Protein AF-A0A8H3XGK9-F1 (afdb_monomer_lite)

Foldseek 3Di:
DDPPPPPQDDDDDDDQQDFQLNVLVVVVVVVPRDPPADSVQKWKWFWDAPPPPDDSRDDDDPVRTDDTDTGDRGDGPCVSQPPDPPPPPDDRPPDTDIDIDGDALVVVLVCLVVPFAFDDADDPDPDPPLPFDDDPCLQLLVVLLQLVVVLVVQVVPPPDPVSSPLRLLAQAEAADDPPLCLVVCLVCVLVSNLVCNVVNDDPVVVVVSCQSVDAAEQEAECPDLNADDPLLVLLALQLSVLLSSSCSRTPNPDDSVVSVVVCCVVRNSVSSSPSGNLSSVLSVVCSVQVQNLPRAHEYEYEYEALCSQQQRVPLPDPDRCSSLVSSQRNVQSLSCNQVDDHPRPRYHYHYYYYHHDPDDPCVNHVPDPHHYHHRDSDDDDPVRVVVSCVVVVNDPVVVVVVVVD

InterPro domains:
  IPR045379 Crinkler effector protein, N-terminal [PF20147] (8-101)

Sequence (405 aa):
MSIYQLPKAFQIKICRDTIVSQIRKLLINDKLRFTGIDEEEIILWHVDIPTKDVDLGTTIKVEDIKGEIEMSLFADVENYFCNSEHYDEQKPNRHINIIMQIITTEKILEFLQAKFKKLPGLPLITTYGCDFPFVGRMTTTRCLTESFISQFKAACKGSDRNERPIFISDKYYLAGAPGTGKTRNLIETILMIRSCFPDFATNETQKQSHLLDDPVQILMTYNNNFLPLKIEKTLGADSAIGLRILHNYFASKSYHYIFIDQMIDKFGVEPLKKLYVSMAIDIIAKSIRGDNVSCPLLIYIALDEFQKLVGAPFCNGDNEQERRQYLKEVTLALGYAMCHEFSINNIFIICHLAGTLLTPLSSVIASSSYQHIALPTPLLLPVDINFLFEQLQLTRSWWLNSLLL

Organism: Gigaspora margarita (NCBI:txid4874)

Secondary structure (DSSP, 8-state):
---------------TT-BHHHHHHHHHHSTTT-TT--TTT-EEEEEE---SS--TTS---GGG-EEEEEPPTTSBTHHHH---S-TTTS---S---EEEE---HHHHHHHHHHH----PPPPS--STTTTS---S-HHHHHHHHHHHHHHHHHHHH--STT-S------EEEEE--TTSSHHHHHHHHHHHHHHHHHHH--HHHHTTGGGGTS-EEEEEESSTT-PPPHHHHHH-HHHHHHHHHHHHHH-TTS-HHHHHHHHHHHH-HHHHTT--HHHHHHHHHHHHHTT-TTS-EEEEEEEESGGGGTT-TT---SSHHHHHHHHHHHHHHHHHHHH---SSS-EEEEEEEEE--SS-HHHHHTT-SS-EEEPP-PPPPHHHHHHHHHHTT--HHHHHHHS--

Structure (mmCIF, N/CA/C/O backbone):
data_AF-A0A8H3XGK9-F1
#
_entry.id   AF-A0A8H3XGK9-F1
#
loop_
_atom_site.group_PDB
_atom_site.id
_atom_site.type_symbol
_atom_site.label_atom_id
_atom_site.label_alt_id
_atom_site.label_comp_id
_atom_site.label_asym_id
_atom_site.label_entity_id
_atom_site.label_seq_id
_atom_site.pdbx_PDB_ins_code
_atom_site.Cartn_x
_atom_site.Cartn_y
_atom_site.Cartn_z
_atom_site.occupancy
_atom_site.B_iso_or_equiv
_atom_site.auth_seq_id
_atom_site.auth_comp_id
_atom_site.auth_asym_id
_atom_site.auth_atom_id
_atom_site.pdbx_PDB_model_num
ATOM 1 N N . MET A 1 1 ? 3.714 -15.259 28.490 1.00 27.81 1 MET A N 1
ATOM 2 C CA . MET A 1 1 ? 2.641 -15.067 29.490 1.00 27.81 1 MET A CA 1
ATOM 3 C C . MET A 1 1 ? 2.539 -13.579 29.793 1.00 27.81 1 MET A C 1
ATOM 5 O O . MET A 1 1 ? 3.280 -13.084 30.626 1.00 27.81 1 MET A O 1
ATOM 9 N N . SER A 1 2 ? 1.643 -12.874 29.111 1.00 20.77 2 SER A N 1
ATOM 10 C CA . SER A 1 2 ? 1.098 -11.594 29.567 1.00 20.77 2 SER A CA 1
ATOM 11 C C . SER A 1 2 ? -0.413 -11.716 29.421 1.00 20.77 2 SER A C 1
ATOM 13 O O . SER A 1 2 ? -0.978 -11.636 28.336 1.00 20.77 2 SER A O 1
ATOM 15 N N . ILE A 1 3 ? -1.067 -12.049 30.531 1.00 21.41 3 ILE A N 1
ATOM 16 C CA . ILE A 1 3 ? -2.520 -11.994 30.635 1.00 21.41 3 ILE A CA 1
ATOM 17 C C . ILE A 1 3 ? -2.838 -10.502 30.667 1.00 21.41 3 ILE A C 1
ATOM 19 O O . ILE A 1 3 ? -2.720 -9.875 31.718 1.00 21.41 3 ILE A O 1
ATOM 23 N N . TYR A 1 4 ? -3.177 -9.912 29.520 1.00 27.05 4 TYR A N 1
ATOM 24 C CA . TYR A 1 4 ? -3.854 -8.623 29.530 1.00 27.05 4 TYR A CA 1
ATOM 25 C C . TYR A 1 4 ? -5.191 -8.854 30.229 1.00 27.05 4 TYR A C 1
ATOM 27 O O . TYR A 1 4 ? -6.114 -9.446 29.670 1.00 27.05 4 TYR A O 1
ATOM 35 N N . GLN A 1 5 ? -5.260 -8.467 31.504 1.00 29.64 5 GLN A N 1
ATOM 36 C CA . GLN A 1 5 ? -6.525 -8.342 32.209 1.00 29.64 5 GLN A CA 1
ATOM 37 C C . GLN A 1 5 ? -7.399 -7.424 31.355 1.00 29.64 5 GLN A C 1
ATOM 39 O O . GLN A 1 5 ? -7.044 -6.263 31.144 1.00 29.64 5 GLN A O 1
ATOM 44 N N . LEU A 1 6 ? -8.526 -7.945 30.853 1.00 35.94 6 LEU A N 1
ATOM 45 C CA . LEU A 1 6 ? -9.637 -7.104 30.412 1.00 35.94 6 LEU A CA 1
ATOM 46 C C . LEU A 1 6 ? -9.809 -6.009 31.475 1.00 35.94 6 LEU A C 1
ATOM 48 O O . LEU A 1 6 ? -9.806 -6.357 32.665 1.00 35.94 6 LEU A O 1
ATOM 52 N N . PRO A 1 7 ? -9.894 -4.716 31.107 1.00 44.34 7 PRO A N 1
ATOM 53 C CA . PRO A 1 7 ? -10.056 -3.671 32.100 1.00 44.34 7 PRO A CA 1
ATOM 54 C C . PRO A 1 7 ? -11.274 -4.041 32.940 1.00 44.34 7 PRO A C 1
ATOM 56 O O . PRO A 1 7 ? -12.373 -4.186 32.406 1.00 44.34 7 PRO A O 1
ATOM 59 N N . LYS A 1 8 ? -11.065 -4.267 34.244 1.00 54.38 8 LYS A N 1
ATOM 60 C CA . LYS A 1 8 ? -12.165 -4.470 35.191 1.00 54.38 8 LYS A CA 1
ATOM 61 C C . LYS A 1 8 ? -13.183 -3.360 34.959 1.00 54.38 8 LYS A C 1
ATOM 63 O O . LYS A 1 8 ? -12.763 -2.202 34.837 1.00 54.38 8 LYS A O 1
ATOM 68 N N . ALA A 1 9 ? -14.469 -3.718 34.924 1.00 56.28 9 ALA A N 1
ATOM 69 C CA . ALA A 1 9 ? -15.563 -2.759 34.857 1.00 56.28 9 ALA A CA 1
ATOM 70 C C . ALA A 1 9 ? -15.267 -1.582 35.796 1.00 56.28 9 ALA A C 1
ATOM 72 O O . ALA A 1 9 ? -14.842 -1.768 36.941 1.00 56.28 9 ALA A O 1
ATOM 73 N N . PHE A 1 10 ? -15.400 -0.368 35.280 1.00 59.06 10 PHE A N 1
ATOM 74 C CA . PHE A 1 10 ? -15.082 0.841 36.020 1.00 59.06 10 PHE A CA 1
ATOM 75 C C . PHE A 1 10 ? -16.187 1.858 35.834 1.00 59.06 10 PHE A C 1
ATOM 77 O O . PHE A 1 10 ? -16.883 1.876 34.823 1.00 59.06 10 PHE A O 1
ATOM 84 N N . GLN A 1 11 ? -16.373 2.665 36.867 1.00 65.88 11 GLN A N 1
ATOM 85 C CA . GLN A 1 11 ? -17.454 3.627 36.924 1.00 65.88 11 GLN A CA 1
ATOM 86 C C . GLN A 1 11 ? -16.889 5.011 36.656 1.00 65.88 11 GLN A C 1
ATOM 88 O O . GLN A 1 11 ? -15.942 5.444 37.312 1.00 65.88 11 GLN A O 1
ATOM 93 N N . ILE A 1 12 ? -17.512 5.707 35.718 1.00 65.62 12 ILE A N 1
ATOM 94 C CA . ILE A 1 12 ? -17.292 7.126 35.479 1.00 65.62 12 ILE A CA 1
ATOM 95 C C . ILE A 1 12 ? -18.526 7.888 35.958 1.00 65.62 12 ILE A C 1
ATOM 97 O O . ILE A 1 12 ? -19.657 7.427 35.800 1.00 65.62 12 ILE A O 1
ATOM 101 N N . LYS A 1 13 ? -18.318 9.047 36.586 1.00 67.94 13 LYS A N 1
ATOM 102 C CA . LYS A 1 13 ? -19.416 9.956 36.925 1.00 67.94 13 LYS A CA 1
ATOM 103 C C . LYS A 1 13 ? -19.659 10.869 35.733 1.00 67.94 13 LYS A C 1
ATOM 105 O O . LYS A 1 13 ? -18.738 11.552 35.298 1.00 67.94 13 LYS A O 1
ATOM 110 N N . ILE A 1 14 ? -20.891 10.872 35.243 1.00 67.62 14 ILE A N 1
ATOM 111 C CA . ILE A 1 14 ? -21.350 11.703 34.130 1.00 67.62 14 ILE A CA 1
ATOM 112 C C . ILE A 1 14 ? -22.465 12.632 34.614 1.00 67.62 14 ILE A C 1
ATOM 114 O O . ILE A 1 14 ? -23.274 12.249 35.463 1.00 67.62 14 ILE A O 1
ATOM 118 N N . CYS A 1 15 ? -22.480 13.860 34.104 1.00 68.56 15 CYS A N 1
ATOM 119 C CA . CYS A 1 15 ? -23.564 14.821 34.302 1.00 68.56 15 CYS A CA 1
ATOM 120 C C . CYS A 1 15 ? -24.584 14.698 33.154 1.00 68.56 15 CYS A C 1
ATOM 122 O O . CYS A 1 15 ? -24.280 14.117 32.113 1.00 68.56 15 CYS A O 1
ATOM 124 N N . ARG A 1 16 ? -25.800 15.231 33.329 1.00 63.41 16 ARG A N 1
ATOM 125 C CA . ARG A 1 16 ? -26.870 15.136 32.310 1.00 63.41 16 ARG A CA 1
ATOM 126 C C . ARG A 1 16 ? -26.495 15.793 30.979 1.00 63.41 16 ARG A C 1
ATOM 128 O O . ARG A 1 16 ? -26.784 15.255 29.924 1.00 63.41 16 ARG A O 1
ATOM 135 N N . ASP A 1 17 ? -25.780 16.902 31.061 1.00 69.44 17 ASP A N 1
ATOM 136 C CA . ASP A 1 17 ? -25.241 17.705 29.963 1.00 69.44 17 ASP A CA 1
ATOM 137 C C . ASP A 1 17 ? -23.901 17.178 29.419 1.00 69.44 17 ASP A C 1
ATOM 139 O O . ASP A 1 17 ? -23.222 17.861 28.653 1.00 69.44 17 ASP A O 1
ATOM 143 N N . THR A 1 18 ? -23.477 15.978 29.831 1.00 73.94 18 THR A N 1
ATOM 144 C CA . THR A 1 18 ? -22.240 15.394 29.310 1.00 73.94 18 THR A CA 1
ATOM 145 C C . THR A 1 18 ? -22.449 14.945 27.867 1.00 73.94 18 THR A C 1
ATOM 147 O O . THR A 1 18 ? -23.360 14.175 27.567 1.00 73.94 18 THR A O 1
ATOM 150 N N . ILE A 1 19 ? -21.561 15.388 26.981 1.00 80.00 19 ILE A N 1
ATOM 151 C CA . ILE A 1 19 ? -21.530 14.981 25.572 1.00 80.00 19 ILE A CA 1
ATOM 152 C C . ILE A 1 19 ? -20.641 13.737 25.435 1.00 80.00 19 ILE A C 1
ATOM 154 O O . ILE A 1 19 ? -19.660 13.573 26.162 1.00 80.00 19 ILE A O 1
ATOM 158 N N . VAL A 1 20 ? -20.936 12.857 24.478 1.00 74.25 20 VAL A N 1
ATOM 159 C CA . VAL A 1 20 ? -20.180 11.609 24.241 1.00 74.25 20 VAL A CA 1
ATOM 160 C C . VAL A 1 20 ? -18.670 11.836 24.069 1.00 74.25 20 VAL A C 1
ATOM 162 O O . VAL A 1 20 ? -17.873 11.083 24.629 1.00 74.25 20 VAL A O 1
ATOM 165 N N . SER A 1 21 ? -18.249 12.896 23.373 1.00 73.88 21 SER A N 1
ATOM 166 C CA . SER A 1 21 ? -16.831 13.307 23.294 1.00 73.88 21 SER A CA 1
ATOM 167 C C . SER A 1 21 ? -16.188 13.535 24.672 1.00 73.88 21 SER A C 1
ATOM 169 O O . SER A 1 21 ? -15.082 13.078 24.952 1.00 73.88 21 SER A O 1
ATOM 171 N N . GLN A 1 22 ? -16.901 14.165 25.608 1.00 76.75 22 GLN A N 1
ATOM 172 C CA . GLN A 1 22 ? -16.399 14.386 26.967 1.00 76.75 22 GLN A CA 1
ATOM 173 C C . GLN A 1 22 ? -16.225 13.067 27.726 1.00 76.75 22 GLN A C 1
ATOM 175 O O . GLN A 1 22 ? -15.257 12.926 28.474 1.00 76.75 22 GLN A O 1
ATOM 180 N N . ILE A 1 23 ? -17.099 12.079 27.494 1.00 75.69 23 ILE A N 1
ATOM 181 C CA . ILE A 1 23 ? -16.908 10.726 28.029 1.00 75.69 23 ILE A CA 1
ATOM 182 C C . ILE A 1 23 ? -15.601 10.135 27.503 1.00 75.69 23 ILE A C 1
ATOM 184 O O . ILE A 1 23 ? -14.781 9.693 28.303 1.00 75.69 23 ILE A O 1
ATOM 188 N N . ARG A 1 24 ? -15.356 10.168 26.188 1.00 75.00 24 ARG A N 1
ATOM 189 C CA . ARG A 1 24 ? -14.119 9.616 25.606 1.00 75.00 24 ARG A CA 1
ATOM 190 C C . ARG A 1 24 ? -12.864 10.285 26.180 1.00 75.00 24 ARG A C 1
ATOM 192 O O . ARG A 1 24 ? -11.921 9.590 26.555 1.00 75.00 24 ARG A O 1
ATOM 199 N N . LYS A 1 25 ? -12.887 11.608 26.378 1.00 75.44 25 LYS A N 1
ATOM 200 C CA . LYS A 1 25 ? -11.802 12.344 27.059 1.00 75.44 25 LYS A CA 1
ATOM 201 C C . LYS A 1 25 ? -11.589 11.897 28.499 1.00 75.44 25 LYS A C 1
ATOM 203 O O . LYS A 1 25 ? -10.447 11.783 28.937 1.00 75.44 25 LYS A O 1
ATOM 208 N N . LEU A 1 26 ? -12.665 11.658 29.248 1.00 74.62 26 LEU A N 1
ATOM 209 C CA . LEU A 1 26 ? -12.578 11.158 30.622 1.00 74.62 26 LEU A CA 1
ATOM 210 C C . LEU A 1 26 ? -11.975 9.750 30.670 1.00 74.62 26 LEU A C 1
ATOM 212 O O . LEU A 1 26 ? -11.159 9.480 31.547 1.00 74.62 26 LEU A O 1
ATOM 216 N N . LEU A 1 27 ? -12.319 8.890 29.706 1.00 72.06 27 LEU A N 1
ATOM 217 C CA . LEU A 1 27 ? -11.757 7.542 29.588 1.00 72.06 27 LEU A CA 1
ATOM 218 C C . LEU A 1 27 ? -10.241 7.577 29.343 1.00 72.06 27 LEU A C 1
ATOM 220 O O . LEU A 1 27 ? -9.507 6.824 29.974 1.00 72.06 27 LEU A O 1
ATOM 224 N N . ILE A 1 28 ? -9.761 8.482 28.488 1.00 68.44 28 ILE A N 1
ATOM 225 C CA . ILE A 1 28 ? -8.328 8.616 28.168 1.00 68.44 28 ILE A CA 1
ATOM 226 C C . ILE A 1 28 ? -7.543 9.298 29.295 1.00 68.44 28 ILE A C 1
ATOM 228 O O . ILE A 1 28 ? -6.404 8.925 29.585 1.00 68.44 28 ILE A O 1
ATOM 232 N N . ASN A 1 29 ? -8.142 10.296 29.953 1.00 64.56 29 ASN A N 1
ATOM 233 C CA . ASN A 1 29 ? -7.501 11.036 31.042 1.00 64.56 29 ASN A CA 1
ATOM 234 C C . ASN A 1 29 ? -7.306 10.208 32.315 1.00 64.56 29 ASN A C 1
ATOM 236 O O . ASN A 1 29 ? -6.477 10.583 33.150 1.00 64.56 29 ASN A O 1
ATOM 240 N N . ASP A 1 30 ? -7.984 9.068 32.449 1.00 63.81 30 ASP A N 1
ATOM 241 C CA . ASP A 1 30 ? -7.619 8.035 33.417 1.00 63.81 30 ASP A CA 1
ATOM 242 C C . ASP A 1 30 ? -6.358 7.292 32.916 1.00 63.81 30 ASP A C 1
ATOM 244 O O . ASP A 1 30 ? -6.367 6.118 32.530 1.00 63.81 30 ASP A O 1
ATOM 248 N N . LYS A 1 31 ? -5.249 8.053 32.869 1.00 49.53 31 LYS A N 1
ATOM 249 C CA . LYS A 1 31 ? -3.952 7.788 32.210 1.00 49.53 31 LYS A CA 1
ATOM 250 C C . LYS A 1 31 ? -3.267 6.475 32.599 1.00 49.53 31 LYS A C 1
ATOM 252 O O . LYS A 1 31 ? -2.206 6.173 32.072 1.00 49.53 31 LYS A O 1
ATOM 257 N N . LEU A 1 32 ? -3.821 5.705 33.529 1.00 47.53 32 LEU A N 1
ATOM 258 C CA . LEU A 1 32 ? -3.288 4.409 33.943 1.00 47.53 32 LEU A CA 1
ATOM 259 C C . LEU A 1 32 ? -3.810 3.237 33.096 1.00 47.53 32 LEU A C 1
ATOM 261 O O . LEU A 1 32 ? -3.223 2.161 33.174 1.00 47.53 32 LEU A O 1
ATOM 265 N N . ARG A 1 33 ? -4.891 3.402 32.310 1.00 55.16 33 ARG A N 1
ATOM 266 C CA . ARG A 1 33 ? -5.559 2.270 31.627 1.00 55.16 33 ARG A CA 1
ATOM 267 C C . ARG A 1 33 ? -5.505 2.279 30.097 1.00 55.16 33 ARG A C 1
ATOM 269 O O . ARG A 1 33 ? -5.518 1.200 29.513 1.00 55.16 33 ARG A O 1
ATOM 276 N N . PHE A 1 34 ? -5.428 3.448 29.459 1.00 59.53 34 PHE A N 1
ATOM 277 C CA . PHE A 1 34 ? -5.552 3.590 27.995 1.00 59.53 34 PHE A CA 1
ATOM 278 C C . PHE A 1 34 ? -4.469 4.495 27.384 1.00 59.53 34 PHE A C 1
ATOM 280 O O . PHE A 1 34 ? -4.740 5.330 26.525 1.00 59.53 34 PHE A O 1
ATOM 287 N N . THR A 1 35 ? -3.221 4.367 27.843 1.00 52.59 35 THR A N 1
ATOM 288 C CA . THR A 1 35 ? -2.094 5.142 27.300 1.00 52.59 35 THR A CA 1
ATOM 289 C C . THR A 1 35 ? -1.862 4.828 25.823 1.00 52.59 35 THR A C 1
ATOM 291 O O . THR A 1 35 ? -1.629 3.669 25.486 1.00 52.59 35 THR A O 1
ATOM 294 N N . GLY A 1 36 ? -1.847 5.859 24.973 1.00 54.91 36 GLY A N 1
ATOM 295 C CA . GLY A 1 36 ? -1.527 5.733 23.545 1.00 54.91 36 GLY A CA 1
ATOM 296 C C . GLY A 1 36 ? -2.722 5.469 22.626 1.00 54.91 36 GLY A C 1
ATOM 297 O O . GLY A 1 36 ? -2.499 5.142 21.470 1.00 54.91 36 GLY A O 1
ATOM 298 N N . ILE A 1 37 ? -3.951 5.597 23.133 1.00 59.91 37 ILE A N 1
ATOM 299 C CA . ILE A 1 37 ? -5.193 5.439 22.366 1.00 59.91 37 ILE A CA 1
ATOM 300 C C . ILE A 1 37 ? -5.800 6.826 22.150 1.00 59.91 37 ILE A C 1
ATOM 302 O O . ILE A 1 37 ? -5.960 7.577 23.118 1.00 59.91 37 ILE A O 1
ATOM 306 N N . ASP A 1 38 ? -6.119 7.168 20.902 1.00 62.47 38 ASP A N 1
ATOM 307 C CA . ASP A 1 38 ? -6.758 8.448 20.570 1.00 62.47 38 ASP A CA 1
ATOM 308 C C . ASP A 1 38 ? -8.258 8.431 20.940 1.00 62.47 38 ASP A C 1
ATOM 310 O O . ASP A 1 38 ? -8.926 7.394 20.929 1.00 62.47 38 ASP A O 1
ATOM 314 N N . GLU A 1 39 ? -8.826 9.596 21.249 1.00 63.91 39 GLU A N 1
ATOM 315 C CA . GLU A 1 39 ? -10.260 9.795 21.501 1.00 63.91 39 GLU A CA 1
ATOM 316 C C . GLU A 1 39 ? -11.100 9.319 20.320 1.00 63.91 39 GLU A C 1
ATOM 318 O O . GLU A 1 39 ? -12.184 8.745 20.479 1.00 63.91 39 GLU A O 1
ATOM 323 N N . GLU A 1 40 ? -10.573 9.516 19.119 1.00 62.84 40 GLU A N 1
ATOM 324 C CA . GLU A 1 40 ? -11.228 9.097 17.894 1.00 62.84 40 GLU A CA 1
ATOM 325 C C . GLU A 1 40 ? -11.212 7.581 17.705 1.00 62.84 40 GLU A C 1
ATOM 327 O O . GLU A 1 40 ? -12.073 7.073 16.995 1.00 62.84 40 GLU A O 1
ATOM 332 N N . GLU A 1 41 ? -10.338 6.829 18.382 1.00 59.94 41 GLU A N 1
ATOM 333 C CA . GLU A 1 41 ? -10.226 5.366 18.275 1.00 59.94 41 GLU A CA 1
ATOM 334 C C . GLU A 1 41 ? -11.253 4.625 19.135 1.00 59.94 41 GLU A C 1
ATOM 336 O O . GLU A 1 41 ? -11.678 3.516 18.801 1.00 59.94 41 GLU A O 1
ATOM 341 N N . ILE A 1 42 ? -11.774 5.279 20.169 1.00 68.06 42 ILE A N 1
ATOM 342 C CA . ILE A 1 42 ? -12.757 4.699 21.083 1.00 68.06 42 ILE A CA 1
ATOM 343 C C . ILE A 1 42 ? -14.146 4.659 20.428 1.00 68.06 42 ILE A C 1
ATOM 345 O O . ILE A 1 42 ? -14.643 5.675 19.945 1.00 68.06 42 ILE A O 1
ATOM 349 N N . ILE A 1 43 ? -14.796 3.491 20.404 1.00 67.00 43 ILE A N 1
ATOM 350 C CA . ILE A 1 43 ? -16.228 3.367 20.081 1.00 67.00 43 ILE A CA 1
ATOM 351 C C . ILE A 1 43 ? -16.985 3.095 21.375 1.00 67.00 43 ILE A C 1
ATOM 353 O O . ILE A 1 43 ? -16.593 2.223 22.155 1.00 67.00 43 ILE A O 1
ATOM 357 N N . LEU A 1 44 ? -18.049 3.865 21.602 1.00 72.00 44 LEU A N 1
ATOM 358 C CA . LEU A 1 44 ? -18.920 3.723 22.761 1.00 72.00 44 LEU A CA 1
ATOM 359 C C . LEU A 1 44 ? -20.270 3.186 22.306 1.00 72.00 44 LEU A C 1
ATOM 361 O O . LEU A 1 44 ? -20.935 3.796 21.470 1.00 72.00 44 LEU A O 1
ATOM 365 N N . TRP A 1 45 ? -20.659 2.063 22.892 1.00 69.69 45 TRP A N 1
ATOM 366 C CA . TRP A 1 45 ? -21.943 1.423 22.661 1.00 69.69 45 TRP A CA 1
ATOM 367 C C . TRP A 1 45 ? -22.814 1.582 23.903 1.00 69.69 45 TRP A C 1
ATOM 369 O O . TRP A 1 45 ? -22.404 1.201 25.005 1.00 69.69 45 TRP A O 1
ATOM 379 N N . HIS A 1 46 ? -24.011 2.132 23.719 1.00 71.62 46 HIS A N 1
ATOM 380 C CA . HIS A 1 46 ? -25.102 1.978 24.669 1.00 71.62 46 HIS A CA 1
ATOM 381 C C . HIS A 1 46 ? -25.593 0.536 24.597 1.00 71.62 46 HIS A C 1
ATOM 383 O O . HIS A 1 46 ? -25.812 0.017 23.502 1.00 71.62 46 HIS A O 1
ATOM 389 N N . VAL A 1 47 ? -25.770 -0.088 25.759 1.00 65.56 47 VAL A N 1
ATOM 390 C CA . VAL A 1 47 ? -26.277 -1.452 25.858 1.00 65.56 47 VAL A CA 1
ATOM 391 C C . VAL A 1 47 ? -27.267 -1.610 27.001 1.00 65.56 47 VAL A C 1
ATOM 393 O O . VAL A 1 47 ? -27.028 -1.168 28.129 1.00 65.56 47 VAL A O 1
ATOM 396 N N . ASP A 1 48 ? -28.341 -2.338 26.722 1.00 63.84 48 ASP A N 1
ATOM 397 C CA . ASP A 1 48 ? -29.285 -2.803 27.722 1.00 63.84 48 ASP A CA 1
ATOM 398 C C . ASP A 1 48 ? -28.755 -4.096 28.338 1.00 63.84 48 ASP A C 1
ATOM 400 O O . ASP A 1 48 ? -28.885 -5.190 27.783 1.00 63.84 48 ASP A O 1
ATOM 404 N N . ILE A 1 49 ? -28.144 -3.965 29.513 1.00 59.22 49 ILE A N 1
ATOM 405 C CA . ILE A 1 49 ? -27.734 -5.107 30.330 1.00 59.22 49 ILE A CA 1
ATOM 406 C C . ILE A 1 49 ? -28.773 -5.271 31.444 1.00 59.22 49 ILE A C 1
ATOM 408 O O . ILE A 1 49 ? -28.986 -4.319 32.202 1.00 59.22 49 ILE A O 1
ATOM 412 N N . PRO A 1 50 ? -29.422 -6.440 31.589 1.00 55.12 50 PRO A N 1
ATOM 413 C CA . PRO A 1 50 ? -30.336 -6.679 32.696 1.00 55.12 50 PRO A CA 1
ATOM 414 C C . PRO A 1 50 ? -29.570 -6.598 34.025 1.00 55.12 50 PRO A C 1
ATOM 416 O O . PRO A 1 50 ? -28.804 -7.481 34.387 1.00 55.12 50 PRO A O 1
ATOM 419 N N . THR A 1 51 ? -29.774 -5.504 34.760 1.00 52.41 51 THR A N 1
ATOM 420 C CA . THR A 1 51 ? -29.070 -5.177 36.014 1.00 52.41 51 THR A CA 1
ATOM 421 C C . THR A 1 51 ? -29.628 -5.891 37.244 1.00 52.41 51 THR A C 1
ATOM 423 O O . THR A 1 51 ? -29.122 -5.691 38.349 1.00 52.41 51 THR A O 1
ATOM 426 N N . LYS A 1 52 ? -30.664 -6.725 37.093 1.00 47.28 52 LYS A N 1
ATOM 427 C CA . LYS A 1 52 ? -31.165 -7.547 38.198 1.00 47.28 52 LYS A CA 1
ATOM 428 C C . LYS A 1 52 ? -30.193 -8.709 38.418 1.00 47.28 52 LYS A C 1
ATOM 430 O O . LYS A 1 52 ? -30.128 -9.621 37.605 1.00 47.28 52 LYS A O 1
ATOM 435 N N . ASP A 1 53 ? -29.444 -8.625 39.515 1.00 45.41 53 ASP A N 1
ATOM 436 C CA . ASP A 1 53 ? -28.627 -9.692 40.114 1.00 45.41 53 ASP A CA 1
ATOM 437 C C . ASP A 1 53 ? -27.269 -10.018 39.461 1.00 45.41 53 ASP A C 1
ATOM 439 O O . ASP A 1 53 ? -26.616 -10.982 39.863 1.00 45.41 53 ASP A O 1
ATOM 443 N N . VAL A 1 54 ? -26.777 -9.204 38.519 1.00 46.66 54 VAL A N 1
ATOM 444 C CA . VAL A 1 54 ? -25.439 -9.403 37.929 1.00 46.66 54 VAL A CA 1
ATOM 445 C C . VAL A 1 54 ? -24.392 -8.606 38.705 1.00 46.66 54 VAL A C 1
ATOM 447 O O . VAL A 1 54 ? -24.324 -7.379 38.624 1.00 46.66 54 VAL A O 1
ATOM 450 N N . ASP A 1 55 ? -23.555 -9.314 39.461 1.00 49.00 55 ASP A N 1
ATOM 451 C CA . ASP A 1 55 ? -22.362 -8.747 40.083 1.00 49.00 55 ASP A CA 1
ATOM 452 C C . ASP A 1 55 ? -21.433 -8.233 38.966 1.00 49.00 55 ASP A C 1
ATOM 454 O O . ASP A 1 55 ? -20.970 -9.019 38.138 1.00 49.00 55 ASP A O 1
ATOM 458 N N . LEU A 1 56 ? -21.165 -6.922 38.901 1.00 48.91 56 LEU A N 1
ATOM 459 C CA . LEU A 1 56 ? -20.378 -6.259 37.835 1.00 48.91 56 LEU A CA 1
ATOM 460 C C . LEU A 1 56 ? -18.938 -6.806 37.692 1.00 48.91 56 LEU A C 1
ATOM 462 O O . LEU A 1 56 ? -18.216 -6.436 36.766 1.00 48.91 56 LEU A O 1
ATOM 466 N N . GLY A 1 57 ? -18.504 -7.671 38.615 1.00 46.50 57 GLY A N 1
ATOM 467 C CA . GLY A 1 57 ? -17.274 -8.458 38.522 1.00 46.50 57 GLY A CA 1
ATOM 468 C C . GLY A 1 57 ? -17.371 -9.730 37.667 1.00 46.50 57 GLY A C 1
ATOM 469 O O . GLY A 1 57 ? -16.350 -10.391 37.480 1.00 46.50 57 GLY A O 1
ATOM 470 N N . THR A 1 58 ? -18.551 -10.094 37.156 1.00 47.00 58 THR A N 1
ATOM 471 C CA . THR A 1 58 ? -18.748 -11.286 36.317 1.00 47.00 58 THR A CA 1
ATOM 472 C C . THR A 1 58 ? -18.624 -10.977 34.827 1.00 47.00 58 THR A C 1
ATOM 474 O O . THR A 1 58 ? -19.063 -9.943 34.330 1.00 47.00 58 THR A O 1
ATOM 477 N N . THR A 1 59 ? -17.985 -11.893 34.099 1.00 49.94 59 THR A N 1
ATOM 478 C CA . THR A 1 59 ? -17.863 -11.849 32.640 1.00 49.94 59 THR A CA 1
ATOM 479 C C . THR A 1 59 ? -19.252 -11.947 32.006 1.00 49.94 59 THR A C 1
ATOM 481 O O . THR A 1 59 ? -19.877 -13.004 32.060 1.00 49.94 59 THR A O 1
ATOM 484 N N . ILE A 1 60 ? -19.724 -10.861 31.395 1.00 53.66 60 ILE A N 1
ATOM 485 C CA . ILE A 1 60 ? -20.984 -10.832 30.640 1.00 53.66 60 ILE A CA 1
ATOM 486 C C . ILE A 1 60 ? -20.750 -11.534 29.298 1.00 53.66 60 ILE A C 1
ATOM 488 O O . ILE A 1 60 ? -19.781 -11.225 28.598 1.00 53.66 60 ILE A O 1
ATOM 492 N N . LYS A 1 61 ? -21.600 -12.503 28.940 1.00 50.03 61 LYS A N 1
ATOM 493 C CA . LYS A 1 61 ? -21.541 -13.123 27.612 1.00 50.03 61 LYS A CA 1
ATOM 494 C C . LYS A 1 61 ? -22.146 -12.164 26.591 1.00 50.03 61 LYS A C 1
ATOM 496 O O . LYS A 1 61 ? -23.157 -11.529 26.863 1.00 50.03 61 LYS A O 1
ATOM 501 N N . VAL A 1 62 ? -21.545 -12.091 25.404 1.00 52.31 62 VAL A N 1
ATOM 502 C CA . VAL A 1 62 ? -21.988 -11.182 24.328 1.00 52.31 62 VAL A CA 1
ATOM 503 C C . VAL A 1 62 ? -23.453 -11.420 23.939 1.00 52.31 62 VAL A C 1
ATOM 505 O O . VAL A 1 62 ? -24.173 -10.483 23.635 1.00 52.31 62 VAL A O 1
ATOM 508 N N . GLU A 1 63 ? -23.915 -12.665 24.032 1.00 48.56 63 GLU A N 1
ATOM 509 C CA . GLU A 1 63 ? -25.290 -13.087 23.725 1.00 48.56 63 GLU A CA 1
ATOM 510 C C . GLU A 1 63 ? -26.358 -12.470 24.652 1.00 48.56 63 GLU A C 1
ATOM 512 O O . GLU A 1 63 ? -27.530 -12.408 24.281 1.00 48.56 63 GLU A O 1
ATOM 517 N N . ASP A 1 64 ? -25.962 -12.007 25.843 1.00 51.28 64 ASP A N 1
ATOM 518 C CA . ASP A 1 64 ? -26.864 -11.431 26.848 1.00 51.28 64 ASP A CA 1
ATOM 519 C C . ASP A 1 64 ? -27.039 -9.908 26.687 1.00 51.28 64 ASP A C 1
ATOM 521 O O . ASP A 1 64 ? -27.860 -9.296 27.377 1.00 51.28 64 ASP A O 1
ATOM 525 N N . ILE A 1 65 ? -26.278 -9.291 25.778 1.00 56.97 65 ILE A N 1
ATOM 526 C CA . ILE A 1 65 ? -26.316 -7.859 25.476 1.00 56.97 65 ILE A CA 1
ATOM 527 C C . ILE A 1 65 ? -27.432 -7.588 24.458 1.00 56.97 65 ILE A C 1
ATOM 529 O O . ILE A 1 65 ? -27.510 -8.227 23.410 1.00 56.97 65 ILE A O 1
ATOM 533 N N . LYS A 1 66 ? -28.317 -6.631 24.762 1.00 54.38 66 LYS A N 1
ATOM 534 C CA . LYS A 1 66 ? -29.389 -6.176 23.861 1.00 54.38 66 LYS A CA 1
ATOM 535 C C . LYS A 1 66 ? -29.322 -4.662 23.660 1.00 54.38 66 LYS A C 1
ATOM 537 O O . LYS A 1 66 ? -28.657 -3.965 24.418 1.00 54.38 66 LYS A O 1
ATOM 542 N N . GLY A 1 67 ? -30.023 -4.160 22.640 1.00 56.28 67 GLY A N 1
ATOM 543 C CA . GLY A 1 67 ? -30.203 -2.717 22.441 1.00 56.28 67 GLY A CA 1
ATOM 544 C C . GLY A 1 67 ? -28.923 -1.967 22.064 1.00 56.28 67 GLY A C 1
ATOM 545 O O . GLY A 1 67 ? -28.762 -0.821 22.462 1.00 56.28 67 GLY A O 1
ATOM 546 N N . GLU A 1 68 ? -28.004 -2.603 21.331 1.00 59.00 68 GLU A N 1
ATOM 547 C CA . GLU A 1 68 ? -26.730 -1.991 20.938 1.00 59.00 68 GLU A CA 1
ATOM 548 C C . GLU A 1 68 ? -26.956 -0.749 20.062 1.00 59.00 68 GLU A C 1
ATOM 550 O O . GLU A 1 68 ? -27.393 -0.847 18.914 1.00 59.00 68 GLU A O 1
ATOM 555 N N . ILE A 1 69 ? -26.650 0.430 20.608 1.00 58.19 69 ILE A N 1
ATOM 556 C CA . ILE A 1 69 ? -26.700 1.703 19.881 1.00 58.19 69 ILE A CA 1
ATOM 557 C C . ILE A 1 69 ? -25.328 2.368 19.982 1.00 58.19 69 ILE A C 1
ATOM 559 O O . ILE A 1 69 ? -24.853 2.670 21.079 1.00 58.19 69 ILE A O 1
ATOM 563 N N . GLU A 1 70 ? -24.683 2.618 18.841 1.00 62.66 70 GLU A N 1
ATOM 564 C CA . GLU A 1 70 ? -23.455 3.413 18.812 1.00 62.66 70 GLU A CA 1
ATOM 565 C C . GLU A 1 70 ? -23.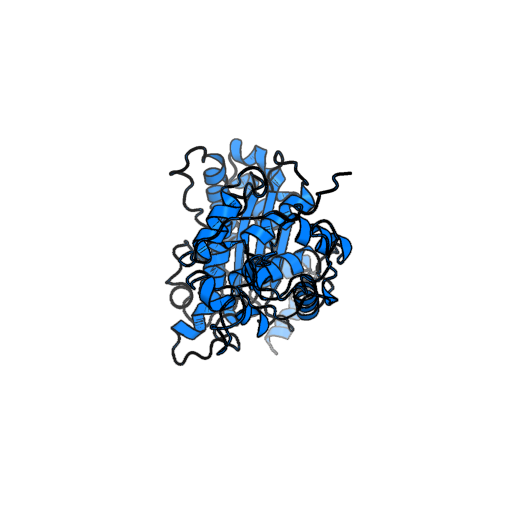761 4.862 19.210 1.00 62.66 70 GLU A C 1
ATOM 567 O O . GLU A 1 70 ? -24.652 5.515 18.662 1.00 62.66 70 GLU A O 1
ATOM 572 N N . MET A 1 71 ? -22.995 5.379 20.167 1.00 66.00 71 MET A N 1
ATOM 573 C CA . MET A 1 71 ? -23.157 6.740 20.650 1.00 66.00 71 MET A CA 1
ATOM 574 C C . MET A 1 71 ? -22.430 7.737 19.735 1.00 66.00 71 MET A C 1
ATOM 576 O O . MET A 1 71 ? -21.199 7.737 19.639 1.00 66.00 71 MET A O 1
ATOM 580 N N . SER A 1 72 ? -23.188 8.636 19.104 1.00 67.25 72 SER A N 1
ATOM 581 C CA . SER A 1 72 ? -22.656 9.730 18.283 1.00 67.25 72 SER A CA 1
ATOM 582 C C . SER A 1 72 ? -21.855 10.733 19.113 1.00 67.25 72 SER A C 1
ATOM 584 O O . SER A 1 72 ? -22.306 11.193 20.160 1.00 67.25 72 SER A O 1
ATOM 586 N N . LEU A 1 73 ? -20.695 11.129 18.584 1.00 58.16 73 LEU A N 1
ATOM 587 C CA . LEU A 1 73 ? -19.697 12.017 19.197 1.00 58.16 73 LEU A CA 1
ATOM 588 C C . LEU A 1 73 ? -20.257 13.315 19.798 1.00 58.16 73 LEU A C 1
ATOM 590 O O . LEU A 1 73 ? -19.779 13.761 20.843 1.00 58.16 73 LEU A O 1
ATOM 594 N N . PHE A 1 74 ? -21.237 13.920 19.127 1.00 71.94 74 PHE A N 1
ATOM 595 C CA . PHE A 1 74 ? -21.778 15.241 19.469 1.00 71.94 74 PHE A CA 1
ATOM 596 C C . PHE A 1 74 ? -23.146 15.187 20.138 1.00 71.94 74 PHE A C 1
ATOM 598 O O . PHE A 1 74 ? -23.711 16.230 20.450 1.00 71.94 74 PHE A O 1
ATOM 605 N N . ALA A 1 75 ? -23.700 13.994 20.324 1.00 67.19 75 ALA A N 1
ATOM 606 C CA . ALA A 1 75 ? -24.991 13.854 20.961 1.00 67.19 75 ALA A CA 1
ATOM 607 C C . ALA A 1 75 ? -24.840 13.914 22.485 1.00 67.19 75 ALA A C 1
ATOM 609 O O . ALA A 1 75 ? -23.872 13.394 23.051 1.00 67.19 75 ALA A O 1
ATOM 610 N N . ASP A 1 76 ? -25.827 14.522 23.140 1.00 68.25 76 ASP A N 1
ATOM 611 C CA . ASP A 1 76 ? -25.954 14.427 24.587 1.00 68.25 76 ASP A CA 1
ATOM 612 C C . ASP A 1 76 ? -26.165 12.970 24.971 1.00 68.25 76 ASP A C 1
ATOM 614 O O . ASP A 1 76 ? -26.935 12.239 24.341 1.00 68.25 76 ASP A O 1
ATOM 618 N N . VAL A 1 77 ? -25.468 12.552 26.021 1.00 68.81 77 VAL A N 1
ATOM 619 C CA . VAL A 1 77 ? -25.547 11.192 26.552 1.00 68.81 77 VAL A CA 1
ATOM 620 C C . VAL A 1 77 ? -27.004 10.865 26.882 1.00 68.81 77 VAL A C 1
ATOM 622 O O . VAL A 1 77 ? -27.470 9.794 26.511 1.00 68.81 77 VAL A O 1
ATOM 625 N N . GLU A 1 78 ? -27.756 11.819 27.441 1.00 68.44 78 GLU A N 1
ATOM 626 C CA . GLU A 1 78 ? -29.183 11.696 27.772 1.00 68.44 78 GLU A CA 1
ATOM 627 C C . GLU A 1 78 ? -30.052 11.199 26.598 1.00 68.44 78 GLU A C 1
ATOM 629 O O . GLU A 1 78 ? -30.931 10.364 26.810 1.00 68.44 78 GLU A O 1
ATOM 634 N N . ASN A 1 79 ? -29.741 11.580 25.352 1.00 68.38 79 ASN A N 1
ATOM 635 C CA . ASN A 1 79 ? -30.496 11.157 24.163 1.00 68.38 79 ASN A CA 1
ATOM 636 C C . ASN A 1 79 ? -30.478 9.635 23.928 1.00 68.38 79 ASN A C 1
ATOM 638 O O . ASN A 1 79 ? -31.366 9.107 23.264 1.00 68.38 79 ASN A O 1
ATOM 642 N N . TYR A 1 80 ? -29.488 8.920 24.471 1.00 63.81 80 TYR A N 1
ATOM 643 C CA . TYR A 1 80 ? -29.386 7.460 24.359 1.00 63.81 80 TYR A CA 1
ATOM 644 C C . TYR A 1 80 ? -30.043 6.720 25.524 1.00 63.81 80 TYR A C 1
ATOM 646 O O . TYR A 1 80 ? -30.317 5.533 25.406 1.00 63.81 80 TYR A O 1
ATOM 654 N N . PHE A 1 81 ? -30.293 7.391 26.651 1.00 62.88 81 PHE A N 1
ATOM 655 C CA . PHE A 1 81 ? -30.808 6.756 27.874 1.00 62.88 81 PHE A CA 1
ATOM 656 C C . PHE A 1 81 ? -32.208 7.247 28.266 1.00 62.88 81 PHE A C 1
ATOM 658 O O . PHE A 1 81 ? -32.782 6.737 29.227 1.00 62.88 81 PHE A O 1
ATOM 665 N N . CYS A 1 82 ? -32.768 8.226 27.547 1.00 56.41 82 CYS A N 1
ATOM 666 C CA . CYS A 1 82 ? -34.050 8.860 27.868 1.00 56.41 82 CYS A CA 1
ATOM 667 C C . CYS A 1 82 ? -35.131 8.681 26.793 1.00 56.41 82 CYS A C 1
ATOM 669 O O . CYS A 1 82 ? -36.003 9.531 26.643 1.00 56.41 82 CYS A O 1
ATOM 671 N N . ASN A 1 83 ? -35.141 7.540 26.101 1.00 47.59 83 ASN A N 1
ATOM 672 C CA . ASN A 1 83 ? -36.278 7.148 25.270 1.00 47.59 83 ASN A CA 1
ATOM 673 C C . ASN A 1 83 ? -37.292 6.340 26.088 1.00 47.59 83 ASN A C 1
ATOM 675 O O . ASN A 1 83 ? -37.257 5.115 26.099 1.00 47.59 83 ASN A O 1
ATOM 679 N N . SER A 1 84 ? -38.224 7.014 26.758 1.00 43.12 84 SER A N 1
ATOM 680 C CA . SER A 1 84 ? -39.591 6.495 26.882 1.00 43.12 84 SER A CA 1
ATOM 681 C C . SER A 1 84 ? -40.535 7.618 27.291 1.00 43.12 84 SER A C 1
ATOM 683 O O . SER A 1 84 ? -40.217 8.441 28.146 1.00 43.12 84 SER A O 1
ATOM 685 N N . GLU A 1 85 ? -41.723 7.620 26.699 1.00 42.94 85 GLU A N 1
ATOM 686 C CA . GLU A 1 85 ? -42.853 8.516 26.966 1.00 42.94 85 GLU A CA 1
ATOM 687 C C . GLU A 1 85 ? -43.405 8.401 28.411 1.00 42.94 85 GLU A C 1
ATOM 689 O O . GLU A 1 85 ? -44.557 8.738 28.665 1.00 42.94 85 GLU A O 1
ATOM 694 N N . HIS A 1 86 ? -42.640 7.859 29.366 1.00 42.03 86 HIS A N 1
ATOM 695 C CA . HIS A 1 86 ? -43.058 7.468 30.720 1.00 42.03 86 HIS A CA 1
ATOM 696 C C . HIS A 1 86 ? -42.064 7.977 31.785 1.00 42.03 86 HIS A C 1
ATOM 698 O O . HIS A 1 86 ? -41.693 7.261 32.716 1.00 42.03 86 HIS A O 1
ATOM 704 N N . TYR A 1 87 ? -41.606 9.224 31.645 1.00 43.84 87 TYR A N 1
ATOM 705 C CA . TYR A 1 87 ? -40.570 9.808 32.509 1.00 43.84 87 TYR A CA 1
ATOM 706 C C . TYR A 1 87 ? -41.017 10.027 33.969 1.00 43.84 87 TYR A C 1
ATOM 708 O O . TYR A 1 87 ? -40.174 10.163 34.853 1.00 43.84 87 TYR A O 1
ATOM 716 N N . ASP A 1 88 ? -42.322 10.022 34.253 1.00 43.69 88 ASP A N 1
ATOM 717 C CA . ASP A 1 88 ? -42.817 10.445 35.568 1.00 43.69 88 ASP A CA 1
ATOM 718 C C . ASP A 1 88 ? -42.827 9.363 36.661 1.00 43.69 88 ASP A C 1
ATOM 720 O O . ASP A 1 88 ? -42.985 9.708 37.831 1.00 43.69 88 ASP A O 1
ATOM 724 N N . GLU A 1 89 ? -42.588 8.077 36.364 1.00 42.22 89 GLU A N 1
ATOM 725 C CA . GLU A 1 89 ? -42.774 7.031 37.393 1.00 42.22 89 GLU A CA 1
ATOM 726 C C . GLU A 1 89 ? -41.600 6.076 37.640 1.00 42.22 89 GLU A C 1
ATOM 728 O O . GLU A 1 89 ? -41.619 5.335 38.627 1.00 42.22 89 GLU A O 1
ATOM 733 N N . GLN A 1 90 ? -40.524 6.110 36.851 1.00 41.75 90 GLN A N 1
ATOM 734 C CA . GLN A 1 90 ? -39.361 5.252 37.108 1.00 41.75 90 GLN A CA 1
ATOM 735 C C . GLN A 1 90 ? -38.088 6.079 37.234 1.00 41.75 90 GLN A C 1
ATOM 737 O O . GLN A 1 90 ? -37.598 6.671 36.278 1.00 41.75 90 GLN A O 1
ATOM 742 N N . LYS A 1 91 ? -37.550 6.118 38.464 1.00 43.41 91 LYS A N 1
ATOM 743 C CA . LYS A 1 91 ? -36.245 6.715 38.779 1.00 43.41 91 LYS A CA 1
ATOM 744 C C . LYS A 1 91 ? -35.238 6.279 37.706 1.00 43.41 91 LYS A C 1
ATOM 746 O O . LYS A 1 91 ? -35.121 5.069 37.504 1.00 43.41 91 LYS A O 1
ATOM 751 N N . PRO A 1 92 ? -34.498 7.209 37.071 1.00 45.59 92 PRO A N 1
ATOM 752 C CA . PRO A 1 92 ? -33.539 6.851 36.037 1.00 45.59 92 PRO A CA 1
ATOM 753 C C . PRO A 1 92 ? -32.600 5.791 36.606 1.00 45.59 92 PRO A C 1
ATOM 755 O O . PRO A 1 92 ? -32.078 5.966 37.716 1.00 45.59 92 PRO A O 1
ATOM 758 N N . ASN A 1 93 ? -32.449 4.674 35.888 1.00 50.06 93 ASN A N 1
ATOM 759 C CA . ASN A 1 93 ? -31.503 3.624 36.244 1.00 50.06 93 ASN A CA 1
ATOM 760 C C . ASN A 1 93 ? -30.154 4.297 36.529 1.00 50.06 93 ASN A C 1
ATOM 762 O O . ASN A 1 93 ? -29.519 4.848 35.637 1.00 50.06 93 ASN A O 1
ATOM 766 N N . ARG A 1 94 ? -29.737 4.311 37.804 1.00 52.62 94 ARG A N 1
ATOM 767 C CA . ARG A 1 94 ? -28.545 5.049 38.274 1.00 52.62 94 ARG A CA 1
ATOM 768 C C . ARG A 1 94 ? -27.230 4.493 37.721 1.00 52.62 94 ARG A C 1
ATOM 770 O O . ARG A 1 94 ? -26.172 5.061 37.977 1.00 52.62 94 ARG A O 1
ATOM 777 N N . HIS A 1 95 ? -27.300 3.381 36.998 1.00 53.91 95 HIS A N 1
ATOM 778 C CA . HIS A 1 95 ? -26.172 2.678 36.422 1.00 53.91 95 HIS A CA 1
ATOM 779 C C . HIS A 1 95 ? -26.406 2.537 34.923 1.00 53.91 95 HIS A C 1
ATOM 781 O O . HIS A 1 95 ? -27.274 1.786 34.484 1.00 53.91 95 HIS A O 1
ATOM 787 N N . ILE A 1 96 ? -25.634 3.313 34.170 1.00 60.41 96 ILE A N 1
ATOM 788 C CA . ILE A 1 96 ? -25.555 3.269 32.717 1.00 60.41 96 ILE A CA 1
ATOM 789 C C . ILE A 1 96 ? -24.383 2.356 32.356 1.00 60.41 96 ILE A C 1
ATOM 791 O O . ILE A 1 96 ? -23.272 2.553 32.851 1.00 60.41 96 ILE A O 1
ATOM 795 N N . ASN A 1 97 ? -24.637 1.364 31.504 1.00 61.69 97 ASN A N 1
ATOM 796 C CA . ASN A 1 97 ? -23.609 0.462 31.006 1.00 61.69 97 ASN A CA 1
ATOM 797 C C . ASN A 1 97 ? -23.162 0.931 29.622 1.00 61.69 97 ASN A C 1
ATOM 799 O O . ASN A 1 97 ? -23.979 1.081 28.717 1.00 61.69 97 ASN A O 1
ATOM 803 N N . ILE A 1 98 ? -21.861 1.174 29.475 1.00 63.34 98 ILE A N 1
ATOM 804 C CA . ILE A 1 98 ? -21.242 1.555 28.206 1.00 63.34 98 ILE A CA 1
ATOM 805 C C . ILE A 1 98 ? -20.188 0.508 27.889 1.00 63.34 98 ILE A C 1
ATOM 807 O O . ILE A 1 98 ? -19.300 0.253 28.708 1.00 63.34 98 ILE A O 1
ATOM 811 N N . ILE A 1 99 ? -20.268 -0.083 26.700 1.00 65.38 99 ILE A N 1
ATOM 812 C CA . ILE A 1 99 ? -19.205 -0.951 26.201 1.00 65.38 99 ILE A CA 1
ATOM 813 C C . ILE A 1 99 ? -18.253 -0.110 25.375 1.00 65.38 99 ILE A C 1
ATOM 815 O O . ILE A 1 99 ? -18.641 0.571 24.428 1.00 65.38 99 ILE A O 1
ATOM 819 N N . MET A 1 100 ? -16.984 -0.182 25.756 1.00 65.25 100 MET A N 1
ATOM 820 C CA . MET A 1 100 ? -15.902 0.446 25.031 1.00 65.25 100 MET A CA 1
ATOM 821 C C . MET A 1 100 ? -15.264 -0.584 24.103 1.00 65.25 100 MET A C 1
ATOM 823 O O . MET A 1 100 ? -14.659 -1.555 24.566 1.00 65.25 100 MET A O 1
ATOM 827 N N . GLN A 1 101 ? -15.380 -0.367 22.797 1.00 66.50 101 GLN A N 1
ATOM 828 C CA . GLN A 1 101 ? -14.695 -1.184 21.807 1.00 66.50 101 GLN A CA 1
ATOM 829 C C . GLN A 1 101 ? -13.508 -0.415 21.238 1.00 66.50 101 GLN A C 1
ATOM 831 O O . GLN A 1 101 ? -13.641 0.715 20.772 1.00 66.50 101 GLN A O 1
ATOM 836 N N . ILE A 1 102 ? -12.343 -1.060 21.284 1.00 65.81 102 ILE A N 1
ATOM 837 C CA . ILE A 1 102 ? -11.098 -0.554 20.717 1.00 65.81 102 ILE A CA 1
ATOM 838 C C . ILE A 1 102 ? -10.534 -1.650 19.823 1.00 65.81 102 ILE A C 1
ATOM 840 O O . ILE A 1 102 ? -10.360 -2.797 20.261 1.00 65.81 102 ILE A O 1
ATOM 844 N N . ILE A 1 103 ? -10.268 -1.290 18.572 1.00 72.50 103 ILE A N 1
ATOM 845 C CA . ILE A 1 103 ? -9.471 -2.112 17.675 1.00 72.50 103 ILE A CA 1
ATOM 846 C C . ILE A 1 103 ? -8.002 -1.766 17.914 1.00 72.50 103 ILE A C 1
ATOM 848 O O . ILE A 1 103 ? -7.638 -0.596 17.932 1.00 72.50 103 ILE A O 1
ATOM 852 N N . THR A 1 104 ? -7.170 -2.771 18.174 1.00 80.56 104 THR A N 1
ATOM 853 C CA . THR A 1 104 ? -5.738 -2.551 18.397 1.00 80.56 104 THR A CA 1
ATOM 854 C C . THR A 1 104 ? -4.926 -3.366 17.408 1.00 80.56 104 THR A C 1
ATOM 856 O O . THR A 1 104 ? -5.346 -4.446 16.973 1.00 80.56 104 THR A O 1
ATOM 859 N N . THR A 1 105 ? -3.741 -2.853 17.090 1.00 85.00 105 THR A N 1
ATOM 860 C CA . THR A 1 105 ? -2.729 -3.510 16.261 1.00 85.00 105 THR A CA 1
ATOM 861 C C . THR A 1 105 ? -2.479 -4.947 16.725 1.00 85.00 105 THR A C 1
ATOM 863 O O . THR A 1 105 ? -2.421 -5.855 15.902 1.00 85.00 105 THR A O 1
ATOM 866 N N . GLU A 1 106 ? -2.409 -5.182 18.038 1.00 86.50 106 GLU A N 1
ATOM 867 C CA . GLU A 1 106 ? -2.164 -6.500 18.637 1.00 86.50 106 GLU A CA 1
ATOM 868 C C . GLU A 1 106 ? -3.311 -7.466 18.350 1.00 86.50 106 GLU A C 1
ATOM 870 O O . GLU A 1 106 ? -3.072 -8.571 17.874 1.00 86.50 106 GLU A O 1
ATOM 875 N N . LYS A 1 107 ? -4.564 -7.050 18.572 1.00 85.81 107 LYS A N 1
ATOM 876 C CA . LYS A 1 107 ? -5.727 -7.923 18.353 1.00 85.81 107 LYS A CA 1
ATOM 877 C C . LYS A 1 107 ? -5.904 -8.292 16.886 1.00 85.81 107 LYS A C 1
ATOM 879 O O . LYS A 1 107 ? -6.256 -9.433 16.580 1.00 85.81 107 LYS A O 1
ATOM 884 N N . ILE A 1 108 ? -5.685 -7.336 15.982 1.00 91.25 108 ILE A N 1
ATOM 885 C CA . ILE A 1 108 ? -5.716 -7.625 14.548 1.00 91.25 108 ILE A CA 1
ATOM 886 C C . ILE A 1 108 ? -4.575 -8.580 14.197 1.00 91.25 108 ILE A C 1
ATOM 888 O O . ILE A 1 108 ? -4.815 -9.586 13.534 1.00 91.25 108 ILE A O 1
ATOM 892 N N . LEU A 1 109 ? -3.354 -8.311 14.666 1.00 92.25 109 LEU A N 1
ATOM 893 C CA . LEU A 1 109 ? -2.194 -9.154 14.392 1.00 92.25 109 LEU A CA 1
ATOM 894 C C . LEU A 1 109 ? -2.395 -10.594 14.882 1.00 92.25 109 LEU A C 1
ATOM 896 O O . LEU A 1 109 ? -2.164 -11.529 14.118 1.00 92.25 109 LEU A O 1
ATOM 900 N N . GLU A 1 110 ? -2.870 -10.777 16.116 1.00 91.19 110 GLU A N 1
ATOM 901 C CA . GLU A 1 110 ? -3.186 -12.087 16.694 1.00 91.19 110 GLU A CA 1
ATOM 902 C C . GLU A 1 110 ? -4.198 -12.847 15.834 1.00 91.19 110 GLU A C 1
ATOM 904 O O . GLU A 1 110 ? -3.991 -14.019 15.512 1.00 91.19 110 GLU A O 1
ATOM 909 N N . PHE A 1 111 ? -5.278 -12.179 15.413 1.00 91.88 111 PHE A N 1
ATOM 910 C CA . PHE A 1 111 ? -6.268 -12.783 14.526 1.00 91.88 111 PHE A CA 1
ATOM 911 C C . PHE A 1 111 ? -5.656 -13.179 13.181 1.00 91.88 111 PHE A C 1
ATOM 913 O O . PHE A 1 111 ? -5.863 -14.304 12.723 1.00 91.88 111 PHE A O 1
ATOM 920 N N . LEU A 1 112 ? -4.881 -12.284 12.566 1.00 92.88 112 LEU A N 1
ATOM 921 C CA . LEU A 1 112 ? -4.268 -12.524 11.265 1.00 92.88 112 LEU A CA 1
ATOM 922 C C . LEU A 1 112 ? -3.284 -13.695 11.314 1.00 92.88 112 LEU A C 1
ATOM 924 O O . LEU A 1 112 ? -3.351 -14.566 10.453 1.00 92.88 112 LEU A O 1
ATOM 928 N N . GLN A 1 113 ? -2.424 -13.757 12.332 1.00 90.75 113 GLN A N 1
ATOM 929 C CA . GLN A 1 113 ? -1.456 -14.841 12.522 1.00 90.75 113 GLN A CA 1
ATOM 930 C C . GLN A 1 113 ? -2.123 -16.180 12.865 1.00 90.75 113 GLN A C 1
ATOM 932 O O . GLN A 1 113 ? -1.639 -17.234 12.452 1.00 90.75 113 GLN A O 1
ATOM 937 N N . ALA A 1 114 ? -3.231 -16.158 13.613 1.00 90.00 114 ALA A N 1
ATOM 938 C CA . ALA A 1 114 ? -3.974 -17.367 13.957 1.00 90.00 114 ALA A CA 1
ATOM 939 C C . ALA A 1 114 ? -4.766 -17.923 12.765 1.00 90.00 114 ALA A C 1
ATOM 941 O O . ALA A 1 114 ? -4.872 -19.140 12.596 1.00 90.00 114 ALA A O 1
ATOM 942 N N . LYS A 1 115 ? -5.353 -17.040 11.949 1.00 88.50 115 LYS A N 1
ATOM 943 C CA . LYS A 1 115 ? -6.272 -17.416 10.870 1.00 88.50 115 LYS A CA 1
ATOM 944 C C . LYS A 1 115 ? -5.562 -17.652 9.543 1.00 88.50 115 LYS A C 1
ATOM 946 O O . LYS A 1 115 ? -5.943 -18.556 8.798 1.00 88.50 115 LYS A O 1
ATOM 951 N N . PHE A 1 116 ? -4.543 -16.854 9.249 1.00 86.25 116 PHE A N 1
ATOM 952 C CA . PHE A 1 116 ? -3.852 -16.862 7.972 1.00 86.25 116 PHE A CA 1
ATOM 953 C C . PHE A 1 116 ? -2.389 -17.243 8.163 1.00 86.25 116 PHE A C 1
ATOM 955 O O . PHE A 1 116 ? -1.717 -16.836 9.107 1.00 86.25 116 PHE A O 1
ATOM 962 N N . LYS A 1 117 ? -1.875 -18.045 7.235 1.00 72.19 117 LYS A N 1
ATOM 963 C CA . LYS A 1 117 ? -0.447 -18.340 7.161 1.00 72.19 117 LYS A CA 1
ATOM 964 C C . LYS A 1 117 ? 0.150 -17.485 6.060 1.00 72.19 117 LYS A C 1
ATOM 966 O O . LYS A 1 117 ? -0.338 -17.536 4.932 1.00 72.19 117 LYS A O 1
ATOM 971 N N . LYS A 1 118 ? 1.234 -16.774 6.381 1.00 68.31 118 LYS A N 1
ATOM 972 C CA . LYS A 1 118 ? 2.052 -16.081 5.385 1.00 68.31 118 LYS A CA 1
ATOM 973 C C . LYS A 1 118 ? 2.524 -17.112 4.361 1.00 68.31 118 LYS A C 1
ATOM 975 O O . LYS A 1 118 ? 3.227 -18.064 4.697 1.00 68.31 118 LYS A O 1
ATOM 980 N N . LEU A 1 119 ? 2.077 -16.950 3.125 1.00 62.06 119 LEU A N 1
ATOM 981 C CA . LEU A 1 119 ? 2.384 -17.834 2.009 1.00 62.06 119 LEU A CA 1
ATOM 982 C C . LEU A 1 119 ? 2.901 -16.981 0.849 1.00 62.06 119 LEU A C 1
ATOM 984 O O . LEU A 1 119 ? 2.519 -15.812 0.748 1.00 62.06 119 LEU A O 1
ATOM 988 N N . PRO A 1 120 ? 3.764 -17.538 -0.019 1.00 60.78 120 PRO A N 1
ATOM 989 C CA . PRO A 1 120 ? 4.245 -16.813 -1.187 1.00 60.78 120 PRO A CA 1
ATOM 990 C C . PRO A 1 120 ? 3.053 -16.311 -2.006 1.00 60.78 120 PRO A C 1
ATOM 992 O O . PRO A 1 120 ? 2.094 -17.057 -2.232 1.00 60.78 120 PRO A O 1
ATOM 995 N N . GLY A 1 121 ? 3.099 -15.030 -2.378 1.00 58.41 121 GLY A N 1
ATOM 996 C CA . GLY A 1 121 ? 2.053 -14.384 -3.164 1.00 58.41 121 GLY A CA 1
ATOM 997 C C . GLY A 1 121 ? 1.837 -15.080 -4.506 1.00 58.41 121 GLY A C 1
ATOM 998 O O . GLY A 1 121 ? 2.741 -15.723 -5.042 1.00 58.41 121 GLY A O 1
ATOM 999 N N . LEU A 1 122 ? 0.625 -14.960 -5.050 1.00 60.06 122 LEU A N 1
ATOM 1000 C CA . LEU A 1 122 ? 0.356 -15.406 -6.413 1.00 60.06 122 LEU A CA 1
ATOM 1001 C C . LEU A 1 122 ? 1.106 -14.500 -7.405 1.00 60.06 122 LEU A C 1
ATOM 1003 O O . LEU A 1 122 ? 1.122 -13.281 -7.217 1.00 60.06 122 LEU A O 1
ATOM 1007 N N . PRO A 1 123 ? 1.716 -15.061 -8.463 1.00 65.38 123 PRO A N 1
ATOM 1008 C CA . PRO A 1 123 ? 2.392 -14.259 -9.472 1.00 65.38 123 PRO A CA 1
ATOM 1009 C C . PRO A 1 123 ? 1.378 -13.366 -10.196 1.00 65.38 123 PRO A C 1
ATOM 1011 O O . PRO A 1 123 ? 0.374 -13.841 -10.723 1.00 65.38 123 PRO A O 1
ATOM 1014 N N . LEU A 1 124 ? 1.656 -12.061 -10.237 1.00 67.69 124 LEU A N 1
ATOM 1015 C CA . LEU A 1 124 ? 0.820 -11.073 -10.932 1.00 67.69 124 LEU A CA 1
ATOM 1016 C C . LEU A 1 124 ? 0.861 -11.211 -12.457 1.00 67.69 124 LEU A C 1
ATOM 1018 O O . LEU A 1 124 ? -0.069 -10.789 -13.141 1.00 67.69 124 LEU A O 1
ATOM 1022 N N . ILE A 1 125 ? 1.932 -11.802 -12.987 1.00 69.88 125 ILE A N 1
ATOM 1023 C CA . ILE A 1 125 ? 2.088 -12.103 -14.406 1.00 69.88 125 ILE A CA 1
ATOM 1024 C C . ILE A 1 125 ? 2.189 -13.619 -14.538 1.00 69.88 125 ILE A C 1
ATOM 1026 O O . ILE A 1 125 ? 3.163 -14.221 -14.100 1.00 69.88 125 ILE A O 1
ATOM 1030 N N . THR A 1 126 ? 1.175 -14.226 -15.149 1.00 70.38 126 THR A N 1
ATOM 1031 C CA . THR A 1 126 ? 1.124 -15.666 -15.464 1.00 70.38 126 THR A CA 1
ATOM 1032 C C . THR A 1 126 ? 1.204 -15.937 -16.966 1.00 70.38 126 THR A C 1
ATOM 1034 O O . THR A 1 126 ? 1.057 -17.072 -17.413 1.00 70.38 126 THR A O 1
ATOM 1037 N N . THR A 1 127 ? 1.389 -14.887 -17.766 1.00 71.75 127 THR A N 1
ATOM 1038 C CA . THR A 1 127 ? 1.369 -14.948 -19.226 1.00 71.75 127 THR A CA 1
ATOM 1039 C C . THR A 1 127 ? 2.728 -15.315 -19.809 1.00 71.75 127 THR A C 1
ATOM 1041 O O . THR A 1 127 ? 3.771 -15.117 -19.186 1.00 71.75 127 THR A O 1
ATOM 1044 N N . TYR A 1 128 ? 2.713 -15.755 -21.069 1.00 64.25 128 TYR A N 1
ATOM 1045 C CA . TYR A 1 128 ? 3.915 -15.958 -21.873 1.00 64.25 128 TYR A CA 1
ATOM 1046 C C . TYR A 1 128 ? 4.799 -14.698 -21.870 1.00 64.25 128 TYR A C 1
ATOM 1048 O O . TYR A 1 128 ? 4.319 -13.598 -22.147 1.00 64.25 128 TYR A O 1
ATOM 1056 N N . GLY A 1 129 ? 6.078 -14.857 -21.523 1.00 70.94 129 GLY A N 1
ATOM 1057 C CA . GLY A 1 129 ? 7.045 -13.760 -21.423 1.00 70.94 129 GLY A CA 1
ATOM 1058 C C . GLY A 1 129 ? 7.256 -13.182 -20.018 1.00 70.94 129 GLY A C 1
ATOM 1059 O O . GLY A 1 129 ? 8.035 -12.237 -19.878 1.00 70.94 129 GLY A O 1
ATOM 1060 N N . CYS A 1 130 ? 6.627 -13.740 -18.973 1.00 74.00 130 CYS A N 1
ATOM 1061 C CA . CYS A 1 130 ? 6.931 -13.386 -17.578 1.00 74.00 130 CYS A CA 1
ATOM 1062 C C . CYS A 1 130 ? 8.418 -13.568 -17.230 1.00 74.00 130 CYS A C 1
ATOM 1064 O O . CYS A 1 130 ? 8.972 -12.743 -16.512 1.00 74.00 130 CYS A O 1
ATOM 1066 N N . ASP A 1 131 ? 9.067 -14.570 -17.827 1.00 80.00 131 ASP A N 1
ATOM 1067 C CA . ASP A 1 131 ? 10.452 -14.951 -17.519 1.00 80.00 131 ASP A CA 1
ATOM 1068 C C . ASP A 1 131 ? 11.483 -14.372 -18.501 1.00 80.00 131 ASP A C 1
ATOM 1070 O O . ASP A 1 131 ? 12.681 -14.609 -18.366 1.00 80.00 131 ASP A O 1
ATOM 1074 N N . PHE A 1 132 ? 11.052 -13.614 -19.517 1.00 84.38 132 PHE A N 1
ATOM 1075 C CA . PHE A 1 132 ? 11.988 -13.003 -20.474 1.00 84.38 132 PHE A CA 1
ATOM 1076 C C . PHE A 1 132 ? 12.883 -11.980 -19.774 1.00 84.38 132 PHE A C 1
ATOM 1078 O O . PHE A 1 132 ? 12.456 -11.437 -18.772 1.00 84.38 132 PHE A O 1
ATOM 1085 N N . PRO A 1 133 ? 14.079 -11.634 -20.260 1.00 84.81 133 PRO A N 1
ATOM 1086 C CA . PRO A 1 133 ? 14.832 -10.523 -19.678 1.00 84.81 133 PRO A CA 1
ATOM 1087 C C . PRO A 1 133 ? 14.031 -9.206 -19.700 1.00 84.81 133 PRO A C 1
ATOM 1089 O O . PRO A 1 133 ? 13.414 -8.867 -20.711 1.00 84.81 133 PRO A O 1
ATOM 1092 N N . PHE A 1 134 ? 14.036 -8.440 -18.605 1.00 85.38 134 PHE A N 1
ATOM 1093 C CA . PHE A 1 134 ? 13.378 -7.132 -18.571 1.00 85.38 134 PHE A CA 1
ATOM 1094 C C . PHE A 1 134 ? 14.336 -6.042 -19.054 1.00 85.38 134 PHE A C 1
ATOM 1096 O O . PHE A 1 134 ? 15.286 -5.670 -18.370 1.00 85.38 134 PHE A O 1
ATOM 1103 N N . VAL A 1 135 ? 14.108 -5.552 -20.273 1.00 85.69 135 VAL A N 1
ATOM 1104 C CA . VAL A 1 135 ? 15.055 -4.691 -21.005 1.00 85.69 135 VAL A CA 1
ATOM 1105 C C . VAL A 1 135 ? 14.447 -3.351 -21.410 1.00 85.69 135 VAL A C 1
ATOM 1107 O O . VAL A 1 135 ? 13.242 -3.133 -21.280 1.00 85.69 135 VAL A O 1
ATOM 1110 N N . GLY A 1 136 ? 15.288 -2.426 -21.887 1.00 83.31 136 GLY A N 1
ATOM 1111 C CA . GLY A 1 136 ? 14.857 -1.099 -22.328 1.00 83.31 136 GLY A CA 1
ATOM 1112 C C . GLY A 1 136 ? 14.338 -0.210 -21.194 1.00 83.31 136 GLY A C 1
ATOM 1113 O O . GLY A 1 136 ? 13.477 0.635 -21.419 1.00 83.31 136 GLY A O 1
ATOM 1114 N N . ARG A 1 137 ? 14.783 -0.419 -19.947 1.00 85.44 137 ARG A N 1
ATOM 1115 C CA . ARG A 1 137 ? 14.277 0.304 -18.757 1.00 85.44 137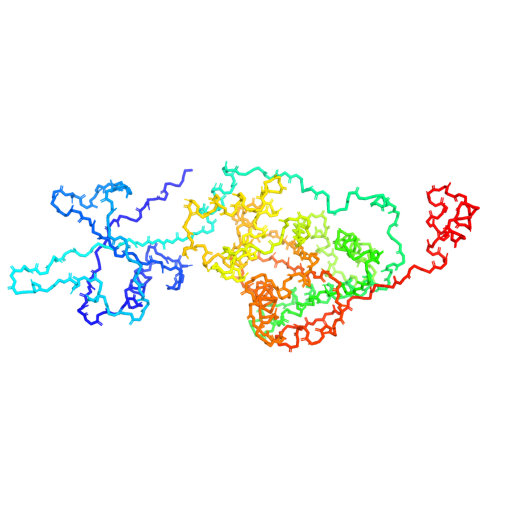 ARG A CA 1
ATOM 1116 C C . ARG A 1 137 ? 15.314 1.161 -18.047 1.00 85.44 137 ARG A C 1
ATOM 1118 O O . ARG A 1 137 ? 15.003 1.731 -17.013 1.00 85.44 137 ARG A O 1
ATOM 1125 N N . MET A 1 138 ? 16.507 1.328 -18.613 1.00 85.06 138 MET A N 1
ATOM 1126 C CA . MET A 1 138 ? 17.605 2.045 -17.952 1.00 85.06 138 MET A CA 1
ATOM 1127 C C . MET A 1 138 ? 17.254 3.477 -17.533 1.00 85.06 138 MET A C 1
ATOM 1129 O O . MET A 1 138 ? 17.630 3.899 -16.444 1.00 85.06 138 MET A O 1
ATOM 1133 N N . THR A 1 139 ? 16.522 4.228 -18.359 1.00 84.38 139 THR A N 1
ATOM 1134 C CA . THR A 1 139 ? 16.077 5.586 -17.999 1.00 84.38 139 THR A CA 1
ATOM 1135 C C . THR A 1 139 ? 15.103 5.568 -16.825 1.00 84.38 139 THR A C 1
ATOM 1137 O O . THR A 1 139 ? 15.240 6.367 -15.902 1.00 84.38 139 THR A O 1
ATOM 1140 N N . THR A 1 140 ? 14.163 4.620 -16.826 1.00 84.31 140 THR A N 1
ATOM 1141 C CA . THR A 1 140 ? 13.228 4.389 -15.723 1.00 84.31 140 THR A CA 1
ATOM 1142 C C . THR A 1 140 ? 13.965 4.003 -14.449 1.00 84.31 140 THR A C 1
ATOM 1144 O O . THR A 1 140 ? 13.723 4.606 -13.410 1.00 84.31 140 THR A O 1
ATOM 1147 N N . THR A 1 141 ? 14.896 3.048 -14.542 1.00 85.44 141 THR A N 1
ATOM 1148 C CA . THR A 1 141 ? 15.723 2.578 -13.428 1.00 85.44 141 THR A CA 1
ATOM 1149 C C . THR A 1 141 ? 16.497 3.725 -12.800 1.00 85.44 141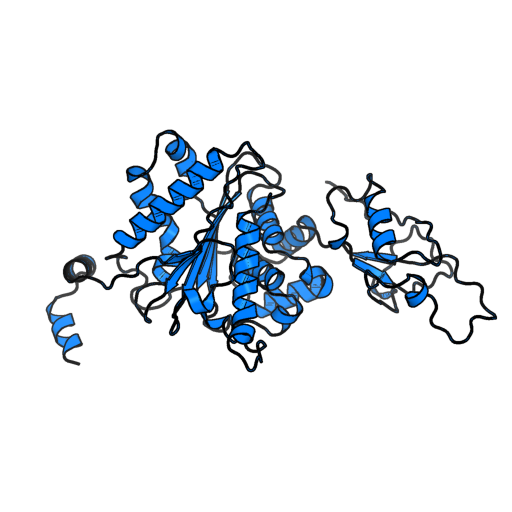 THR A C 1
ATOM 1151 O O . THR A 1 141 ? 16.416 3.909 -11.594 1.00 85.44 141 THR A O 1
ATOM 1154 N N . ARG A 1 142 ? 17.197 4.541 -13.599 1.00 85.25 142 ARG A N 1
ATOM 1155 C CA . ARG A 1 142 ? 17.985 5.668 -13.075 1.00 85.25 142 ARG A CA 1
ATOM 1156 C C . ARG A 1 142 ? 17.110 6.687 -12.353 1.00 85.25 142 ARG A C 1
ATOM 1158 O O . ARG A 1 142 ? 17.419 7.027 -11.220 1.00 85.25 142 ARG A O 1
ATOM 1165 N N . CYS A 1 143 ? 16.000 7.109 -12.963 1.00 82.81 143 CYS A N 1
ATOM 1166 C CA . CYS A 1 143 ? 15.077 8.073 -12.352 1.00 82.81 143 CYS A CA 1
ATOM 1167 C C . CYS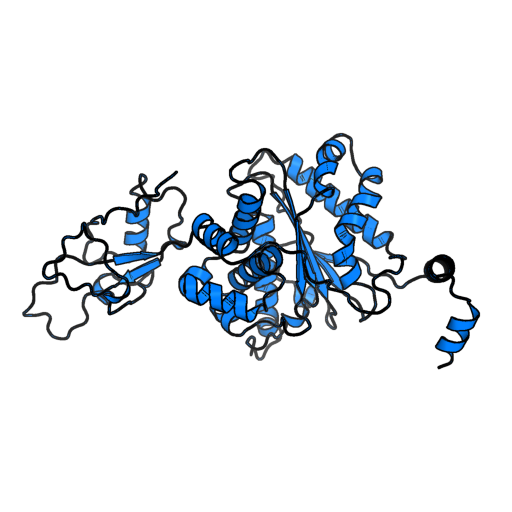 A 1 143 ? 14.528 7.571 -11.004 1.00 82.81 143 CYS A C 1
ATOM 1169 O O . CYS A 1 143 ? 14.489 8.309 -10.020 1.00 82.81 143 CYS A O 1
ATOM 1171 N N . LEU A 1 144 ? 14.158 6.292 -10.956 1.00 83.12 144 LEU A N 1
ATOM 1172 C CA . LEU A 1 144 ? 13.643 5.619 -9.770 1.00 83.12 144 LEU A CA 1
ATOM 1173 C C . LEU A 1 144 ? 14.726 5.492 -8.681 1.00 83.12 144 LEU A C 1
ATOM 1175 O O . LEU A 1 144 ? 14.480 5.838 -7.528 1.00 83.12 144 LEU A O 1
ATOM 1179 N N . THR A 1 145 ? 15.943 5.069 -9.032 1.00 84.56 145 THR A N 1
ATOM 1180 C CA . THR A 1 145 ? 17.066 4.956 -8.087 1.00 84.56 145 THR A CA 1
ATOM 1181 C C . THR A 1 145 ? 17.511 6.316 -7.543 1.00 84.56 145 THR A C 1
ATOM 1183 O O . THR A 1 145 ? 17.770 6.436 -6.347 1.00 84.56 145 THR A O 1
ATOM 1186 N N . GLU A 1 146 ? 17.585 7.348 -8.388 1.00 82.81 146 GLU A N 1
ATOM 1187 C CA . GLU A 1 146 ? 17.942 8.713 -7.985 1.00 82.81 146 GLU A CA 1
ATOM 1188 C C . GLU A 1 146 ? 16.933 9.285 -6.984 1.00 82.81 146 GLU A C 1
ATOM 1190 O O . GLU A 1 146 ? 17.334 9.794 -5.933 1.00 82.81 146 GLU A O 1
ATOM 1195 N N . SER A 1 147 ? 15.630 9.157 -7.268 1.00 77.12 147 SER A N 1
ATOM 1196 C CA . SER A 1 147 ? 14.590 9.605 -6.336 1.00 77.12 147 SER A CA 1
ATOM 1197 C C . SER A 1 147 ? 14.598 8.775 -5.048 1.00 77.12 147 SER A C 1
ATOM 1199 O O . SER A 1 147 ? 14.606 9.360 -3.963 1.00 77.12 147 SER A O 1
ATOM 1201 N N . PHE A 1 148 ? 14.724 7.443 -5.130 1.00 79.94 148 PHE A N 1
ATOM 1202 C CA . PHE A 1 148 ? 14.865 6.593 -3.945 1.00 79.94 148 PHE A CA 1
ATOM 1203 C C . PHE A 1 148 ? 16.019 7.058 -3.051 1.00 79.94 148 PHE A C 1
ATOM 1205 O O . PHE A 1 148 ? 15.816 7.299 -1.866 1.00 79.94 148 PHE A O 1
ATOM 1212 N N . ILE A 1 149 ? 17.218 7.253 -3.604 1.00 79.44 149 ILE A N 1
ATOM 1213 C CA . ILE A 1 149 ? 18.393 7.684 -2.833 1.00 79.44 149 ILE A CA 1
ATOM 1214 C C . ILE A 1 149 ? 18.218 9.091 -2.265 1.00 79.44 149 ILE A C 1
ATOM 1216 O O . ILE A 1 149 ? 18.685 9.358 -1.157 1.00 79.44 149 ILE A O 1
ATOM 1220 N N . SER A 1 150 ? 17.563 9.995 -2.995 1.00 76.19 150 SER A N 1
ATOM 1221 C CA . SER A 1 150 ? 17.242 11.333 -2.494 1.00 76.19 150 SER A CA 1
ATOM 1222 C C . SER A 1 150 ? 16.340 11.259 -1.256 1.00 76.19 150 SER A C 1
ATOM 1224 O O . SER A 1 150 ? 16.692 11.798 -0.204 1.00 76.19 150 SER A O 1
ATOM 1226 N N . GLN A 1 151 ? 15.235 10.510 -1.348 1.00 71.50 151 GLN A N 1
ATOM 1227 C CA . GLN A 1 151 ? 14.302 10.283 -0.237 1.00 71.50 151 GLN A CA 1
ATOM 1228 C C . GLN A 1 151 ? 14.996 9.602 0.943 1.00 71.50 151 GLN A C 1
ATOM 1230 O O . GLN A 1 151 ? 14.831 9.990 2.098 1.00 71.50 151 GLN A O 1
ATOM 1235 N N . PHE A 1 152 ? 15.836 8.621 0.639 1.00 73.12 152 PHE A N 1
ATOM 1236 C CA . PHE A 1 152 ? 16.584 7.863 1.617 1.00 73.12 152 PHE A CA 1
ATOM 1237 C C . PHE A 1 152 ? 17.571 8.741 2.400 1.00 73.12 152 PHE A C 1
ATOM 1239 O O . PHE A 1 152 ? 17.551 8.758 3.627 1.00 73.12 152 PHE A O 1
ATOM 1246 N N . LYS A 1 153 ? 18.368 9.568 1.707 1.00 72.44 153 LYS A N 1
ATOM 1247 C CA . LYS A 1 153 ? 19.271 10.552 2.335 1.00 72.44 153 LYS A CA 1
ATOM 1248 C C . LYS A 1 153 ? 18.514 11.551 3.200 1.00 72.44 153 LYS A C 1
ATOM 1250 O O . LYS A 1 153 ? 19.003 11.928 4.262 1.00 72.44 153 LYS A O 1
ATOM 1255 N N . ALA A 1 154 ? 17.355 12.003 2.735 1.00 65.81 154 ALA A N 1
ATOM 1256 C CA . ALA A 1 154 ? 16.529 12.945 3.468 1.00 65.81 154 ALA A CA 1
ATOM 1257 C C . ALA A 1 154 ? 16.012 12.337 4.782 1.00 65.81 154 ALA A C 1
ATOM 1259 O O . ALA A 1 154 ? 16.126 12.954 5.839 1.00 65.81 154 ALA A O 1
ATOM 1260 N N . ALA A 1 155 ? 15.557 11.086 4.735 1.00 61.94 155 ALA A N 1
ATOM 1261 C CA . ALA A 1 155 ? 15.133 10.337 5.909 1.00 61.94 155 ALA A CA 1
ATOM 1262 C C . ALA A 1 155 ? 16.282 10.078 6.905 1.00 61.94 155 ALA A C 1
ATOM 1264 O O . ALA A 1 155 ? 16.063 10.125 8.112 1.00 61.94 155 ALA A O 1
ATOM 1265 N N . CYS A 1 156 ? 17.520 9.884 6.435 1.00 60.47 156 CYS A N 1
ATOM 1266 C CA . CYS A 1 156 ? 18.688 9.743 7.315 1.00 60.47 156 CYS A CA 1
ATOM 1267 C C . CYS A 1 156 ? 19.102 11.040 8.033 1.00 60.47 156 CYS A C 1
ATOM 1269 O O . CYS A 1 156 ? 19.792 10.967 9.047 1.00 60.47 156 CYS A O 1
ATOM 1271 N N . LYS A 1 157 ? 18.739 12.217 7.503 1.00 56.97 157 LYS A N 1
ATOM 1272 C CA . LYS A 1 157 ? 19.140 13.527 8.050 1.00 56.97 157 LYS A CA 1
ATOM 1273 C C . LYS A 1 157 ? 18.170 14.080 9.105 1.00 56.97 157 LYS A C 1
ATOM 1275 O O . LYS A 1 157 ? 18.540 14.985 9.846 1.00 56.97 157 LYS A O 1
ATOM 1280 N N . GLY A 1 158 ? 16.945 13.560 9.180 1.00 47.78 158 GLY A N 1
ATOM 1281 C CA . GLY A 1 158 ? 15.859 14.137 9.976 1.00 47.78 158 GLY A CA 1
ATOM 1282 C C . GLY A 1 158 ? 15.889 13.781 11.465 1.00 47.78 158 GLY A C 1
ATOM 1283 O O . GLY A 1 158 ? 15.133 12.924 11.914 1.00 47.78 158 GLY A O 1
ATOM 1284 N N . SER A 1 159 ? 16.698 14.504 12.241 1.00 37.41 159 SER A N 1
ATOM 1285 C CA . SER A 1 159 ? 16.544 14.677 13.697 1.00 37.41 159 SER A CA 1
ATOM 1286 C C . SER A 1 159 ? 15.753 15.941 14.075 1.00 37.41 159 SER A C 1
ATOM 1288 O O . SER A 1 159 ? 15.551 16.194 15.260 1.00 37.41 159 SER A O 1
ATOM 1290 N N . ASP A 1 160 ? 15.279 16.719 13.095 1.00 37.56 160 ASP A N 1
ATOM 1291 C CA . ASP A 1 160 ? 14.500 17.935 13.331 1.00 37.56 160 ASP A CA 1
ATOM 1292 C C . ASP A 1 160 ? 13.033 17.754 12.904 1.00 37.56 160 ASP A C 1
ATOM 1294 O O . ASP A 1 160 ? 12.727 17.317 11.793 1.00 37.56 160 ASP A O 1
ATOM 1298 N N . ARG A 1 161 ? 12.108 18.064 13.818 1.00 36.28 161 ARG A N 1
ATOM 1299 C CA . ARG A 1 161 ? 10.658 17.816 13.678 1.00 36.28 161 ARG A CA 1
ATOM 1300 C C . ARG A 1 161 ? 10.004 18.677 12.592 1.00 36.28 161 ARG A C 1
ATOM 1302 O O . ARG A 1 161 ? 8.949 18.299 12.095 1.00 36.28 161 ARG A O 1
ATOM 1309 N N . ASN A 1 162 ? 10.647 19.783 12.210 1.00 34.41 162 ASN A N 1
ATOM 1310 C CA . ASN A 1 162 ? 10.199 20.695 11.151 1.00 34.41 162 ASN A CA 1
ATOM 1311 C C . ASN A 1 162 ? 10.966 20.517 9.827 1.00 34.41 162 ASN A C 1
ATOM 1313 O O . ASN A 1 162 ? 10.549 21.064 8.809 1.00 34.41 162 ASN A O 1
ATOM 1317 N N . GLU A 1 163 ? 12.063 19.752 9.837 1.00 34.38 163 GLU A N 1
ATOM 1318 C CA . GLU A 1 163 ? 12.887 19.451 8.658 1.00 34.38 163 GLU A CA 1
ATOM 1319 C C . GLU A 1 163 ? 12.865 17.967 8.295 1.00 34.38 163 GLU A C 1
ATOM 1321 O O . GLU A 1 163 ? 13.705 17.510 7.522 1.00 34.38 163 GLU A O 1
ATOM 1326 N N . ARG A 1 164 ? 11.895 17.189 8.797 1.00 35.66 164 ARG A N 1
ATOM 1327 C CA . ARG A 1 164 ? 11.451 16.034 8.017 1.00 35.66 164 ARG A CA 1
ATOM 1328 C C . ARG A 1 164 ? 10.933 16.668 6.732 1.00 35.66 164 ARG A C 1
ATOM 1330 O O . ARG A 1 164 ? 9.899 17.339 6.806 1.00 35.66 164 ARG A O 1
ATOM 1337 N N . PRO A 1 165 ? 11.634 16.569 5.585 1.00 28.88 165 PRO A N 1
ATOM 1338 C CA . PRO A 1 165 ? 10.996 17.010 4.366 1.00 28.88 165 PRO A CA 1
ATOM 1339 C C . PRO A 1 165 ? 9.707 16.213 4.338 1.00 28.88 165 PRO A C 1
ATOM 1341 O O . PRO A 1 165 ? 9.749 15.005 4.594 1.00 28.88 165 PRO A O 1
ATOM 1344 N N . ILE A 1 166 ? 8.576 16.898 4.125 1.00 28.98 166 ILE A N 1
ATOM 1345 C CA . ILE A 1 166 ? 7.366 16.264 3.603 1.00 28.98 166 ILE A CA 1
ATOM 1346 C C . ILE A 1 166 ? 7.915 15.215 2.672 1.00 28.98 166 ILE A C 1
ATOM 1348 O O . ILE A 1 166 ? 8.599 15.615 1.723 1.00 28.98 166 ILE A O 1
ATOM 1352 N N . PHE A 1 167 ? 7.801 13.929 3.045 1.00 30.03 167 PHE A N 1
ATOM 1353 C CA . PHE A 1 167 ? 8.412 12.890 2.243 1.00 30.03 167 PHE A CA 1
ATOM 1354 C C . PHE A 1 167 ? 7.881 13.211 0.874 1.00 30.03 167 PHE A C 1
ATOM 1356 O O . PHE A 1 167 ? 6.657 13.296 0.682 1.00 30.03 167 PHE A O 1
ATOM 1363 N N . ILE A 1 168 ? 8.801 13.559 -0.021 1.00 30.78 168 ILE A N 1
ATOM 1364 C CA . ILE A 1 168 ? 8.468 13.731 -1.408 1.00 30.78 168 ILE A CA 1
ATOM 1365 C C . ILE A 1 168 ? 8.194 12.289 -1.791 1.00 30.78 168 ILE A C 1
ATOM 1367 O O . ILE A 1 168 ? 9.081 11.533 -2.169 1.00 30.78 168 ILE A O 1
ATOM 1371 N N . SER A 1 169 ? 6.975 11.871 -1.462 1.00 32.41 169 SER A N 1
ATOM 1372 C CA . SER A 1 169 ? 6.400 10.579 -1.703 1.00 32.41 169 SER A CA 1
ATOM 1373 C C . SER A 1 169 ? 6.132 10.656 -3.169 1.00 32.41 169 SER A C 1
ATOM 1375 O O . SER A 1 169 ? 5.017 10.941 -3.598 1.00 32.41 169 SER A O 1
ATOM 1377 N N . ASP A 1 170 ? 7.209 10.520 -3.933 1.00 39.31 170 ASP A N 1
ATOM 1378 C CA . ASP A 1 170 ? 7.128 10.380 -5.354 1.00 39.31 170 ASP A CA 1
ATOM 1379 C C . ASP A 1 170 ? 6.306 9.124 -5.549 1.00 39.31 170 ASP A C 1
ATOM 1381 O O . ASP A 1 170 ? 6.773 7.994 -5.447 1.00 39.31 170 ASP A O 1
ATOM 1385 N N . LYS A 1 171 ? 5.006 9.340 -5.719 1.00 48.91 171 LYS A N 1
ATOM 1386 C CA . LYS A 1 171 ? 4.119 8.321 -6.218 1.00 48.91 171 LYS A CA 1
ATOM 1387 C C . LYS A 1 171 ? 4.573 8.159 -7.636 1.00 48.91 171 LYS A C 1
ATOM 1389 O O . LYS A 1 171 ? 4.416 9.062 -8.461 1.00 48.91 171 LYS A O 1
ATOM 1394 N N . TYR A 1 172 ? 5.229 7.041 -7.861 1.00 52.12 172 TYR A N 1
ATOM 1395 C CA . TYR A 1 172 ? 5.719 6.716 -9.169 1.00 52.12 172 TYR A CA 1
ATOM 1396 C C . TYR A 1 172 ? 4.534 6.253 -9.992 1.00 52.12 172 TYR A C 1
ATOM 1398 O O . TYR A 1 172 ? 3.960 5.195 -9.727 1.00 52.12 172 TYR A O 1
ATOM 1406 N N . TYR A 1 173 ? 4.148 7.074 -10.962 1.00 53.06 173 TYR A N 1
ATOM 1407 C CA . TYR A 1 173 ? 3.096 6.721 -11.896 1.00 53.06 173 TYR A CA 1
ATOM 1408 C C . TYR A 1 173 ? 3.702 6.090 -13.127 1.00 53.06 173 TYR A C 1
ATOM 1410 O O . TYR A 1 173 ? 4.444 6.728 -13.875 1.00 53.06 173 TYR A O 1
ATOM 1418 N N . LEU A 1 174 ? 3.327 4.841 -13.359 1.00 55.31 174 LEU A N 1
ATOM 1419 C CA . LEU A 1 174 ? 3.572 4.158 -14.616 1.00 55.31 174 LEU A CA 1
ATOM 1420 C C . LEU A 1 174 ? 2.269 4.205 -15.404 1.00 55.31 174 LEU A C 1
ATOM 1422 O O . LEU A 1 174 ? 1.406 3.345 -15.239 1.00 55.31 174 LEU A O 1
ATOM 1426 N N . ALA A 1 175 ? 2.119 5.238 -16.231 1.00 57.59 175 ALA A N 1
ATOM 1427 C CA . ALA A 1 175 ? 1.026 5.351 -17.186 1.00 57.59 175 ALA A CA 1
ATOM 1428 C C . ALA A 1 175 ? 1.539 5.015 -18.590 1.00 57.59 175 ALA A C 1
ATOM 1430 O O . ALA A 1 175 ? 2.563 5.532 -19.028 1.00 57.59 175 ALA A O 1
ATOM 1431 N N . GLY A 1 176 ? 0.840 4.131 -19.295 1.00 59.22 176 GLY A N 1
ATOM 1432 C CA . GLY A 1 176 ? 1.231 3.710 -20.639 1.00 59.22 176 GLY A CA 1
ATOM 1433 C C . GLY A 1 176 ? 0.245 2.716 -21.236 1.00 59.22 176 GLY A C 1
ATOM 1434 O O . GLY A 1 176 ? -0.615 2.190 -20.527 1.00 59.22 176 GLY A O 1
ATOM 1435 N N . ALA A 1 177 ? 0.374 2.444 -22.533 1.00 63.16 177 ALA A N 1
ATOM 1436 C CA . ALA A 1 177 ? -0.490 1.500 -23.239 1.00 63.16 177 ALA A CA 1
ATOM 1437 C C . ALA A 1 177 ? -0.415 0.073 -22.642 1.00 63.16 177 ALA A C 1
ATOM 1439 O O . ALA A 1 177 ? 0.555 -0.274 -21.953 1.00 63.16 177 ALA A O 1
ATOM 1440 N N . PRO A 1 178 ? -1.431 -0.781 -22.859 1.00 71.06 178 PRO A N 1
ATOM 1441 C CA . PRO A 1 178 ? -1.331 -2.206 -22.549 1.00 71.06 178 PRO A CA 1
ATOM 1442 C C . PRO A 1 178 ? -0.069 -2.826 -23.172 1.00 71.06 178 PRO A C 1
ATOM 1444 O O . PRO A 1 178 ? 0.327 -2.458 -24.274 1.00 71.06 178 PRO A O 1
ATOM 1447 N N . GLY A 1 179 ? 0.589 -3.739 -22.454 1.00 73.50 179 GLY A N 1
ATOM 1448 C CA . GLY A 1 179 ? 1.788 -4.426 -22.955 1.00 73.50 179 GLY A CA 1
ATOM 1449 C C . GLY A 1 179 ? 3.116 -3.664 -22.822 1.00 73.50 179 GLY A C 1
ATOM 1450 O O . GLY A 1 179 ? 4.160 -4.242 -23.095 1.00 73.50 179 GLY A O 1
ATOM 1451 N N . THR A 1 180 ? 3.143 -2.423 -22.317 1.00 74.69 180 THR A N 1
ATOM 1452 C CA . THR A 1 180 ? 4.407 -1.670 -22.125 1.00 74.69 180 THR A CA 1
ATOM 1453 C C . THR A 1 180 ? 5.238 -2.121 -20.912 1.00 74.69 180 THR A C 1
ATOM 1455 O O . THR A 1 180 ? 6.243 -1.498 -20.573 1.00 74.69 180 THR A O 1
ATOM 1458 N N . GLY A 1 181 ? 4.852 -3.205 -20.234 1.00 77.62 181 GLY A N 1
ATOM 1459 C CA . GLY A 1 181 ? 5.602 -3.763 -19.103 1.00 77.62 181 GLY A CA 1
ATOM 1460 C C . GLY A 1 181 ? 5.447 -2.994 -17.785 1.00 77.62 181 GLY A C 1
ATOM 1461 O O . GLY A 1 181 ? 6.353 -3.035 -16.960 1.00 77.62 181 GLY A O 1
ATOM 1462 N N . LYS A 1 182 ? 4.320 -2.300 -17.571 1.00 82.81 182 LYS A N 1
ATOM 1463 C CA . LYS A 1 182 ? 4.037 -1.543 -16.333 1.00 82.81 182 LYS A CA 1
ATOM 1464 C C . LYS A 1 182 ? 3.988 -2.439 -15.093 1.00 82.81 182 LYS A C 1
ATOM 1466 O O . LYS A 1 182 ? 4.742 -2.217 -14.155 1.00 82.81 182 LYS A O 1
ATOM 1471 N N . THR A 1 183 ? 3.170 -3.492 -15.127 1.00 84.94 183 THR A N 1
ATOM 1472 C CA . THR A 1 183 ? 3.072 -4.490 -14.048 1.00 84.94 183 THR A CA 1
ATOM 1473 C C . THR A 1 183 ? 4.429 -5.127 -13.762 1.00 84.94 183 THR A C 1
ATOM 1475 O O . THR A 1 183 ? 4.812 -5.309 -12.613 1.00 84.94 183 THR A O 1
ATOM 1478 N N . ARG A 1 184 ? 5.208 -5.404 -14.813 1.00 85.06 184 ARG A N 1
ATOM 1479 C CA . ARG A 1 184 ? 6.548 -5.971 -14.672 1.00 85.06 184 ARG A CA 1
ATOM 1480 C C . ARG A 1 184 ? 7.532 -5.001 -14.020 1.00 85.06 184 ARG A C 1
ATOM 1482 O O . ARG A 1 184 ? 8.317 -5.411 -13.180 1.00 85.06 184 ARG A O 1
ATOM 1489 N N . ASN A 1 185 ? 7.427 -3.713 -14.338 1.00 84.81 185 ASN A N 1
ATOM 1490 C CA . ASN A 1 185 ? 8.186 -2.666 -13.664 1.00 84.81 185 ASN A CA 1
ATOM 1491 C C . ASN A 1 185 ? 7.863 -2.606 -12.162 1.00 84.81 185 ASN A C 1
ATOM 1493 O O . ASN A 1 185 ? 8.783 -2.488 -11.363 1.00 84.81 185 ASN A O 1
ATOM 1497 N N . LEU A 1 186 ? 6.592 -2.769 -11.763 1.00 85.62 186 LEU A N 1
ATOM 1498 C CA . LEU A 1 186 ? 6.232 -2.873 -10.342 1.00 85.62 186 LEU A CA 1
ATOM 1499 C C . LEU A 1 186 ? 6.922 -4.065 -9.668 1.00 85.62 186 LEU A C 1
ATOM 1501 O O . LEU A 1 186 ? 7.542 -3.910 -8.623 1.00 85.62 186 LEU A O 1
ATOM 1505 N N . ILE A 1 187 ? 6.860 -5.244 -10.288 1.00 86.38 187 ILE A N 1
ATOM 1506 C CA . ILE A 1 187 ? 7.461 -6.473 -9.742 1.00 86.38 187 ILE A CA 1
ATOM 1507 C C . ILE A 1 187 ? 8.987 -6.350 -9.631 1.00 86.38 187 ILE A C 1
ATOM 1509 O O . ILE A 1 187 ? 9.576 -6.780 -8.644 1.00 86.38 187 ILE A O 1
ATOM 1513 N N . GLU A 1 188 ? 9.640 -5.750 -10.625 1.00 87.12 188 GLU A N 1
ATOM 1514 C CA . GLU A 1 188 ? 11.102 -5.670 -10.687 1.00 87.12 188 GLU A CA 1
ATOM 1515 C C . GLU A 1 188 ? 11.688 -4.408 -10.043 1.00 87.12 188 GLU A C 1
ATOM 1517 O O . GLU A 1 188 ? 12.907 -4.271 -9.976 1.00 87.12 188 GLU A O 1
ATOM 1522 N N . THR A 1 189 ? 10.853 -3.507 -9.517 1.00 87.12 189 THR A N 1
ATOM 1523 C CA . THR A 1 189 ? 11.273 -2.205 -8.973 1.00 87.12 189 THR A CA 1
ATOM 1524 C C . THR A 1 189 ? 12.430 -2.332 -7.980 1.00 87.12 189 THR A C 1
ATOM 1526 O O . THR A 1 189 ? 13.432 -1.635 -8.111 1.00 87.12 189 THR A O 1
ATOM 1529 N N . ILE A 1 190 ? 12.341 -3.238 -7.005 1.00 87.69 190 ILE A N 1
ATOM 1530 C CA . ILE A 1 190 ? 13.401 -3.413 -6.000 1.00 87.69 190 ILE A CA 1
ATOM 1531 C C . ILE A 1 190 ? 14.713 -3.882 -6.636 1.00 87.69 190 ILE A C 1
ATOM 1533 O O . ILE A 1 190 ? 15.782 -3.379 -6.286 1.00 87.69 190 ILE A O 1
ATOM 1537 N N . LEU A 1 191 ? 14.642 -4.816 -7.588 1.00 87.25 191 LEU A N 1
ATOM 1538 C CA . LEU A 1 191 ? 15.819 -5.303 -8.309 1.00 87.25 191 LEU A CA 1
ATOM 1539 C C . LEU A 1 191 ? 16.453 -4.183 -9.139 1.00 87.25 191 LEU A C 1
ATOM 1541 O O . LEU A 1 191 ? 17.673 -4.044 -9.137 1.00 87.25 191 LEU A O 1
ATOM 1545 N N . MET A 1 192 ? 15.627 -3.350 -9.775 1.00 86.94 192 MET A N 1
ATOM 1546 C CA . MET A 1 192 ? 16.057 -2.168 -10.522 1.00 86.94 192 MET A CA 1
ATOM 1547 C C . MET A 1 192 ? 16.767 -1.153 -9.615 1.00 86.94 192 MET A C 1
ATOM 1549 O O . MET A 1 192 ? 17.852 -0.676 -9.955 1.00 86.94 192 MET A O 1
ATOM 1553 N N . ILE A 1 193 ? 16.206 -0.851 -8.435 1.00 86.69 193 ILE A N 1
ATOM 1554 C CA . ILE A 1 193 ? 16.873 0.017 -7.451 1.00 86.69 193 ILE A CA 1
ATOM 1555 C C . ILE A 1 193 ? 18.229 -0.574 -7.103 1.00 86.69 193 ILE A C 1
ATOM 1557 O O . ILE A 1 193 ? 19.241 0.111 -7.222 1.00 86.69 193 ILE A O 1
ATOM 1561 N N . ARG A 1 194 ? 18.249 -1.851 -6.710 1.00 87.19 194 ARG A N 1
ATOM 1562 C CA . ARG A 1 194 ? 19.447 -2.558 -6.261 1.00 87.19 194 ARG A CA 1
ATOM 1563 C C . ARG A 1 194 ? 20.544 -2.586 -7.321 1.00 87.19 194 ARG A C 1
ATOM 1565 O O . ARG A 1 194 ? 21.702 -2.386 -6.966 1.00 87.19 194 ARG A O 1
ATOM 1572 N N . SER A 1 195 ? 20.206 -2.799 -8.595 1.00 84.62 195 SER A N 1
ATOM 1573 C CA . SER A 1 195 ? 21.199 -2.875 -9.674 1.00 84.62 195 SER A CA 1
ATOM 1574 C C . SER A 1 195 ? 21.922 -1.554 -9.909 1.00 84.62 195 SER A C 1
ATOM 1576 O O . SER A 1 195 ? 23.100 -1.564 -10.240 1.00 84.62 195 SER A O 1
ATOM 1578 N N . CYS A 1 196 ? 21.230 -0.427 -9.725 1.00 83.81 196 CYS A N 1
ATOM 1579 C CA . CYS A 1 196 ? 21.813 0.898 -9.926 1.00 83.81 196 CYS A CA 1
ATOM 1580 C C . CYS A 1 196 ? 22.246 1.575 -8.622 1.00 83.81 196 CYS A C 1
ATOM 1582 O O . CYS A 1 196 ? 22.969 2.560 -8.672 1.00 83.81 196 CYS A O 1
ATOM 1584 N N . PHE A 1 197 ? 21.847 1.069 -7.452 1.00 83.62 197 PHE A N 1
ATOM 1585 C CA . PHE A 1 197 ? 22.167 1.676 -6.159 1.00 83.62 197 PHE A CA 1
ATOM 1586 C C . PHE A 1 197 ? 23.664 1.996 -5.981 1.00 83.62 197 PHE A C 1
ATOM 1588 O O . PHE A 1 197 ? 23.962 3.113 -5.553 1.00 83.62 197 PHE A O 1
ATOM 1595 N N . PRO A 1 198 ? 24.618 1.109 -6.347 1.00 83.19 198 PRO A N 1
ATOM 1596 C CA . PRO A 1 198 ? 26.048 1.391 -6.201 1.00 83.19 198 PRO A CA 1
ATOM 1597 C C . PRO A 1 198 ? 26.529 2.621 -6.978 1.00 83.19 198 PRO A C 1
ATOM 1599 O O . PRO A 1 198 ? 27.422 3.313 -6.498 1.00 83.19 198 PRO A O 1
ATOM 1602 N N . ASP A 1 199 ? 25.920 2.918 -8.129 1.00 81.44 199 ASP A N 1
ATOM 1603 C CA . ASP A 1 199 ? 26.335 4.017 -9.011 1.00 81.44 199 ASP A CA 1
ATOM 1604 C C . ASP A 1 199 ? 25.968 5.399 -8.445 1.00 81.44 199 ASP A C 1
ATOM 1606 O O . ASP A 1 199 ? 26.542 6.416 -8.834 1.00 81.44 199 ASP A O 1
ATOM 1610 N N . PHE A 1 200 ? 25.004 5.445 -7.522 1.00 76.25 200 PHE A N 1
ATOM 1611 C CA . PHE A 1 200 ? 24.433 6.678 -6.970 1.00 76.25 200 PHE A CA 1
ATOM 1612 C C . PHE A 1 200 ? 24.630 6.817 -5.450 1.00 76.25 200 PHE A C 1
ATOM 1614 O O . PHE A 1 200 ? 24.414 7.897 -4.878 1.00 76.25 200 PHE A O 1
ATOM 1621 N N . ALA A 1 201 ? 25.004 5.730 -4.774 1.00 75.44 201 ALA A N 1
ATOM 1622 C CA . ALA A 1 201 ? 25.166 5.695 -3.330 1.00 75.44 201 ALA A CA 1
ATOM 1623 C C . ALA A 1 201 ? 26.417 6.461 -2.874 1.00 75.44 201 ALA A C 1
ATOM 1625 O O . ALA A 1 201 ? 27.505 6.340 -3.428 1.00 75.44 201 ALA A O 1
ATOM 1626 N N . THR A 1 202 ? 26.270 7.224 -1.794 1.00 76.81 202 THR A N 1
ATOM 1627 C CA . THR A 1 202 ? 27.391 7.730 -0.994 1.00 76.81 202 THR A CA 1
ATOM 1628 C C . THR A 1 202 ? 27.783 6.706 0.074 1.00 76.81 202 THR A C 1
ATOM 1630 O O . THR A 1 202 ? 26.991 5.818 0.404 1.00 76.81 202 THR A O 1
ATOM 1633 N N . ASN A 1 203 ? 28.961 6.872 0.690 1.00 75.06 203 ASN A N 1
ATOM 1634 C CA . ASN A 1 203 ? 29.433 6.026 1.800 1.00 75.06 203 ASN A CA 1
ATOM 1635 C C . ASN A 1 203 ? 28.413 5.902 2.951 1.00 75.06 203 ASN A C 1
ATOM 1637 O O . ASN A 1 203 ? 28.342 4.867 3.609 1.00 75.06 203 ASN A O 1
ATOM 1641 N N . GLU A 1 204 ? 27.617 6.945 3.206 1.00 68.44 204 GLU A N 1
ATOM 1642 C CA . GLU A 1 204 ? 26.558 6.931 4.225 1.00 68.44 204 GLU A CA 1
ATOM 1643 C C . GLU A 1 204 ? 25.382 6.041 3.813 1.00 68.44 204 GLU A C 1
ATOM 1645 O O . GLU A 1 204 ? 24.974 5.168 4.576 1.00 68.44 204 GLU A O 1
ATOM 1650 N N . THR A 1 205 ? 24.886 6.192 2.581 1.00 71.56 205 THR A N 1
ATOM 1651 C CA . THR A 1 205 ? 23.777 5.374 2.064 1.00 71.56 205 THR A CA 1
ATOM 1652 C C . THR A 1 205 ? 24.176 3.919 1.819 1.00 71.56 205 THR A C 1
ATOM 1654 O O . THR A 1 205 ? 23.354 3.022 1.971 1.00 71.56 205 THR A O 1
ATOM 1657 N N . GLN A 1 206 ? 25.452 3.656 1.515 1.00 72.44 206 GLN A N 1
ATOM 1658 C CA . GLN A 1 206 ? 25.978 2.300 1.335 1.00 72.44 206 GLN A CA 1
ATOM 1659 C C . GLN A 1 206 ? 25.874 1.452 2.603 1.00 72.44 206 GLN A C 1
ATOM 1661 O O . GLN A 1 206 ? 25.637 0.254 2.504 1.00 72.44 206 GLN A O 1
ATOM 1666 N N . LYS A 1 207 ? 25.984 2.050 3.797 1.00 68.31 207 LYS A N 1
ATOM 1667 C CA . LYS A 1 207 ? 25.820 1.322 5.070 1.00 68.31 207 LYS A CA 1
ATOM 1668 C C . LYS A 1 207 ? 24.412 0.752 5.250 1.00 68.31 207 LYS A C 1
ATOM 1670 O O . LYS A 1 207 ? 24.214 -0.173 6.033 1.00 68.31 207 LYS A O 1
ATOM 1675 N N . GLN A 1 208 ? 23.440 1.300 4.530 1.00 69.06 208 GLN A N 1
ATOM 1676 C CA . GLN A 1 208 ? 22.036 0.931 4.635 1.00 69.06 208 GLN A CA 1
ATOM 1677 C C . GLN A 1 208 ? 21.517 0.219 3.373 1.00 69.06 208 GLN A C 1
ATOM 1679 O O . GLN A 1 208 ? 20.319 -0.019 3.250 1.00 69.06 208 GLN A O 1
ATOM 1684 N N . SER A 1 209 ? 22.414 -0.187 2.461 1.00 74.50 209 SER A N 1
ATOM 1685 C CA . SER A 1 209 ? 22.074 -0.985 1.272 1.00 74.50 209 SER A CA 1
ATOM 1686 C C . SER A 1 209 ? 21.391 -2.312 1.617 1.00 74.50 209 SER A C 1
ATOM 1688 O O . SER A 1 209 ? 20.582 -2.796 0.831 1.00 74.50 209 SER A O 1
ATOM 1690 N N . HIS A 1 210 ? 21.652 -2.844 2.817 1.00 78.94 210 HIS A N 1
ATOM 1691 C CA . HIS A 1 210 ? 21.030 -4.058 3.347 1.00 78.94 210 HIS A CA 1
ATOM 1692 C C . HIS A 1 210 ? 19.495 -3.983 3.416 1.00 78.94 210 HIS A C 1
ATOM 1694 O O . HIS A 1 210 ? 18.829 -5.012 3.454 1.00 78.94 210 HIS A O 1
ATOM 1700 N N . LEU A 1 211 ? 18.904 -2.782 3.381 1.00 76.75 211 LEU A N 1
ATOM 1701 C CA . LEU A 1 211 ? 17.448 -2.614 3.311 1.00 76.75 211 LEU A CA 1
ATOM 1702 C C . LEU A 1 211 ? 16.832 -3.114 2.005 1.00 76.75 211 LEU A C 1
ATOM 1704 O O . LEU A 1 211 ? 15.643 -3.420 1.964 1.00 76.75 211 LEU A O 1
ATOM 1708 N N . LEU A 1 212 ? 17.631 -3.192 0.942 1.00 83.19 212 LEU A N 1
ATOM 1709 C CA . LEU A 1 212 ? 17.208 -3.714 -0.355 1.00 83.19 212 LEU A CA 1
ATOM 1710 C C . LEU A 1 212 ? 17.356 -5.239 -0.450 1.00 83.19 212 LEU A C 1
ATOM 1712 O O . LEU A 1 212 ? 16.926 -5.815 -1.450 1.00 83.19 212 LEU A O 1
ATOM 1716 N N . ASP A 1 213 ? 17.964 -5.891 0.547 1.00 82.12 213 ASP A N 1
ATOM 1717 C CA . ASP A 1 213 ? 18.193 -7.338 0.521 1.00 82.12 213 ASP A CA 1
ATOM 1718 C C . ASP A 1 213 ? 16.944 -8.140 0.909 1.00 82.12 213 ASP A C 1
ATOM 1720 O O . ASP A 1 213 ? 16.715 -9.200 0.329 1.00 82.12 213 ASP A O 1
ATOM 1724 N N . ASP A 1 214 ? 16.119 -7.623 1.826 1.00 82.94 214 ASP A N 1
ATOM 1725 C CA . ASP A 1 214 ? 14.864 -8.264 2.253 1.00 82.94 214 ASP A CA 1
ATOM 1726 C C . ASP A 1 214 ? 13.722 -7.245 2.466 1.00 82.94 214 ASP A C 1
ATOM 1728 O O . ASP A 1 214 ? 13.287 -6.996 3.596 1.00 82.94 214 ASP A O 1
ATOM 1732 N N . PRO A 1 215 ? 13.239 -6.582 1.396 1.00 87.81 215 PRO A N 1
ATOM 1733 C CA . PRO A 1 215 ? 12.120 -5.662 1.510 1.00 87.81 215 PRO A CA 1
ATOM 1734 C C . PRO A 1 215 ? 10.787 -6.403 1.582 1.00 87.81 215 PRO A C 1
ATOM 1736 O O . PRO A 1 215 ? 10.539 -7.395 0.892 1.00 87.81 215 PRO A O 1
ATOM 1739 N N . VAL A 1 216 ? 9.860 -5.831 2.341 1.00 89.50 216 VAL A N 1
ATOM 1740 C CA . VAL A 1 216 ? 8.468 -6.272 2.373 1.00 89.50 216 VAL A CA 1
ATOM 1741 C C . VAL A 1 216 ? 7.758 -5.742 1.139 1.00 89.50 216 VAL A C 1
ATOM 1743 O O . VAL A 1 216 ? 7.427 -4.562 1.071 1.00 89.50 216 VAL A O 1
ATOM 1746 N N . GLN A 1 217 ? 7.510 -6.608 0.162 1.00 89.75 217 GLN A N 1
ATOM 1747 C CA . GLN A 1 217 ? 6.802 -6.239 -1.062 1.00 89.75 217 GLN A CA 1
ATOM 1748 C C . GLN A 1 217 ? 5.315 -6.579 -0.956 1.00 89.75 217 GLN A C 1
ATOM 1750 O O . GLN A 1 217 ? 4.938 -7.733 -0.756 1.00 89.75 217 GLN A O 1
ATOM 1755 N N . ILE A 1 218 ? 4.474 -5.563 -1.107 1.00 90.81 218 ILE A N 1
ATOM 1756 C CA . ILE A 1 218 ? 3.017 -5.639 -1.066 1.00 90.81 218 ILE A CA 1
ATOM 1757 C C . ILE A 1 218 ? 2.511 -5.147 -2.415 1.00 90.81 218 ILE A C 1
ATOM 1759 O O . ILE A 1 218 ? 2.352 -3.947 -2.640 1.00 90.81 218 ILE A O 1
ATOM 1763 N N . LEU A 1 219 ? 2.286 -6.084 -3.332 1.00 88.19 219 LEU A N 1
ATOM 1764 C CA . LEU A 1 219 ? 1.711 -5.779 -4.633 1.00 88.19 219 LEU A CA 1
ATOM 1765 C C . LEU A 1 219 ? 0.209 -6.060 -4.612 1.00 88.19 219 LEU A C 1
ATOM 1767 O O . LEU A 1 219 ? -0.222 -7.179 -4.361 1.00 88.19 219 LEU A O 1
ATOM 1771 N N . MET A 1 220 ? -0.574 -5.034 -4.917 1.00 88.94 220 MET A N 1
ATOM 1772 C CA . MET A 1 220 ? -2.027 -5.063 -5.011 1.00 88.94 220 MET A CA 1
ATOM 1773 C C . MET A 1 220 ? -2.434 -4.837 -6.466 1.00 88.94 220 MET A C 1
ATOM 1775 O O . MET A 1 220 ? -1.794 -4.072 -7.182 1.00 88.94 220 MET A O 1
ATOM 1779 N N . THR A 1 221 ? -3.518 -5.463 -6.913 1.00 87.31 221 THR A N 1
ATOM 1780 C CA . THR A 1 221 ? -4.079 -5.242 -8.253 1.00 87.31 221 THR A CA 1
ATOM 1781 C C . THR A 1 221 ? -5.582 -5.026 -8.175 1.00 87.31 221 THR A C 1
ATOM 1783 O O . THR A 1 221 ? -6.250 -5.595 -7.313 1.00 87.31 221 THR A O 1
ATOM 1786 N N . TYR A 1 222 ? -6.118 -4.220 -9.090 1.00 85.88 222 TYR A N 1
ATOM 1787 C CA . TYR A 1 222 ? -7.561 -4.076 -9.309 1.00 85.88 222 TYR A CA 1
ATOM 1788 C C . TYR A 1 222 ? -8.056 -4.844 -10.544 1.00 85.88 222 TYR A C 1
ATOM 1790 O O . TYR A 1 222 ? -9.141 -4.574 -11.064 1.00 85.88 222 TYR A O 1
ATOM 1798 N N . ASN A 1 223 ? -7.269 -5.807 -11.027 1.00 79.00 223 ASN A N 1
ATOM 1799 C CA . ASN A 1 223 ? -7.637 -6.691 -12.130 1.00 79.00 223 ASN A CA 1
ATOM 1800 C C . ASN A 1 223 ? -8.253 -8.019 -11.637 1.00 79.00 223 ASN A C 1
ATOM 1802 O O . ASN A 1 223 ? -8.270 -8.287 -10.441 1.00 79.00 223 ASN A O 1
ATOM 1806 N N . ASN A 1 224 ? -8.749 -8.867 -12.547 1.00 69.69 224 ASN A N 1
ATOM 1807 C CA . ASN A 1 224 ? -9.100 -10.279 -12.295 1.00 69.69 224 ASN A CA 1
ATOM 1808 C C . ASN A 1 224 ? -9.911 -10.542 -11.003 1.00 69.69 224 ASN A C 1
ATOM 1810 O O . ASN A 1 224 ? -9.493 -11.321 -10.151 1.00 69.69 224 ASN A O 1
ATOM 1814 N N . ASN A 1 225 ? -11.086 -9.916 -10.864 1.00 70.88 225 ASN A N 1
ATOM 1815 C CA . ASN A 1 225 ? -11.995 -10.019 -9.703 1.00 70.88 225 ASN A CA 1
ATOM 1816 C C . ASN A 1 225 ? -11.541 -9.315 -8.409 1.00 70.88 225 ASN A C 1
ATOM 1818 O O . ASN A 1 225 ? -12.222 -9.432 -7.393 1.00 70.88 225 ASN A O 1
ATOM 1822 N N . PHE A 1 226 ? -10.469 -8.518 -8.437 1.00 80.62 226 PHE A N 1
ATOM 1823 C CA . PHE A 1 226 ? -10.035 -7.688 -7.301 1.00 80.62 226 PHE A CA 1
ATOM 1824 C C . PHE A 1 226 ? -10.539 -6.235 -7.373 1.00 80.62 226 PHE A C 1
ATOM 1826 O O . PHE A 1 226 ? -9.938 -5.327 -6.793 1.00 80.62 226 PHE A O 1
ATOM 1833 N N . LEU A 1 227 ? -11.656 -5.997 -8.070 1.00 84.38 227 LEU A N 1
ATOM 1834 C CA . LEU A 1 227 ? -12.294 -4.679 -8.155 1.00 84.38 227 LEU A CA 1
ATOM 1835 C C . LEU A 1 227 ? -12.709 -4.152 -6.767 1.00 84.38 227 LEU A C 1
ATOM 1837 O O . LEU A 1 227 ? -12.885 -4.950 -5.841 1.00 84.38 227 LEU A O 1
ATOM 1841 N N . PRO A 1 228 ? -12.882 -2.826 -6.606 1.00 84.69 228 PRO A N 1
ATOM 1842 C CA . PRO A 1 228 ? -13.416 -2.260 -5.373 1.00 84.69 228 PRO A CA 1
ATOM 1843 C C . PRO A 1 228 ? -14.795 -2.846 -5.039 1.00 84.69 228 PRO A C 1
ATOM 1845 O O . PRO A 1 228 ? -15.719 -2.795 -5.856 1.00 84.69 228 PRO A O 1
ATOM 1848 N N . LEU A 1 229 ? -14.936 -3.400 -3.839 1.00 86.31 229 LEU A N 1
ATOM 1849 C CA . LEU A 1 229 ? -16.182 -3.954 -3.323 1.00 86.31 229 LEU A CA 1
ATOM 1850 C C . LEU A 1 229 ? -17.070 -2.835 -2.771 1.00 86.31 229 LEU A C 1
ATOM 1852 O O . LEU A 1 229 ? -16.591 -1.817 -2.279 1.00 86.31 229 LEU A O 1
ATOM 1856 N N . LYS A 1 230 ? -18.392 -3.036 -2.775 1.00 84.81 230 LYS A N 1
ATOM 1857 C CA . LYS A 1 230 ? -19.327 -2.051 -2.198 1.00 84.81 230 LYS A CA 1
ATOM 1858 C C . LYS A 1 230 ? -19.073 -1.799 -0.709 1.00 84.81 230 LYS A C 1
ATOM 1860 O O . LYS A 1 230 ? -19.196 -0.664 -0.267 1.00 84.81 230 LYS A O 1
ATOM 1865 N N . ILE A 1 231 ? -18.694 -2.834 0.041 1.00 85.81 231 ILE A N 1
ATOM 1866 C CA . ILE A 1 231 ? -18.396 -2.724 1.474 1.00 85.81 231 ILE A CA 1
ATOM 1867 C C . ILE A 1 231 ? -17.163 -1.855 1.756 1.00 85.81 231 ILE A C 1
ATOM 1869 O O . ILE A 1 231 ? -17.121 -1.160 2.764 1.00 85.81 231 ILE A O 1
ATOM 1873 N N . GLU A 1 232 ? -16.202 -1.805 0.830 1.00 87.38 232 GLU A N 1
ATOM 1874 C CA . GLU A 1 232 ? -15.021 -0.942 0.945 1.00 87.38 232 GLU A CA 1
ATOM 1875 C C . GLU A 1 232 ? -15.395 0.543 0.910 1.00 87.38 232 GLU A C 1
ATOM 1877 O O . GLU A 1 232 ? -14.771 1.344 1.598 1.00 87.38 232 GLU A O 1
ATOM 1882 N N . LYS A 1 233 ? -16.472 0.920 0.203 1.00 83.38 233 LYS A N 1
ATOM 1883 C CA . LYS A 1 233 ? -17.009 2.285 0.302 1.00 83.38 233 LYS A CA 1
ATOM 1884 C C . LYS A 1 233 ? -17.525 2.584 1.703 1.00 83.38 233 LYS A C 1
ATOM 1886 O O . LYS A 1 233 ? -17.291 3.679 2.199 1.00 83.38 233 LYS A O 1
ATOM 1891 N N . THR A 1 234 ? -18.248 1.645 2.312 1.00 86.00 234 THR A N 1
ATOM 1892 C CA . THR A 1 234 ? -18.773 1.829 3.670 1.00 86.00 234 THR A CA 1
ATOM 1893 C C . THR A 1 234 ? -17.635 2.024 4.662 1.00 86.00 234 THR A C 1
ATOM 1895 O O . THR A 1 234 ? -17.751 2.856 5.552 1.00 86.00 234 THR A O 1
ATOM 1898 N N . LEU A 1 235 ? -16.533 1.295 4.485 1.00 88.75 235 LEU A N 1
ATOM 1899 C CA . LEU A 1 235 ? -15.347 1.403 5.332 1.00 88.75 235 LEU A CA 1
ATOM 1900 C C . LEU A 1 235 ? -14.577 2.719 5.138 1.00 88.75 235 LEU A C 1
ATOM 1902 O O . LEU A 1 235 ? -13.927 3.186 6.066 1.00 88.75 235 LEU A O 1
ATOM 1906 N N . GLY A 1 236 ? -14.659 3.317 3.950 1.00 88.81 236 GLY A N 1
ATOM 1907 C CA . GLY A 1 236 ? -13.837 4.456 3.553 1.00 88.81 236 GLY A CA 1
ATOM 1908 C C . GLY A 1 236 ? -12.533 4.014 2.883 1.00 88.81 236 GLY A C 1
ATOM 1909 O O . GLY A 1 236 ? -12.019 2.921 3.124 1.00 88.81 236 GLY A O 1
ATOM 1910 N N . ALA A 1 237 ? -11.997 4.868 2.007 1.00 88.81 237 ALA A N 1
ATOM 1911 C CA . ALA A 1 237 ? -10.827 4.551 1.181 1.00 88.81 237 ALA A CA 1
ATOM 1912 C C . ALA A 1 237 ? -9.575 4.187 1.993 1.00 88.81 237 ALA A C 1
ATOM 1914 O O . ALA A 1 237 ? -8.864 3.261 1.610 1.00 88.81 237 ALA A O 1
ATOM 1915 N N . ASP A 1 238 ? -9.313 4.882 3.101 1.00 91.06 238 ASP A N 1
ATOM 1916 C CA . ASP A 1 238 ? -8.154 4.609 3.959 1.00 91.06 238 ASP A CA 1
ATOM 1917 C C . ASP A 1 238 ? -8.222 3.178 4.518 1.00 91.06 238 ASP A C 1
ATOM 1919 O O . ASP A 1 238 ? -7.348 2.348 4.256 1.00 91.06 238 ASP A O 1
ATOM 1923 N N . SER A 1 239 ? -9.348 2.829 5.146 1.00 93.31 239 SER A N 1
ATOM 1924 C CA . SER A 1 239 ? -9.559 1.496 5.710 1.00 93.31 239 SER A CA 1
ATOM 1925 C C . SER A 1 239 ? -9.650 0.379 4.689 1.00 93.31 239 SER A C 1
ATOM 1927 O O . SER A 1 239 ? -9.116 -0.709 4.912 1.00 93.31 239 SER A O 1
ATOM 1929 N N . ALA A 1 240 ? -10.262 0.638 3.537 1.00 93.25 240 ALA A N 1
ATOM 1930 C CA . ALA A 1 240 ? -10.275 -0.315 2.438 1.00 93.25 240 ALA A CA 1
ATOM 1931 C C . ALA A 1 240 ? -8.853 -0.652 1.957 1.00 93.25 240 ALA A C 1
ATOM 1933 O O . ALA A 1 240 ? -8.524 -1.821 1.742 1.00 93.25 240 ALA A O 1
ATOM 1934 N N . ILE A 1 241 ? -7.985 0.355 1.820 1.00 93.06 241 ILE A N 1
ATOM 1935 C CA . ILE A 1 241 ? -6.589 0.143 1.421 1.00 93.06 241 ILE A CA 1
ATOM 1936 C C . ILE A 1 241 ? -5.793 -0.526 2.539 1.00 93.06 241 ILE A C 1
ATOM 1938 O O . ILE A 1 241 ? -5.037 -1.453 2.249 1.00 93.06 241 ILE A O 1
ATOM 1942 N N . GLY A 1 242 ? -5.999 -0.139 3.800 1.00 95.12 242 GLY A N 1
ATOM 1943 C CA . GLY A 1 242 ? -5.408 -0.815 4.957 1.00 95.12 242 GLY A CA 1
ATOM 1944 C C . GLY A 1 242 ? -5.728 -2.314 4.972 1.00 95.12 242 GLY A C 1
ATOM 1945 O O . GLY A 1 242 ? -4.826 -3.146 5.085 1.00 95.12 242 GLY A O 1
ATOM 1946 N N . LEU A 1 243 ? -6.992 -2.685 4.740 1.00 94.56 243 LEU A N 1
ATOM 1947 C CA . LEU A 1 243 ? -7.404 -4.087 4.611 1.00 94.56 243 LEU A CA 1
ATOM 1948 C C . LEU A 1 243 ? -6.749 -4.789 3.423 1.00 94.56 243 LEU A C 1
ATOM 1950 O O . LEU A 1 243 ? -6.296 -5.922 3.572 1.00 94.56 243 LEU A O 1
ATOM 1954 N N . ARG A 1 244 ? -6.664 -4.142 2.255 1.00 93.06 244 ARG A N 1
ATOM 1955 C CA . ARG A 1 244 ? -5.978 -4.713 1.083 1.00 93.06 244 ARG A CA 1
ATOM 1956 C C . ARG A 1 244 ? -4.493 -4.946 1.341 1.00 93.06 244 ARG A C 1
ATOM 1958 O O . ARG A 1 244 ? -3.965 -5.974 0.920 1.00 93.06 244 ARG A O 1
ATOM 1965 N N . ILE A 1 245 ? -3.828 -4.046 2.060 1.00 94.19 245 ILE A N 1
ATOM 1966 C CA . ILE A 1 245 ? -2.425 -4.195 2.464 1.00 94.19 245 ILE A CA 1
ATOM 1967 C C . ILE A 1 245 ? -2.260 -5.433 3.355 1.00 94.19 245 ILE A C 1
ATOM 1969 O O . ILE A 1 245 ? -1.415 -6.287 3.077 1.00 94.19 245 ILE A O 1
ATOM 1973 N N . LEU A 1 246 ? -3.111 -5.583 4.376 1.00 94.38 246 LEU A N 1
ATOM 1974 C CA . LEU A 1 246 ? -3.092 -6.755 5.257 1.00 94.38 246 LEU A CA 1
ATOM 1975 C C . LEU A 1 246 ? -3.429 -8.047 4.507 1.00 94.38 246 LEU A C 1
ATOM 1977 O O . LEU A 1 246 ? -2.767 -9.061 4.720 1.00 94.38 246 LEU A O 1
ATOM 1981 N N . HIS A 1 247 ? -4.409 -8.016 3.601 1.00 92.25 247 HIS A N 1
ATOM 1982 C CA . HIS A 1 247 ? -4.775 -9.155 2.757 1.00 92.25 247 HIS A CA 1
ATOM 1983 C C . HIS A 1 247 ? -3.587 -9.634 1.923 1.00 92.25 247 HIS A C 1
ATOM 1985 O O . HIS A 1 247 ? -3.241 -10.815 1.969 1.00 92.25 247 HIS A O 1
ATOM 1991 N N . ASN A 1 248 ? -2.928 -8.722 1.206 1.00 90.19 248 ASN A N 1
ATOM 1992 C CA . ASN A 1 248 ? -1.825 -9.077 0.314 1.00 90.19 248 ASN A CA 1
ATOM 1993 C C . ASN A 1 248 ? -0.581 -9.539 1.084 1.00 90.19 248 ASN A C 1
ATOM 1995 O O . ASN A 1 248 ? 0.175 -10.364 0.573 1.00 90.19 248 ASN A O 1
ATOM 1999 N N . TYR A 1 249 ? -0.396 -9.083 2.326 1.00 91.31 249 TYR A N 1
ATOM 2000 C CA . TYR A 1 249 ? 0.697 -9.543 3.180 1.00 91.31 249 TYR A CA 1
ATOM 2001 C C . TYR A 1 249 ? 0.412 -10.888 3.881 1.00 91.31 249 TYR A C 1
ATOM 2003 O O . TYR A 1 249 ? 1.267 -11.777 3.878 1.00 91.31 249 TYR A O 1
ATOM 2011 N N . PHE A 1 250 ? -0.768 -11.064 4.489 1.00 90.38 250 PHE A N 1
ATOM 2012 C CA . PHE A 1 250 ? -1.082 -12.231 5.332 1.00 90.38 250 PHE A CA 1
ATOM 2013 C C . PHE A 1 250 ? -1.842 -13.349 4.609 1.00 90.38 250 PHE A C 1
ATOM 2015 O O . PHE A 1 250 ? -1.691 -14.515 4.970 1.00 90.38 250 PHE A O 1
ATOM 2022 N N . ALA A 1 251 ? -2.674 -13.019 3.621 1.00 85.00 251 ALA A N 1
ATOM 2023 C CA . ALA A 1 251 ? -3.757 -13.880 3.146 1.00 85.00 251 ALA A CA 1
ATOM 2024 C C . ALA A 1 251 ? -3.789 -14.054 1.616 1.00 85.00 251 ALA A C 1
ATOM 2026 O O . ALA A 1 251 ? -4.847 -14.328 1.056 1.00 85.00 251 ALA A O 1
ATOM 2027 N N . SER A 1 252 ? -2.640 -13.964 0.941 1.00 69.44 252 SER A N 1
ATOM 2028 C CA . SER A 1 252 ? -2.486 -13.982 -0.529 1.00 69.44 252 SER A CA 1
ATOM 2029 C C . SER A 1 252 ? -3.145 -15.155 -1.289 1.00 69.44 252 SER A C 1
ATOM 2031 O O . SER A 1 252 ? -3.319 -15.066 -2.503 1.00 69.44 252 SER A O 1
ATOM 2033 N N . LYS A 1 253 ? -3.543 -16.247 -0.614 1.00 64.19 253 LYS A N 1
ATOM 2034 C CA . LYS A 1 253 ? -4.316 -17.364 -1.204 1.00 64.19 253 LYS A CA 1
ATOM 2035 C C . LYS A 1 253 ? -5.835 -17.261 -1.027 1.00 64.19 253 LYS A C 1
ATOM 2037 O O . LYS A 1 253 ? -6.570 -17.979 -1.700 1.00 64.19 253 LYS A O 1
ATOM 2042 N N . SER A 1 254 ? -6.308 -16.425 -0.111 1.00 66.69 254 SER A N 1
ATOM 2043 C CA . SER A 1 254 ? -7.733 -16.183 0.104 1.00 66.69 254 SER A CA 1
ATOM 2044 C C . SER A 1 254 ? -8.237 -15.179 -0.923 1.00 66.69 254 SER A C 1
ATOM 2046 O O . SER A 1 254 ? -7.559 -14.195 -1.220 1.00 66.69 254 SER A O 1
ATOM 2048 N N . TYR A 1 255 ? -9.452 -15.380 -1.432 1.00 80.94 255 TYR A N 1
ATOM 2049 C CA . TYR A 1 255 ? -10.115 -14.330 -2.197 1.00 80.94 255 TYR A CA 1
ATOM 2050 C C . TYR A 1 255 ? -10.301 -13.085 -1.322 1.00 80.94 255 TYR A C 1
ATOM 2052 O O . TYR A 1 255 ? -10.653 -13.201 -0.147 1.00 80.94 255 TYR A O 1
ATOM 2060 N N . HIS A 1 256 ? -10.094 -11.903 -1.907 1.00 86.50 256 HIS A N 1
ATOM 2061 C CA . HIS A 1 256 ? -10.181 -10.616 -1.204 1.00 86.50 256 HIS A CA 1
ATOM 2062 C C . HIS A 1 256 ? -11.503 -10.435 -0.447 1.00 86.50 256 HIS A C 1
ATOM 2064 O O . HIS A 1 256 ? -11.504 -10.033 0.712 1.00 86.50 256 HIS A O 1
ATOM 2070 N N . TYR A 1 257 ? -12.626 -10.819 -1.063 1.00 88.31 257 TYR A N 1
ATOM 2071 C CA . TYR A 1 257 ? -13.938 -10.727 -0.419 1.00 88.31 257 TYR A CA 1
ATOM 2072 C C . TYR A 1 257 ? -14.044 -11.623 0.826 1.00 88.31 257 TYR A C 1
ATOM 2074 O O . TYR A 1 257 ? -14.490 -11.150 1.859 1.00 88.31 257 TYR A O 1
ATOM 2082 N N . ILE A 1 258 ? -13.535 -12.863 0.777 1.00 89.88 258 ILE A N 1
ATOM 2083 C CA . ILE A 1 258 ? -13.539 -13.781 1.932 1.00 89.88 258 ILE A CA 1
ATOM 2084 C C . ILE A 1 258 ? -12.709 -13.202 3.078 1.00 89.88 258 ILE A C 1
ATOM 2086 O O . ILE A 1 258 ? -13.078 -13.331 4.241 1.00 89.88 258 ILE A O 1
ATOM 2090 N N . PHE A 1 259 ? -11.566 -12.591 2.759 1.00 91.56 259 PHE A N 1
ATOM 2091 C CA . PHE A 1 259 ? -10.734 -11.940 3.766 1.00 91.56 259 PHE A CA 1
ATOM 2092 C C . PHE A 1 259 ? -11.477 -10.782 4.438 1.00 91.56 259 PHE A C 1
ATOM 2094 O O . PHE A 1 259 ? -11.493 -10.708 5.664 1.00 91.56 259 PHE A O 1
ATOM 2101 N N . ILE A 1 260 ? -12.117 -9.914 3.649 1.00 91.62 260 ILE A N 1
ATOM 2102 C CA . ILE A 1 260 ? -12.908 -8.800 4.177 1.00 91.62 260 ILE A CA 1
ATOM 2103 C C . ILE A 1 260 ? -14.068 -9.309 5.036 1.00 91.62 260 ILE A C 1
ATOM 2105 O O . ILE A 1 260 ? -14.226 -8.821 6.151 1.00 91.62 260 ILE A O 1
ATOM 2109 N N . ASP A 1 261 ? -14.820 -10.307 4.571 1.00 91.44 261 ASP A N 1
ATOM 2110 C CA . ASP A 1 261 ? -15.939 -10.884 5.323 1.00 91.44 261 ASP A CA 1
ATOM 2111 C C . ASP A 1 261 ? -15.459 -11.426 6.677 1.00 91.44 261 ASP A C 1
ATOM 2113 O O . ASP A 1 261 ? -16.025 -11.094 7.711 1.00 91.44 261 ASP A O 1
ATOM 2117 N N . GLN A 1 262 ? -14.333 -12.147 6.715 1.00 91.81 262 GLN A N 1
ATOM 2118 C CA . GLN A 1 262 ? -13.761 -12.651 7.972 1.00 91.81 262 GLN A CA 1
ATOM 2119 C C . GLN A 1 262 ? -13.282 -11.543 8.916 1.00 91.81 262 GLN A C 1
ATOM 2121 O O . GLN A 1 262 ? -13.367 -11.700 10.136 1.00 91.81 262 GLN A O 1
ATOM 2126 N N . MET A 1 263 ? -12.754 -10.441 8.377 1.00 93.25 263 MET A N 1
ATOM 2127 C CA . MET A 1 263 ? -12.390 -9.274 9.181 1.00 93.25 263 MET A CA 1
ATOM 2128 C C . MET A 1 263 ? -13.645 -8.616 9.765 1.00 93.25 263 MET A C 1
ATOM 2130 O O . MET A 1 263 ? -13.661 -8.296 10.953 1.00 93.25 263 MET A O 1
ATOM 2134 N N . ILE A 1 264 ? -14.705 -8.462 8.967 1.00 91.19 264 ILE A N 1
ATOM 2135 C CA . ILE A 1 264 ? -15.982 -7.878 9.399 1.00 91.19 264 ILE A CA 1
ATOM 2136 C C . ILE A 1 264 ? -16.670 -8.766 10.434 1.00 91.19 264 ILE A C 1
ATOM 2138 O O . ILE A 1 264 ? -17.069 -8.259 11.476 1.00 91.19 264 ILE A O 1
ATOM 2142 N N . ASP A 1 265 ? -16.742 -10.075 10.211 1.00 87.50 265 ASP A N 1
ATOM 2143 C CA . ASP A 1 265 ? -17.321 -11.029 11.162 1.00 87.50 265 ASP A CA 1
ATOM 2144 C C . ASP A 1 265 ? -16.597 -10.987 12.514 1.00 87.50 265 ASP A C 1
ATOM 2146 O O . ASP A 1 265 ? -17.199 -11.190 13.569 1.00 87.50 265 ASP A O 1
ATOM 2150 N N . LYS A 1 266 ? -15.281 -10.735 12.498 1.00 87.94 266 LYS A N 1
ATOM 2151 C CA . LYS A 1 266 ? -14.464 -10.717 13.711 1.00 87.94 266 LYS A CA 1
ATOM 2152 C C . LYS A 1 266 ? -14.507 -9.385 14.456 1.00 87.94 266 LYS A C 1
ATOM 2154 O O . LYS A 1 266 ? -14.503 -9.391 15.688 1.00 87.94 266 LYS A O 1
ATOM 2159 N N . PHE A 1 267 ? -14.448 -8.270 13.732 1.00 85.44 267 PHE A N 1
ATOM 2160 C CA . PHE A 1 267 ? -14.222 -6.944 14.311 1.00 85.44 267 PHE A CA 1
ATOM 2161 C C . PHE A 1 267 ? -15.399 -5.985 14.138 1.00 85.44 267 PHE A C 1
ATOM 2163 O O . PHE A 1 267 ? -15.455 -5.001 14.864 1.00 85.44 267 PHE A O 1
ATOM 2170 N N . GLY A 1 268 ? -16.343 -6.266 13.243 1.00 83.62 268 GLY A N 1
ATOM 2171 C CA . GLY A 1 268 ? -17.438 -5.370 12.876 1.00 83.62 268 GLY A CA 1
ATOM 2172 C C . GLY A 1 268 ? -17.021 -4.292 11.870 1.00 83.62 268 GLY A C 1
ATOM 2173 O O . GLY A 1 268 ? -15.842 -3.984 11.705 1.00 83.62 268 GLY A O 1
ATOM 2174 N N . VAL A 1 269 ? -18.002 -3.695 11.189 1.00 84.69 269 VAL A N 1
ATOM 2175 C CA . VAL A 1 269 ? -17.762 -2.663 10.161 1.00 84.69 269 VAL A CA 1
ATOM 2176 C C . VAL A 1 269 ? -17.259 -1.356 10.779 1.00 84.69 269 VAL A C 1
ATOM 2178 O O . VAL A 1 269 ? -16.265 -0.811 10.309 1.00 84.69 269 VAL A O 1
ATOM 2181 N N . GLU A 1 270 ? -17.912 -0.862 11.834 1.00 80.81 270 GLU A N 1
ATOM 2182 C CA . GLU A 1 270 ? -17.577 0.436 12.445 1.00 80.81 270 GLU A CA 1
ATOM 2183 C C . GLU A 1 270 ? -16.156 0.476 13.033 1.00 80.81 270 GLU A C 1
ATOM 2185 O O . GLU A 1 270 ? -15.414 1.408 12.723 1.00 80.81 270 GLU A O 1
ATOM 2190 N N . PRO A 1 271 ? -15.683 -0.544 13.778 1.00 82.69 271 PRO A N 1
ATOM 2191 C CA . PRO A 1 271 ? -14.291 -0.577 14.229 1.00 82.69 271 PRO A CA 1
ATOM 2192 C C . PRO A 1 271 ? -13.290 -0.638 13.075 1.00 82.69 271 PRO A C 1
ATOM 2194 O O . PRO A 1 271 ? -12.228 -0.022 13.148 1.00 82.69 271 PRO A O 1
ATOM 2197 N N . LEU A 1 272 ? -13.629 -1.334 11.986 1.00 89.38 272 LEU A N 1
ATOM 2198 C CA . LEU A 1 272 ? -12.761 -1.425 10.816 1.00 89.38 272 LEU A CA 1
ATOM 2199 C C . LEU A 1 272 ? -12.660 -0.121 10.022 1.00 89.38 272 LEU A C 1
ATOM 2201 O O . LEU A 1 272 ? -11.656 0.051 9.341 1.00 89.38 272 LEU A O 1
ATOM 2205 N N . LYS A 1 273 ? -13.601 0.826 10.148 1.00 89.00 273 LYS A N 1
ATOM 2206 C CA . LYS A 1 273 ? -13.446 2.190 9.593 1.00 89.00 273 LYS A CA 1
ATOM 2207 C C . LYS A 1 273 ? -12.273 2.968 10.199 1.00 89.00 273 LYS A C 1
ATOM 2209 O O . LYS A 1 273 ? -11.897 4.013 9.680 1.00 89.00 273 LYS A O 1
ATOM 2214 N N . LYS A 1 274 ? -11.714 2.486 11.312 1.00 86.75 274 LYS A N 1
ATOM 2215 C CA . LYS A 1 274 ? -10.544 3.077 11.980 1.00 86.75 274 LYS A CA 1
ATOM 2216 C C . LYS A 1 274 ? -9.246 2.329 11.677 1.00 86.75 274 LYS A C 1
ATOM 2218 O O . LYS A 1 274 ? -8.200 2.639 12.237 1.00 86.75 274 LYS A O 1
ATOM 2223 N N . LEU A 1 275 ? -9.296 1.326 10.799 1.00 91.50 275 LEU A N 1
ATOM 2224 C CA . LEU A 1 275 ? -8.116 0.594 10.356 1.00 91.50 275 LEU A CA 1
ATOM 2225 C C . LEU A 1 275 ? -7.370 1.407 9.296 1.00 91.50 275 LEU A C 1
ATOM 2227 O O . LEU A 1 275 ? -7.475 1.120 8.112 1.00 91.50 275 LEU A O 1
ATOM 2231 N N . TYR A 1 276 ? -6.645 2.445 9.693 1.00 91.94 276 TYR A N 1
ATOM 2232 C CA . TYR A 1 276 ? -5.901 3.277 8.745 1.00 91.94 276 TYR A CA 1
ATOM 2233 C C . TYR A 1 276 ? -4.749 2.506 8.082 1.00 91.94 276 TYR A C 1
ATOM 2235 O O . TYR A 1 276 ? -4.226 1.528 8.628 1.00 91.94 276 TYR A O 1
ATOM 2243 N N . VAL A 1 277 ? -4.289 2.976 6.921 1.00 93.19 277 VAL A N 1
ATOM 2244 C CA . VAL A 1 277 ? -3.099 2.445 6.237 1.00 93.19 277 VAL A CA 1
ATOM 2245 C C . VAL A 1 277 ? -1.881 2.441 7.166 1.00 93.19 277 VAL A C 1
ATOM 2247 O O . VAL A 1 277 ? -1.106 1.484 7.149 1.00 93.19 277 VAL A O 1
ATOM 2250 N N . SER A 1 278 ? -1.724 3.464 8.012 1.00 90.75 278 SER A N 1
ATOM 2251 C CA . SER A 1 278 ? -0.642 3.514 9.001 1.00 90.75 278 SER A CA 1
ATOM 2252 C C . SER A 1 278 ? -0.720 2.364 10.009 1.00 90.75 278 SER A C 1
ATOM 2254 O O . SER A 1 278 ? 0.282 1.695 10.254 1.00 90.75 278 SER A O 1
ATOM 2256 N N . MET A 1 279 ? -1.918 2.064 10.519 1.00 92.00 279 MET A N 1
ATOM 2257 C CA . MET A 1 279 ? -2.153 0.932 11.419 1.00 92.00 279 MET A CA 1
ATOM 2258 C C . MET A 1 279 ? -1.847 -0.401 10.724 1.00 92.00 279 MET A C 1
ATOM 2260 O O . MET A 1 279 ? -1.198 -1.264 11.309 1.00 92.00 279 MET A O 1
ATOM 2264 N N . ALA A 1 280 ? -2.244 -0.569 9.459 1.00 95.00 280 ALA A N 1
ATOM 2265 C CA . ALA A 1 280 ? -1.910 -1.765 8.682 1.00 95.00 280 ALA A CA 1
ATOM 2266 C C . ALA A 1 280 ? -0.390 -1.967 8.540 1.00 95.00 280 ALA A C 1
ATOM 2268 O O . ALA A 1 280 ? 0.108 -3.088 8.668 1.00 95.00 280 ALA A O 1
ATOM 2269 N N . ILE A 1 281 ? 0.357 -0.884 8.319 1.00 92.94 281 ILE A N 1
ATOM 2270 C CA . ILE A 1 281 ? 1.821 -0.908 8.253 1.00 92.94 281 ILE A CA 1
ATOM 2271 C C . ILE A 1 281 ? 2.433 -1.252 9.615 1.00 92.94 281 ILE A C 1
ATOM 2273 O O . ILE A 1 281 ? 3.332 -2.093 9.669 1.00 92.94 281 ILE A O 1
ATOM 2277 N N . ASP A 1 282 ? 1.913 -0.692 10.707 1.00 90.44 282 ASP A N 1
ATOM 2278 C CA . ASP A 1 282 ? 2.344 -1.022 12.070 1.00 90.44 282 ASP A CA 1
ATOM 2279 C C . ASP A 1 282 ? 2.112 -2.501 12.406 1.00 90.44 282 ASP A C 1
ATOM 2281 O O . ASP A 1 282 ? 2.990 -3.155 12.971 1.00 90.44 282 ASP A O 1
ATOM 2285 N N . ILE A 1 283 ? 0.969 -3.067 12.003 1.00 92.44 283 ILE A N 1
ATOM 2286 C CA . ILE A 1 283 ? 0.672 -4.501 12.148 1.00 92.44 283 ILE A CA 1
ATOM 2287 C C . ILE A 1 283 ? 1.735 -5.337 11.426 1.00 92.44 283 ILE A C 1
ATOM 2289 O O . ILE A 1 283 ? 2.270 -6.297 11.989 1.00 92.44 283 ILE A O 1
ATOM 2293 N N . ILE A 1 284 ? 2.068 -4.976 10.185 1.00 92.50 284 ILE A N 1
ATOM 2294 C CA . ILE A 1 284 ? 3.079 -5.682 9.390 1.00 92.50 284 ILE A CA 1
ATOM 2295 C C . ILE A 1 284 ? 4.463 -5.547 10.029 1.00 92.50 284 ILE A C 1
ATOM 2297 O O . ILE A 1 284 ? 5.166 -6.550 10.175 1.00 92.50 284 ILE A O 1
ATOM 2301 N N . ALA A 1 285 ? 4.850 -4.349 10.460 1.00 89.56 285 ALA A N 1
ATOM 2302 C CA . ALA A 1 285 ? 6.128 -4.111 11.116 1.00 89.56 285 ALA A CA 1
ATOM 2303 C C . ALA A 1 285 ? 6.257 -4.921 12.416 1.00 89.56 285 ALA A C 1
ATOM 2305 O O . ALA A 1 285 ? 7.254 -5.631 12.585 1.00 89.56 285 ALA A O 1
ATOM 2306 N N . LYS A 1 286 ? 5.222 -4.914 13.272 1.00 89.56 286 LYS A N 1
ATOM 2307 C CA . LYS A 1 286 ? 5.154 -5.749 14.485 1.00 89.56 286 LYS A CA 1
ATOM 2308 C C . LYS A 1 286 ? 5.252 -7.233 14.154 1.00 89.56 286 LYS A C 1
ATOM 2310 O O . LYS A 1 286 ? 5.962 -7.963 14.836 1.00 89.56 286 LYS A O 1
ATOM 2315 N N . SER A 1 287 ? 4.611 -7.693 13.079 1.00 90.38 287 SER A N 1
ATOM 2316 C CA . SER A 1 287 ? 4.660 -9.109 12.688 1.00 90.38 287 SER A CA 1
ATOM 2317 C C . SER A 1 287 ? 6.065 -9.607 12.324 1.00 90.38 287 SER A C 1
ATOM 2319 O O . SER A 1 287 ? 6.354 -10.790 12.488 1.00 90.38 287 SER A O 1
ATOM 2321 N N . ILE A 1 288 ? 6.933 -8.715 11.834 1.00 88.31 288 ILE A N 1
ATOM 2322 C CA . ILE A 1 288 ? 8.296 -9.042 11.390 1.00 88.31 288 ILE A CA 1
ATOM 2323 C C . ILE A 1 288 ? 9.291 -8.886 12.536 1.00 88.31 288 ILE A C 1
ATOM 2325 O O . ILE A 1 288 ? 10.207 -9.691 12.682 1.00 88.31 288 ILE A O 1
ATOM 2329 N N . ARG A 1 289 ? 9.137 -7.823 13.326 1.00 84.06 289 ARG A N 1
ATOM 2330 C CA . ARG A 1 289 ? 10.145 -7.376 14.294 1.00 84.06 289 ARG A CA 1
ATOM 2331 C C . ARG A 1 289 ? 9.802 -7.719 15.734 1.00 84.06 289 ARG A C 1
ATOM 2333 O O . ARG A 1 289 ? 10.674 -7.621 16.596 1.00 84.06 289 ARG A O 1
ATOM 2340 N N . GLY A 1 290 ? 8.543 -8.052 16.010 1.00 81.50 290 GLY A N 1
ATOM 2341 C CA . GLY A 1 290 ? 7.990 -7.918 17.352 1.00 81.50 290 GLY A CA 1
ATOM 2342 C C . GLY A 1 290 ? 8.198 -6.488 17.850 1.00 81.50 290 GLY A C 1
ATOM 2343 O O . GLY A 1 290 ? 7.961 -5.528 17.117 1.00 81.50 290 GLY A O 1
ATOM 2344 N N . ASP A 1 291 ? 8.742 -6.366 19.058 1.00 72.38 291 ASP A N 1
ATOM 2345 C CA . ASP A 1 291 ? 9.055 -5.080 19.690 1.00 72.38 291 ASP A CA 1
ATOM 2346 C C . ASP A 1 291 ? 10.473 -4.561 19.357 1.00 72.38 291 ASP A C 1
ATOM 2348 O O . ASP A 1 291 ? 10.940 -3.580 19.937 1.00 72.38 291 ASP A O 1
ATOM 2352 N N . ASN A 1 292 ? 11.206 -5.212 18.441 1.00 68.00 292 ASN A N 1
ATOM 2353 C CA . ASN A 1 292 ? 12.582 -4.828 18.119 1.00 68.00 292 ASN A CA 1
ATOM 2354 C C . ASN A 1 292 ? 12.656 -3.689 17.082 1.00 68.00 292 ASN A C 1
ATOM 2356 O O . ASN A 1 292 ? 12.610 -3.907 15.872 1.00 68.00 292 ASN A O 1
ATOM 2360 N N . VAL A 1 293 ? 12.864 -2.465 17.569 1.00 67.56 293 VAL A N 1
ATOM 2361 C CA . VAL A 1 293 ? 12.887 -1.223 16.767 1.00 67.56 293 VAL A CA 1
ATOM 2362 C C . VAL A 1 293 ? 14.248 -0.945 16.088 1.00 67.56 293 VAL A C 1
ATOM 2364 O O . VAL A 1 293 ? 14.396 -0.000 15.314 1.00 67.56 293 VAL A O 1
ATOM 2367 N N . SER A 1 294 ? 15.281 -1.750 16.365 1.00 65.31 294 SER A N 1
ATOM 2368 C CA . SER A 1 294 ? 16.666 -1.433 15.960 1.00 65.31 294 SER A CA 1
ATOM 2369 C C . SER A 1 294 ? 16.986 -1.681 14.480 1.00 65.31 294 SER A C 1
ATOM 2371 O O . SER A 1 294 ? 17.898 -1.056 13.942 1.00 65.31 294 SER A O 1
ATOM 2373 N N . CYS A 1 295 ? 16.242 -2.558 13.805 1.00 67.31 295 CYS A N 1
ATOM 2374 C CA . CYS A 1 295 ? 16.449 -2.855 12.387 1.00 67.31 295 CYS A CA 1
ATOM 2375 C C . CYS A 1 295 ? 15.610 -1.893 11.526 1.00 67.31 295 CYS A C 1
ATOM 2377 O O . CYS A 1 295 ? 14.436 -1.713 11.838 1.00 67.31 295 CYS A O 1
ATOM 2379 N N . PRO A 1 296 ? 16.112 -1.276 10.445 1.00 77.50 296 PRO A N 1
ATOM 2380 C CA . PRO A 1 296 ? 15.280 -0.483 9.537 1.00 77.50 296 PRO A CA 1
ATOM 2381 C C . PRO A 1 296 ? 14.450 -1.386 8.599 1.00 77.50 296 PRO A C 1
ATOM 2383 O O . PRO A 1 296 ? 14.857 -2.511 8.319 1.00 77.50 296 PRO A O 1
ATOM 2386 N N . LEU A 1 297 ? 13.222 -0.989 8.227 1.00 84.62 297 LEU A N 1
ATOM 2387 C CA . LEU A 1 297 ? 12.328 -1.780 7.349 1.00 84.62 297 LEU A CA 1
ATOM 2388 C C . LEU A 1 297 ? 12.178 -1.052 6.038 1.00 84.62 297 LEU A C 1
ATOM 2390 O O . LEU A 1 297 ? 11.886 0.137 6.061 1.00 84.62 297 LEU A O 1
ATOM 2394 N N . LEU A 1 298 ? 12.243 -1.768 4.925 1.00 86.50 298 LEU A N 1
ATOM 2395 C CA . LEU A 1 298 ? 11.740 -1.256 3.662 1.00 86.50 298 LEU A CA 1
ATOM 2396 C C . LEU A 1 298 ? 10.422 -1.953 3.327 1.00 86.50 298 LEU A C 1
ATOM 2398 O O . LEU A 1 298 ? 10.388 -3.173 3.176 1.00 86.50 298 LEU A O 1
ATOM 2402 N N . ILE A 1 299 ? 9.346 -1.179 3.211 1.00 89.88 299 ILE A N 1
ATOM 2403 C CA . ILE A 1 299 ? 8.045 -1.643 2.731 1.00 89.88 299 ILE A CA 1
ATOM 2404 C C . ILE A 1 299 ? 7.793 -1.028 1.357 1.00 89.88 299 ILE A C 1
ATOM 2406 O O . ILE A 1 299 ? 7.682 0.185 1.201 1.00 89.88 299 ILE A O 1
ATOM 2410 N N . TYR A 1 300 ? 7.689 -1.882 0.350 1.00 90.00 300 TYR A N 1
ATOM 2411 C CA . TYR A 1 300 ? 7.320 -1.514 -1.004 1.00 90.00 300 TYR A CA 1
ATOM 2412 C C . TYR A 1 300 ? 5.841 -1.813 -1.231 1.00 90.00 300 TYR A C 1
ATOM 2414 O O . TYR A 1 300 ? 5.438 -2.973 -1.235 1.00 90.00 300 TYR A O 1
ATOM 2422 N N . ILE A 1 301 ? 5.033 -0.774 -1.421 1.00 90.50 301 ILE A N 1
ATOM 2423 C CA . ILE A 1 301 ? 3.603 -0.872 -1.705 1.00 90.50 301 ILE A CA 1
ATOM 2424 C C . ILE A 1 301 ? 3.385 -0.507 -3.169 1.00 90.50 301 ILE A C 1
ATOM 2426 O O . ILE A 1 301 ? 3.735 0.584 -3.612 1.00 90.50 301 ILE A O 1
ATOM 2430 N N . ALA A 1 302 ? 2.777 -1.401 -3.933 1.00 88.50 302 ALA A N 1
ATOM 2431 C CA . ALA A 1 302 ? 2.497 -1.173 -5.340 1.00 88.50 302 ALA A CA 1
ATOM 2432 C C . ALA A 1 302 ? 1.031 -1.465 -5.653 1.00 88.50 302 ALA A C 1
ATOM 2434 O O . ALA A 1 302 ? 0.506 -2.497 -5.248 1.00 88.50 302 ALA A O 1
ATOM 2435 N N . LEU A 1 303 ? 0.366 -0.556 -6.368 1.00 88.81 303 LEU A N 1
ATOM 2436 C CA . LEU A 1 303 ? -0.997 -0.747 -6.858 1.00 88.81 303 LEU A CA 1
ATOM 2437 C C . LEU A 1 303 ? -0.964 -0.795 -8.381 1.00 88.81 303 LEU A C 1
ATOM 2439 O O . LEU A 1 303 ? -0.649 0.199 -9.035 1.00 88.81 303 LEU A O 1
ATOM 2443 N N . ASP A 1 304 ? -1.327 -1.940 -8.935 1.00 87.31 304 ASP A N 1
ATOM 2444 C CA . ASP A 1 304 ? -1.530 -2.126 -10.363 1.00 87.31 304 ASP A CA 1
ATOM 2445 C C . ASP A 1 304 ? -2.989 -1.868 -10.756 1.00 87.31 304 ASP A C 1
ATOM 2447 O O . ASP A 1 304 ? -3.922 -2.084 -9.974 1.00 87.31 304 ASP A O 1
ATOM 2451 N N . GLU A 1 305 ? -3.185 -1.431 -11.997 1.00 83.88 305 GLU A N 1
ATOM 2452 C CA . GLU A 1 305 ? -4.479 -1.049 -12.563 1.00 83.88 305 GLU A CA 1
ATOM 2453 C C . GLU A 1 305 ? -5.230 0.017 -11.727 1.00 83.88 305 GLU A C 1
ATOM 2455 O O . GLU A 1 305 ? -6.461 -0.007 -11.620 1.00 83.88 305 GLU A O 1
ATOM 2460 N N . PHE A 1 306 ? -4.514 0.993 -11.144 1.00 84.12 306 PHE A N 1
ATOM 2461 C CA . PHE A 1 306 ? -5.116 2.000 -10.247 1.00 84.12 306 PHE A CA 1
ATOM 2462 C C . PHE A 1 306 ? -6.225 2.826 -10.912 1.00 84.12 306 PHE A C 1
ATOM 2464 O O . PHE A 1 306 ? -7.109 3.339 -10.228 1.00 84.12 306 PHE A O 1
ATOM 2471 N N . GLN A 1 307 ? -6.220 2.965 -12.241 1.00 81.00 307 GLN A N 1
ATOM 2472 C CA . GLN A 1 307 ? -7.261 3.698 -12.958 1.00 81.00 307 GLN A CA 1
ATOM 2473 C C . GLN A 1 307 ? -8.649 3.072 -12.770 1.00 81.00 307 GLN A C 1
ATOM 2475 O O . GLN A 1 307 ? -9.645 3.755 -12.971 1.00 81.00 307 GLN A O 1
ATOM 2480 N N . LYS A 1 308 ? -8.739 1.795 -12.369 1.00 84.56 308 LYS A N 1
ATOM 2481 C CA . LYS A 1 308 ? -10.006 1.129 -12.021 1.00 84.56 308 LYS A CA 1
ATOM 2482 C C . LYS A 1 308 ? -10.662 1.715 -10.768 1.00 84.56 308 LYS A C 1
ATOM 2484 O O . LYS A 1 308 ? -11.840 1.471 -10.528 1.00 84.56 308 LYS A O 1
ATOM 2489 N N . LEU A 1 309 ? -9.913 2.495 -9.988 1.00 83.31 309 LEU A N 1
ATOM 2490 C CA . LEU A 1 309 ? -10.438 3.286 -8.879 1.00 83.31 309 LEU A CA 1
ATOM 2491 C C . LEU A 1 309 ? -11.168 4.547 -9.356 1.00 83.31 309 LEU A C 1
ATOM 2493 O O . LEU A 1 309 ? -11.980 5.097 -8.614 1.00 83.31 309 LEU A O 1
ATOM 2497 N N . VAL A 1 310 ? -10.909 5.000 -10.588 1.00 78.44 310 VAL A N 1
ATOM 2498 C CA . VAL A 1 310 ? -11.655 6.097 -11.213 1.00 78.44 310 VAL A CA 1
ATOM 2499 C C . VAL A 1 310 ? -13.007 5.563 -11.670 1.00 78.44 310 VAL A C 1
ATOM 2501 O O . VAL A 1 310 ? -13.084 4.659 -12.498 1.00 78.44 310 VAL A O 1
ATOM 2504 N N . GLY A 1 311 ? -14.087 6.129 -11.138 1.00 67.12 311 GLY A N 1
ATOM 2505 C CA . GLY A 1 311 ? -15.441 5.668 -11.422 1.00 67.12 311 GLY A CA 1
ATOM 2506 C C . GLY A 1 311 ? -15.715 4.273 -10.865 1.00 67.12 311 GLY A C 1
ATOM 2507 O O . GLY A 1 311 ? -16.500 3.538 -11.464 1.00 67.12 311 GLY A O 1
ATOM 2508 N N . ALA A 1 312 ? -15.070 3.909 -9.745 1.00 68.75 312 ALA A N 1
ATOM 2509 C CA . ALA A 1 312 ? -15.415 2.717 -8.974 1.00 68.75 312 ALA A CA 1
ATOM 2510 C C . ALA A 1 312 ? -16.951 2.617 -8.820 1.00 68.75 312 ALA A C 1
ATOM 2512 O O . ALA A 1 312 ? -17.600 3.663 -8.764 1.00 68.75 312 ALA A O 1
ATOM 2513 N N . PRO A 1 313 ? -17.553 1.410 -8.739 1.00 58.31 313 PRO A N 1
ATOM 2514 C CA . PRO A 1 313 ? -19.001 1.181 -8.923 1.00 58.31 313 PRO A CA 1
ATOM 2515 C C . PRO A 1 313 ? -19.940 1.935 -7.967 1.00 58.31 313 PRO A C 1
ATOM 2517 O O . PRO A 1 313 ? -21.158 1.796 -8.028 1.00 58.31 313 PRO A O 1
ATOM 2520 N N . PHE A 1 314 ? -19.371 2.678 -7.032 1.00 64.38 314 PHE A N 1
ATOM 2521 C CA . PHE A 1 314 ? -20.042 3.429 -5.998 1.00 64.38 314 PHE A CA 1
ATOM 2522 C C . PHE A 1 314 ? -19.726 4.938 -6.025 1.00 64.38 314 PHE A C 1
ATOM 2524 O O . PHE A 1 314 ? -20.247 5.685 -5.190 1.00 64.38 314 PHE A O 1
ATOM 2531 N N . CYS A 1 315 ? -18.907 5.384 -6.980 1.00 60.41 315 CYS A N 1
ATOM 2532 C CA . CYS A 1 315 ? -18.710 6.770 -7.385 1.00 60.41 315 CYS A CA 1
ATOM 2533 C C . CYS A 1 315 ? -19.720 7.095 -8.501 1.00 60.41 315 CYS A C 1
ATOM 2535 O O . CYS A 1 315 ? -19.364 7.148 -9.677 1.00 60.41 315 CYS A O 1
ATOM 2537 N N . ASN A 1 316 ? -20.990 7.278 -8.131 1.00 55.94 316 ASN A N 1
ATOM 2538 C CA . ASN A 1 316 ? -22.088 7.604 -9.057 1.00 55.94 316 ASN A CA 1
ATOM 2539 C C . ASN A 1 316 ? -22.215 9.113 -9.301 1.00 55.94 316 ASN A C 1
ATOM 2541 O O . ASN A 1 316 ? -23.322 9.631 -9.391 1.00 55.94 316 ASN A O 1
ATOM 2545 N N . GLY A 1 317 ? -21.092 9.822 -9.326 1.00 58.81 317 GLY A N 1
ATOM 2546 C CA . GLY A 1 317 ? -21.124 11.259 -9.523 1.00 58.81 317 GLY A CA 1
ATOM 2547 C C . GLY A 1 317 ? -21.403 11.636 -10.968 1.00 58.81 317 GLY A C 1
ATOM 2548 O O . GLY A 1 317 ? -20.831 11.036 -11.884 1.00 58.81 317 GLY A O 1
ATOM 2549 N N . ASP A 1 318 ? -22.241 12.652 -11.160 1.00 57.72 318 ASP A N 1
ATOM 2550 C CA . ASP A 1 318 ? -22.585 13.184 -12.483 1.00 57.72 318 ASP A CA 1
ATOM 2551 C C . ASP A 1 318 ? -21.404 13.943 -13.119 1.00 57.72 318 ASP A C 1
ATOM 2553 O O . ASP A 1 318 ? -21.351 14.126 -14.336 1.00 57.72 318 ASP A O 1
ATOM 2557 N N . ASN A 1 319 ? -20.416 14.355 -12.312 1.00 68.06 319 ASN A N 1
ATOM 2558 C CA . ASN A 1 319 ? -19.226 15.080 -12.756 1.00 68.06 319 ASN A CA 1
ATOM 2559 C C . ASN A 1 319 ? -17.925 14.261 -12.604 1.00 68.06 319 ASN A C 1
ATOM 2561 O O . ASN A 1 319 ? -17.816 13.319 -11.817 1.00 68.06 319 ASN A O 1
ATOM 2565 N N . GLU A 1 320 ? -16.893 14.628 -13.371 1.00 68.19 320 GLU A N 1
ATOM 2566 C CA . GLU A 1 320 ? -15.606 13.914 -13.364 1.00 68.19 320 GLU A CA 1
ATOM 2567 C C . GLU A 1 320 ? -14.872 13.957 -12.014 1.00 68.19 320 GLU A C 1
ATOM 2569 O O . GLU A 1 320 ? -14.079 13.057 -11.729 1.00 68.19 320 GLU A O 1
ATOM 2574 N N . GLN A 1 321 ? -15.104 14.984 -11.192 1.00 69.50 321 GLN A N 1
ATOM 2575 C CA . GLN A 1 321 ? -14.428 15.149 -9.903 1.00 69.50 321 GLN A CA 1
ATOM 2576 C C . GLN A 1 321 ? -14.894 14.095 -8.898 1.00 69.50 321 GLN A C 1
ATOM 2578 O O . GLN A 1 321 ? -14.071 13.410 -8.292 1.00 69.50 321 GLN A O 1
ATOM 2583 N N . GLU A 1 322 ? -16.202 13.882 -8.793 1.00 70.44 322 GLU A N 1
ATOM 2584 C CA . GLU A 1 322 ? -16.794 12.863 -7.924 1.00 70.44 322 GLU A CA 1
ATOM 2585 C C . GLU A 1 322 ? -16.392 11.444 -8.344 1.00 70.44 322 GLU A C 1
ATOM 2587 O O . GLU A 1 322 ? -16.144 10.581 -7.500 1.00 70.44 322 GLU A O 1
ATOM 2592 N N . ARG A 1 323 ? -16.218 11.204 -9.651 1.00 73.88 323 ARG A N 1
ATOM 2593 C CA . ARG A 1 323 ? -15.701 9.924 -10.167 1.00 73.88 323 ARG A CA 1
ATOM 2594 C C . ARG A 1 323 ? -14.244 9.670 -9.770 1.00 73.88 323 ARG A C 1
ATOM 2596 O O . ARG A 1 323 ? -13.819 8.518 -9.748 1.00 73.88 323 ARG A O 1
ATOM 2603 N N . ARG A 1 324 ? -13.469 10.710 -9.453 1.00 77.75 324 ARG A N 1
ATOM 2604 C CA . ARG A 1 324 ? -12.050 10.615 -9.057 1.00 77.75 324 ARG A CA 1
ATOM 2605 C C . ARG A 1 324 ? -11.841 10.648 -7.543 1.00 77.75 324 ARG A C 1
ATOM 2607 O O . ARG A 1 324 ? -10.733 10.372 -7.087 1.00 77.75 324 ARG A O 1
ATOM 2614 N N . GLN A 1 325 ? -12.887 10.938 -6.773 1.00 80.44 325 GLN A N 1
ATOM 2615 C CA . GLN A 1 325 ? -12.794 11.162 -5.333 1.00 80.44 325 GLN A CA 1
ATOM 2616 C C . GLN A 1 325 ? -12.200 9.963 -4.580 1.00 80.44 325 GLN A C 1
ATOM 2618 O O . GLN A 1 325 ? -11.305 10.142 -3.761 1.00 80.44 325 GLN A O 1
ATOM 2623 N N . TYR A 1 326 ? -12.602 8.737 -4.919 1.00 83.69 326 TYR A N 1
ATOM 2624 C CA . TYR A 1 326 ? -12.075 7.548 -4.244 1.00 83.69 326 TYR A CA 1
ATOM 2625 C C . TYR A 1 326 ? -10.573 7.347 -4.494 1.00 83.69 326 TYR A C 1
ATOM 2627 O O . TYR A 1 326 ? -9.807 7.133 -3.559 1.00 83.69 326 TYR A O 1
ATOM 2635 N N . LEU A 1 327 ? -10.113 7.490 -5.744 1.00 82.81 327 LEU A N 1
ATOM 2636 C CA . LEU A 1 327 ? -8.680 7.435 -6.059 1.00 82.81 327 LEU A CA 1
ATOM 2637 C C . LEU A 1 327 ? -7.901 8.536 -5.323 1.00 82.81 327 LEU A C 1
ATOM 2639 O O . LEU A 1 327 ? -6.790 8.290 -4.852 1.00 82.81 327 LEU A O 1
ATOM 2643 N N . LYS A 1 328 ? -8.476 9.737 -5.205 1.00 81.06 328 LYS A N 1
ATOM 2644 C CA . LYS A 1 328 ? -7.881 10.833 -4.435 1.00 81.06 328 LYS A CA 1
ATOM 2645 C C . LYS A 1 328 ? -7.726 10.453 -2.965 1.00 81.06 328 LYS A C 1
ATOM 2647 O O . LYS A 1 328 ? -6.639 10.621 -2.428 1.00 81.06 328 LYS A O 1
ATOM 2652 N N . GLU A 1 329 ? -8.760 9.918 -2.328 1.00 84.94 329 GLU A N 1
ATOM 2653 C CA . GLU A 1 329 ? -8.706 9.489 -0.926 1.00 84.94 329 GLU A CA 1
ATOM 2654 C C . GLU A 1 329 ? -7.687 8.365 -0.705 1.00 84.94 329 GLU A C 1
ATOM 2656 O O . GLU A 1 329 ? -6.870 8.461 0.205 1.00 84.94 329 GLU A O 1
ATOM 2661 N N . VAL A 1 330 ? -7.638 7.366 -1.593 1.00 87.12 330 VAL A N 1
ATOM 2662 C CA . VAL A 1 330 ? -6.597 6.318 -1.586 1.00 87.12 330 VAL A CA 1
ATOM 2663 C C . VAL A 1 330 ? -5.199 6.933 -1.681 1.00 87.12 330 VAL A C 1
ATOM 2665 O O . VAL A 1 330 ? -4.279 6.572 -0.946 1.00 87.12 330 VAL A O 1
ATOM 2668 N N . THR A 1 331 ? -5.036 7.900 -2.583 1.00 82.06 331 THR A N 1
ATOM 2669 C CA . THR A 1 331 ? -3.776 8.619 -2.779 1.00 82.06 331 THR A CA 1
ATOM 2670 C C . THR A 1 331 ? -3.400 9.398 -1.518 1.00 82.06 331 THR A C 1
ATOM 2672 O O . THR A 1 331 ? -2.229 9.405 -1.141 1.00 82.06 331 THR A O 1
ATOM 2675 N N . LEU A 1 332 ? -4.354 10.048 -0.854 1.00 82.94 332 LEU A N 1
ATOM 2676 C CA . LEU A 1 332 ? -4.114 10.783 0.387 1.00 82.94 332 LEU A CA 1
ATOM 2677 C C . LEU A 1 332 ? -3.740 9.840 1.536 1.00 82.94 332 LEU A C 1
ATOM 2679 O O . LEU A 1 332 ? -2.742 10.106 2.192 1.00 82.94 332 LEU A O 1
ATOM 2683 N N . ALA A 1 333 ? -4.444 8.719 1.710 1.00 87.12 333 ALA A N 1
ATOM 2684 C CA . ALA A 1 333 ? -4.157 7.723 2.744 1.00 87.12 333 ALA A CA 1
ATOM 2685 C C . ALA A 1 333 ? -2.732 7.154 2.628 1.00 87.12 333 ALA A C 1
ATOM 2687 O O . ALA A 1 333 ? -1.967 7.147 3.592 1.00 87.12 333 ALA A O 1
ATOM 2688 N N . LEU A 1 334 ? -2.324 6.758 1.415 1.00 86.00 334 LEU A N 1
ATOM 2689 C CA . LEU A 1 334 ? -0.960 6.281 1.152 1.00 86.00 334 LEU A CA 1
ATOM 2690 C C . LEU A 1 334 ? 0.087 7.376 1.402 1.00 86.00 334 LEU A C 1
ATOM 2692 O O . LEU A 1 334 ? 1.129 7.110 1.993 1.00 86.00 334 LEU A O 1
ATOM 2696 N N . GLY A 1 335 ? -0.189 8.614 0.974 1.00 78.44 335 GLY A N 1
ATOM 2697 C CA . GLY A 1 335 ? 0.710 9.747 1.215 1.00 78.44 335 GLY A CA 1
ATOM 2698 C C . GLY A 1 335 ? 0.844 10.092 2.700 1.00 78.44 335 GLY A C 1
ATOM 2699 O O . GLY A 1 335 ? 1.944 10.373 3.165 1.00 78.44 335 GLY A O 1
ATOM 2700 N N . TYR A 1 336 ? -0.257 10.028 3.452 1.00 81.50 336 TYR A N 1
ATOM 2701 C CA . TYR A 1 336 ? -0.267 10.238 4.895 1.00 81.50 336 TYR A CA 1
ATOM 2702 C C . TYR A 1 336 ? 0.580 9.181 5.601 1.00 81.50 336 TYR A C 1
ATOM 2704 O O . TYR A 1 336 ? 1.462 9.537 6.376 1.00 81.50 336 TYR A O 1
ATOM 2712 N N . ALA A 1 337 ? 0.391 7.903 5.264 1.00 83.38 337 ALA A N 1
ATOM 2713 C CA . ALA A 1 337 ? 1.175 6.812 5.828 1.00 83.38 337 ALA A CA 1
ATOM 2714 C C . ALA A 1 337 ? 2.681 6.960 5.558 1.00 83.38 337 ALA A C 1
ATOM 2716 O O . ALA A 1 337 ? 3.488 6.723 6.448 1.00 83.38 337 ALA A O 1
ATOM 2717 N N . MET A 1 338 ? 3.079 7.421 4.368 1.00 77.81 338 MET A N 1
ATOM 2718 C CA . MET A 1 338 ? 4.491 7.685 4.055 1.00 77.81 338 MET A CA 1
ATOM 2719 C C . MET A 1 338 ? 5.113 8.795 4.915 1.00 77.81 338 MET A C 1
ATOM 2721 O O . MET A 1 338 ? 6.325 8.803 5.099 1.00 77.81 338 MET A O 1
ATOM 2725 N N . CYS A 1 339 ? 4.301 9.711 5.447 1.00 73.44 339 CYS A N 1
ATOM 2726 C CA . CYS A 1 339 ? 4.737 10.779 6.348 1.00 73.44 339 CYS A CA 1
ATOM 2727 C C . CYS A 1 339 ? 4.469 10.479 7.832 1.00 73.44 339 CYS A C 1
ATOM 2729 O O . CYS A 1 339 ? 4.783 11.315 8.682 1.00 73.44 339 CYS A O 1
ATOM 2731 N N . HIS A 1 340 ? 3.854 9.339 8.147 1.00 74.19 340 HIS A N 1
ATOM 2732 C CA . HIS A 1 340 ? 3.383 9.026 9.489 1.00 74.19 340 HIS A CA 1
ATOM 2733 C C . HIS A 1 340 ? 4.541 8.654 10.424 1.00 74.19 340 HIS A C 1
ATOM 2735 O O . HIS A 1 340 ? 5.518 8.022 10.019 1.00 74.19 340 HIS A O 1
ATOM 2741 N N . GLU A 1 341 ? 4.429 9.041 11.696 1.00 71.06 341 GLU A N 1
ATOM 2742 C CA . GLU A 1 341 ? 5.342 8.588 12.744 1.00 71.06 341 GLU A CA 1
ATOM 2743 C C . GLU A 1 341 ? 4.812 7.285 13.336 1.00 71.06 341 GLU A C 1
ATOM 2745 O O . GLU A 1 341 ? 3.892 7.277 14.147 1.00 71.06 341 GLU A O 1
ATOM 2750 N N . PHE A 1 342 ? 5.380 6.178 12.873 1.00 70.25 342 PHE A N 1
ATOM 2751 C CA . PHE A 1 342 ? 4.979 4.837 13.275 1.00 70.25 342 PHE A CA 1
ATOM 2752 C C . PHE A 1 342 ? 5.367 4.524 14.718 1.00 70.25 342 PHE A C 1
ATOM 2754 O O . PHE A 1 342 ? 6.415 4.954 15.202 1.00 70.25 342 PHE A O 1
ATOM 2761 N N . SER A 1 343 ? 4.560 3.693 15.385 1.00 61.91 343 SER A N 1
ATOM 2762 C CA . SER A 1 343 ? 4.875 3.211 16.738 1.00 61.91 343 SER A CA 1
ATOM 2763 C C . SER A 1 343 ? 6.189 2.418 16.781 1.00 61.91 343 SER A C 1
ATOM 2765 O O . SER A 1 343 ? 6.887 2.403 17.797 1.00 61.91 343 SER A O 1
ATOM 2767 N N . ILE A 1 344 ? 6.560 1.806 15.651 1.00 64.19 344 ILE A N 1
ATOM 2768 C CA . ILE A 1 344 ? 7.878 1.226 15.403 1.00 64.19 344 ILE A CA 1
ATOM 2769 C C . ILE A 1 344 ? 8.668 2.176 14.497 1.00 64.19 344 ILE A C 1
ATOM 2771 O O . ILE A 1 344 ? 8.414 2.264 13.297 1.00 64.19 344 ILE A O 1
ATOM 2775 N N . ASN A 1 345 ? 9.676 2.846 15.059 1.00 66.25 345 ASN A N 1
ATOM 2776 C CA . ASN A 1 345 ? 10.576 3.720 14.301 1.00 66.25 345 ASN A CA 1
ATOM 2777 C C . ASN A 1 345 ? 11.356 2.962 13.199 1.00 66.25 345 ASN A C 1
ATOM 2779 O O . ASN A 1 345 ? 11.505 1.738 13.230 1.00 66.25 345 ASN A O 1
ATOM 2783 N N . ASN A 1 346 ? 11.928 3.718 12.253 1.00 74.56 346 ASN A 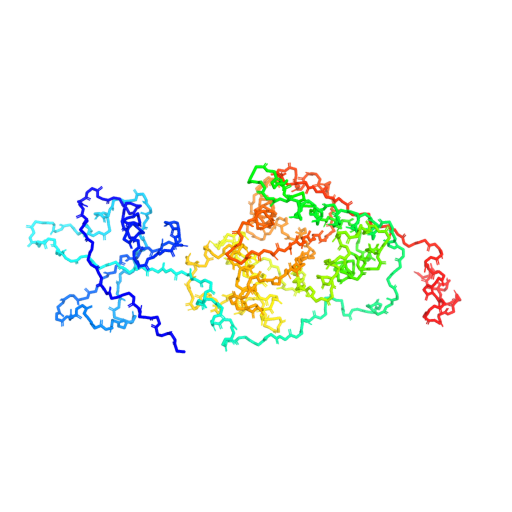N 1
ATOM 2784 C CA . ASN A 1 346 ? 12.781 3.235 11.154 1.00 74.56 346 ASN A CA 1
ATOM 2785 C C . ASN A 1 346 ? 12.060 2.399 10.077 1.00 74.56 346 ASN A C 1
ATOM 2787 O O . ASN A 1 346 ? 12.626 1.435 9.559 1.00 74.56 346 ASN A O 1
ATOM 2791 N N . ILE A 1 347 ? 10.827 2.763 9.721 1.00 80.19 347 ILE A N 1
ATOM 2792 C CA . ILE A 1 347 ? 10.116 2.200 8.564 1.00 80.19 347 ILE A CA 1
ATOM 2793 C C . ILE A 1 347 ? 10.263 3.159 7.378 1.00 80.19 347 ILE A C 1
ATOM 2795 O O . ILE A 1 347 ? 9.928 4.335 7.470 1.00 80.19 347 ILE A O 1
ATOM 2799 N N . PHE A 1 348 ? 10.748 2.638 6.256 1.00 81.06 348 PHE A N 1
ATOM 2800 C CA . PHE A 1 348 ? 10.850 3.319 4.972 1.00 81.06 348 PHE A CA 1
ATOM 2801 C C . PHE A 1 348 ? 9.791 2.751 4.036 1.00 81.06 348 PHE A C 1
ATOM 2803 O O . PHE A 1 348 ? 9.700 1.534 3.870 1.00 81.06 348 PHE A O 1
ATOM 2810 N N . ILE A 1 349 ? 8.997 3.621 3.417 1.00 82.94 349 ILE A N 1
ATOM 2811 C CA . ILE A 1 349 ? 7.910 3.212 2.526 1.00 82.94 349 ILE A CA 1
ATOM 2812 C C . ILE A 1 349 ? 8.184 3.743 1.126 1.00 82.94 349 ILE A C 1
ATOM 2814 O O . ILE A 1 349 ? 8.457 4.927 0.949 1.00 82.94 349 ILE A O 1
ATOM 2818 N N . ILE A 1 350 ? 8.054 2.875 0.128 1.00 83.00 350 ILE A N 1
ATOM 2819 C CA . ILE A 1 350 ? 8.009 3.247 -1.288 1.00 83.00 350 ILE A CA 1
ATOM 2820 C C . ILE A 1 350 ? 6.612 2.910 -1.804 1.00 83.00 350 ILE A C 1
ATOM 2822 O O . ILE A 1 350 ? 6.155 1.785 -1.617 1.00 83.00 350 ILE A O 1
ATOM 2826 N N . CYS A 1 351 ? 5.950 3.854 -2.480 1.00 85.00 351 CYS A N 1
ATOM 2827 C CA . CYS A 1 351 ? 4.627 3.638 -3.066 1.00 85.00 351 CYS A CA 1
ATOM 2828 C C . CYS A 1 351 ? 4.639 3.822 -4.592 1.00 85.00 351 CYS A C 1
ATOM 2830 O O . CYS A 1 351 ? 4.968 4.901 -5.085 1.00 85.00 351 CYS A O 1
ATOM 2832 N N . HIS A 1 352 ? 4.238 2.799 -5.352 1.00 84.94 352 HIS A N 1
ATOM 2833 C CA . HIS A 1 352 ? 4.129 2.844 -6.817 1.00 84.94 352 HIS A CA 1
ATOM 2834 C C . HIS A 1 352 ? 2.691 2.616 -7.284 1.00 84.94 352 HIS A C 1
ATOM 2836 O O . HIS A 1 352 ? 2.003 1.727 -6.793 1.00 84.94 352 HIS A O 1
ATOM 2842 N N . LEU A 1 353 ? 2.246 3.381 -8.279 1.00 84.50 353 LEU A N 1
ATOM 2843 C CA . LEU A 1 353 ? 0.918 3.259 -8.877 1.00 84.50 353 LEU A CA 1
ATOM 2844 C C . LEU A 1 353 ? 1.076 3.026 -10.388 1.00 84.50 353 LEU A C 1
ATOM 2846 O O . LEU A 1 353 ? 1.538 3.900 -11.119 1.00 84.50 353 LEU A O 1
ATOM 2850 N N . ALA A 1 354 ? 0.691 1.853 -10.887 1.00 83.06 354 ALA A N 1
ATOM 2851 C CA . ALA A 1 354 ? 0.706 1.545 -12.316 1.00 83.06 354 ALA A CA 1
ATOM 2852 C C . ALA A 1 354 ? -0.708 1.429 -12.876 1.00 83.06 354 ALA A C 1
ATOM 2854 O O . ALA A 1 354 ? -1.614 0.906 -12.231 1.00 83.06 354 ALA A O 1
ATOM 2855 N N . GLY A 1 355 ? -0.911 1.938 -14.086 1.00 78.38 355 GLY A N 1
ATOM 2856 C CA . GLY A 1 355 ? -2.224 1.922 -14.705 1.00 78.38 355 GLY A CA 1
ATOM 2857 C C . GLY A 1 355 ? -2.214 2.405 -16.144 1.00 78.38 355 GLY A C 1
ATOM 2858 O O . GLY A 1 355 ? -1.216 2.899 -16.664 1.00 78.38 355 GLY A O 1
ATOM 2859 N N . THR A 1 356 ? -3.338 2.244 -16.823 1.00 75.19 356 THR A N 1
ATOM 2860 C CA . THR A 1 356 ? -3.536 2.783 -18.172 1.00 75.19 356 THR A CA 1
ATOM 2861 C C . THR A 1 356 ? -4.426 4.014 -18.072 1.00 75.19 356 THR A C 1
ATOM 2863 O O . THR A 1 356 ? -5.618 3.891 -17.809 1.00 75.19 356 THR A O 1
ATOM 2866 N N . LEU A 1 357 ? -3.861 5.206 -18.268 1.00 67.00 357 LEU A N 1
ATOM 2867 C CA . LEU A 1 357 ? -4.625 6.452 -18.265 1.00 67.00 357 LEU A CA 1
ATOM 2868 C C . LEU A 1 357 ? -4.909 6.921 -19.691 1.00 67.00 357 LEU A C 1
ATOM 2870 O O . LEU A 1 357 ? -3.998 7.020 -20.509 1.00 67.00 357 LEU A O 1
ATOM 2874 N N . LEU A 1 358 ? -6.176 7.240 -19.958 1.00 65.50 358 LEU A N 1
ATOM 2875 C CA . LEU A 1 358 ? -6.624 7.903 -21.190 1.00 65.50 358 LEU A CA 1
ATOM 2876 C C . LEU A 1 358 ? -6.751 9.425 -21.020 1.00 65.50 358 LEU A C 1
ATOM 2878 O O . LEU A 1 358 ? -6.980 10.142 -21.989 1.00 65.50 358 LEU A O 1
ATOM 2882 N N . THR A 1 359 ? -6.602 9.919 -19.792 1.00 63.81 359 THR A N 1
ATOM 2883 C CA . THR A 1 359 ? -6.660 11.337 -19.433 1.00 63.81 359 THR A CA 1
ATOM 2884 C C . THR A 1 359 ? -5.331 11.785 -18.818 1.00 63.81 359 THR A C 1
ATOM 2886 O O . THR A 1 359 ? -4.599 10.954 -18.270 1.00 63.81 359 THR A O 1
ATOM 2889 N N . PRO A 1 360 ? -4.980 13.085 -18.886 1.00 66.00 360 PRO A N 1
ATOM 2890 C CA . PRO A 1 360 ? -3.741 13.583 -18.298 1.00 66.00 360 PRO A CA 1
ATOM 2891 C C . PRO A 1 360 ? -3.650 13.237 -16.810 1.00 66.00 360 PRO A C 1
ATOM 2893 O O . PRO A 1 360 ? -4.596 13.488 -16.063 1.00 66.00 360 PRO A O 1
ATOM 2896 N N . LEU A 1 361 ? -2.506 12.719 -16.360 1.00 63.16 361 LEU A N 1
ATOM 2897 C CA . LEU A 1 361 ? -2.272 12.366 -14.954 1.00 63.16 361 LEU A CA 1
ATOM 2898 C C . LEU A 1 361 ? -2.555 13.546 -14.011 1.00 63.16 361 LEU A C 1
ATOM 2900 O O . LEU A 1 361 ? -3.180 13.374 -12.968 1.00 63.16 361 LEU A O 1
ATOM 2904 N N . SER A 1 362 ? -2.183 14.760 -14.426 1.00 62.81 362 SER A N 1
ATOM 2905 C CA . SER A 1 362 ? -2.502 15.994 -13.704 1.00 62.81 362 SER A CA 1
ATOM 2906 C C . SER A 1 362 ? -4.006 16.162 -13.497 1.00 62.81 362 SER A C 1
ATOM 2908 O O . SER A 1 362 ? -4.425 16.503 -12.406 1.00 62.81 362 SER A O 1
ATOM 2910 N N . SER A 1 363 ? -4.853 15.836 -14.472 1.00 62.69 363 SER A N 1
ATOM 2911 C CA . SER A 1 363 ? -6.311 15.921 -14.301 1.00 62.69 363 SER A CA 1
ATOM 2912 C C . SER A 1 363 ? -6.859 14.903 -13.292 1.00 62.69 363 SER A C 1
ATOM 2914 O O . SER A 1 363 ? -7.884 15.146 -12.657 1.00 62.69 363 SER A O 1
ATOM 2916 N N . VAL A 1 364 ? -6.179 13.767 -13.120 1.00 60.88 364 VAL A N 1
ATOM 2917 C CA . VAL A 1 364 ? -6.607 12.680 -12.231 1.00 60.88 364 VAL A CA 1
ATOM 2918 C C . VAL A 1 364 ? -6.160 12.929 -10.786 1.00 60.88 364 VAL A C 1
ATOM 2920 O O . VAL A 1 364 ? -6.843 12.504 -9.859 1.00 60.88 364 VAL A O 1
ATOM 2923 N N . ILE A 1 365 ? -5.041 13.638 -10.589 1.00 61.94 365 ILE A N 1
ATOM 2924 C CA . ILE A 1 365 ? -4.330 13.701 -9.298 1.00 61.94 365 ILE A CA 1
ATOM 2925 C C . ILE A 1 365 ? -3.958 15.142 -8.886 1.00 61.94 365 ILE A C 1
ATOM 2927 O O . ILE A 1 365 ? -3.313 15.350 -7.865 1.00 61.94 365 ILE A O 1
ATOM 2931 N N . ALA A 1 366 ? -4.424 16.167 -9.615 1.00 53.59 366 ALA A N 1
ATOM 2932 C CA . ALA A 1 366 ? -4.122 17.594 -9.381 1.00 53.59 366 ALA A CA 1
ATOM 2933 C C . ALA A 1 366 ? -4.380 18.102 -7.953 1.00 53.59 366 ALA A C 1
ATOM 2935 O O . ALA A 1 366 ? -3.861 19.146 -7.580 1.00 53.59 366 ALA A O 1
ATOM 2936 N N . SER A 1 367 ? -5.199 17.406 -7.164 1.00 52.72 367 SER A N 1
ATOM 2937 C CA . SER A 1 367 ? -5.587 17.820 -5.811 1.00 52.72 367 SER A CA 1
ATOM 2938 C C . SER A 1 367 ? -4.862 17.077 -4.683 1.00 52.72 367 SER A C 1
ATOM 2940 O O . SER A 1 367 ? -5.335 17.088 -3.548 1.00 52.72 367 SER A O 1
ATOM 2942 N N . SER A 1 368 ? -3.780 16.362 -4.985 1.00 53.97 368 SER A N 1
ATOM 2943 C CA . SER A 1 368 ? -2.909 15.751 -3.982 1.00 53.97 368 SER A CA 1
ATOM 2944 C C . SER A 1 368 ? -1.848 16.763 -3.547 1.00 53.97 368 SER A C 1
ATOM 2946 O O . SER A 1 368 ? -1.118 17.280 -4.385 1.00 53.97 368 SER A O 1
ATOM 2948 N N . SER A 1 369 ? -1.715 17.006 -2.240 1.00 54.69 369 SER A N 1
ATOM 2949 C CA . SER A 1 369 ? -0.628 17.830 -1.679 1.00 54.69 369 SER A CA 1
ATOM 2950 C C . SER A 1 369 ? 0.755 17.160 -1.768 1.00 54.69 369 SER A C 1
ATOM 2952 O O . SER A 1 369 ? 1.748 17.745 -1.349 1.00 54.69 369 SER A O 1
ATOM 2954 N N . TYR A 1 370 ? 0.822 15.927 -2.281 1.00 61.31 370 TYR A N 1
ATOM 2955 C CA . TYR A 1 370 ? 2.044 15.138 -2.424 1.00 61.31 370 TYR A CA 1
ATOM 2956 C C . TYR A 1 370 ? 2.597 15.239 -3.847 1.00 61.31 370 TYR A C 1
ATOM 2958 O O . TYR A 1 370 ? 1.831 15.179 -4.810 1.00 61.31 370 TYR A O 1
ATOM 2966 N N . GLN A 1 371 ? 3.922 15.343 -3.980 1.00 59.44 371 GLN A N 1
ATOM 2967 C CA . GLN A 1 371 ? 4.606 15.370 -5.274 1.00 59.44 371 GLN A CA 1
ATOM 2968 C C . GLN A 1 371 ? 4.418 14.045 -6.038 1.00 59.44 371 GLN A C 1
ATOM 2970 O O . GLN A 1 371 ? 4.204 12.979 -5.460 1.00 59.44 371 GLN A O 1
ATOM 2975 N N . HIS A 1 372 ? 4.454 14.105 -7.366 1.00 64.75 372 HIS A N 1
ATOM 2976 C CA . HIS A 1 372 ? 4.252 12.949 -8.235 1.00 64.75 372 HIS A CA 1
ATOM 2977 C C . HIS A 1 372 ? 5.388 12.861 -9.248 1.00 64.75 372 HIS A C 1
ATOM 2979 O O . HIS A 1 372 ? 5.619 13.822 -9.982 1.00 64.75 372 HIS A O 1
ATOM 2985 N N . ILE A 1 373 ? 6.049 11.703 -9.336 1.00 67.31 373 ILE A N 1
ATOM 2986 C CA . ILE A 1 373 ? 7.005 11.418 -10.410 1.00 67.31 373 ILE A CA 1
ATOM 2987 C C . ILE A 1 373 ? 6.333 10.513 -11.426 1.00 67.31 373 ILE A C 1
ATOM 2989 O O . ILE A 1 373 ? 5.969 9.372 -11.148 1.00 67.31 373 ILE A O 1
ATOM 2993 N N . ALA A 1 374 ? 6.189 11.018 -12.645 1.00 70.62 374 ALA A N 1
ATOM 2994 C CA . ALA A 1 374 ? 5.865 10.173 -13.779 1.00 70.62 374 ALA A CA 1
ATOM 2995 C C . ALA A 1 374 ? 7.129 9.407 -14.188 1.00 70.62 374 ALA A C 1
ATOM 2997 O O . ALA A 1 374 ? 8.118 10.012 -14.605 1.00 70.62 374 ALA A O 1
ATOM 2998 N N . LEU A 1 375 ? 7.097 8.080 -14.073 1.00 73.50 375 LEU A N 1
ATOM 2999 C CA . LEU A 1 375 ? 8.197 7.246 -14.533 1.00 73.50 375 LEU A CA 1
ATOM 3000 C C . LEU A 1 375 ? 8.094 7.035 -16.045 1.00 73.50 375 LEU A C 1
ATOM 3002 O O . LEU A 1 375 ? 7.028 6.649 -16.539 1.00 73.50 375 LEU A O 1
ATOM 3006 N N . PRO A 1 376 ? 9.188 7.227 -16.802 1.00 73.31 376 PRO A N 1
ATOM 3007 C CA . PRO A 1 376 ? 9.166 6.953 -18.228 1.00 73.31 376 PRO A CA 1
ATOM 3008 C C . PRO A 1 376 ? 8.940 5.453 -18.455 1.00 73.31 376 PRO A C 1
ATOM 3010 O O . PRO A 1 376 ? 9.570 4.619 -17.809 1.00 73.31 376 PRO A O 1
ATOM 3013 N N . THR A 1 377 ? 8.067 5.096 -19.397 1.00 73.31 377 THR A N 1
ATOM 3014 C CA . THR A 1 377 ? 7.876 3.710 -19.866 1.00 73.31 377 THR A CA 1
ATOM 3015 C C . THR A 1 377 ? 8.222 3.618 -21.352 1.00 73.31 377 THR A C 1
ATOM 3017 O O . THR A 1 377 ? 7.332 3.483 -22.193 1.00 73.31 377 THR A O 1
ATOM 3020 N N . PRO A 1 378 ? 9.511 3.760 -21.716 1.00 75.75 378 PRO A N 1
ATOM 3021 C CA . PRO A 1 378 ? 9.902 3.810 -23.118 1.00 75.75 378 PRO A CA 1
ATOM 3022 C C . PRO A 1 378 ? 9.559 2.497 -23.831 1.00 75.75 378 PRO A C 1
ATOM 3024 O O . PRO A 1 378 ? 9.600 1.408 -23.249 1.00 75.75 378 PRO A O 1
ATOM 3027 N N . LEU A 1 379 ? 9.221 2.593 -25.114 1.00 78.12 379 LEU A N 1
ATOM 3028 C CA . LEU A 1 379 ? 9.120 1.411 -25.963 1.00 78.12 379 LEU A CA 1
ATOM 3029 C C . LEU A 1 379 ? 10.504 0.775 -26.132 1.00 78.12 379 LEU A C 1
ATOM 3031 O O . LEU A 1 379 ? 11.523 1.458 -26.022 1.00 78.12 379 LEU A O 1
ATOM 3035 N N . LEU A 1 380 ? 10.527 -0.533 -26.384 1.00 80.31 380 LEU A N 1
ATOM 3036 C CA . LEU A 1 380 ? 11.774 -1.245 -26.647 1.00 80.31 380 LEU A CA 1
ATOM 3037 C C . LEU A 1 380 ? 12.412 -0.720 -27.932 1.00 80.31 380 LEU A C 1
ATOM 3039 O O . LEU A 1 380 ? 11.743 -0.587 -28.959 1.00 80.31 380 LEU A O 1
ATOM 3043 N N . LEU A 1 381 ? 13.710 -0.436 -27.872 1.00 83.25 381 LEU A N 1
ATOM 3044 C CA . LEU A 1 381 ? 14.486 -0.047 -29.039 1.00 83.25 381 LEU A CA 1
ATOM 3045 C C . LEU A 1 381 ? 14.910 -1.298 -29.828 1.00 83.25 381 LEU A C 1
ATOM 3047 O O . LEU A 1 381 ? 14.974 -2.393 -29.266 1.00 83.25 381 LEU A O 1
ATOM 3051 N N . PRO A 1 382 ? 15.286 -1.166 -31.115 1.00 83.50 382 PRO A N 1
ATOM 3052 C CA . PRO A 1 382 ? 15.774 -2.299 -31.906 1.00 83.50 382 PRO A CA 1
ATOM 3053 C C . PRO A 1 382 ? 16.934 -3.067 -31.253 1.00 83.50 382 PRO A C 1
ATOM 3055 O O . PRO A 1 382 ? 17.045 -4.278 -31.421 1.00 83.50 382 PRO A O 1
ATOM 3058 N N . VAL A 1 383 ? 17.788 -2.380 -30.485 1.00 85.69 383 VAL A N 1
ATOM 3059 C CA . VAL A 1 383 ? 18.882 -3.010 -29.729 1.00 85.69 383 VAL A CA 1
ATOM 3060 C C . VAL A 1 383 ? 18.370 -3.905 -28.595 1.00 85.69 383 VAL A C 1
ATOM 3062 O O . VAL A 1 383 ? 18.860 -5.021 -28.450 1.00 85.69 383 VAL A O 1
ATOM 3065 N N . ASP A 1 384 ? 17.343 -3.471 -27.859 1.00 84.62 384 ASP A N 1
ATOM 3066 C CA . ASP A 1 384 ? 16.722 -4.260 -26.789 1.00 84.62 384 ASP A CA 1
ATOM 3067 C C . ASP A 1 384 ? 16.049 -5.511 -27.365 1.00 84.62 384 ASP A C 1
ATOM 3069 O O . ASP A 1 384 ? 16.150 -6.606 -26.817 1.00 84.62 384 ASP A O 1
ATOM 3073 N N . ILE A 1 385 ? 15.393 -5.347 -28.516 1.00 82.38 385 ILE A N 1
ATOM 3074 C CA . ILE A 1 385 ? 14.743 -6.432 -29.248 1.00 82.38 385 ILE A CA 1
ATOM 3075 C C . ILE A 1 385 ? 15.783 -7.468 -29.698 1.00 82.38 385 ILE A C 1
ATOM 3077 O O . ILE A 1 385 ? 15.600 -8.658 -29.461 1.00 82.38 385 ILE A O 1
ATOM 3081 N N . ASN A 1 386 ? 16.893 -7.033 -30.304 1.00 82.50 386 ASN A N 1
ATOM 3082 C CA . ASN A 1 386 ? 17.976 -7.932 -30.717 1.00 82.50 386 ASN A CA 1
ATOM 3083 C C . ASN A 1 386 ? 18.562 -8.711 -29.536 1.00 82.50 386 ASN A C 1
ATOM 3085 O O . ASN A 1 386 ? 18.737 -9.922 -29.637 1.00 82.50 386 ASN A O 1
ATOM 3089 N N . PHE A 1 387 ? 18.797 -8.033 -28.412 1.00 85.75 387 PHE A N 1
ATOM 3090 C CA . PHE A 1 387 ? 19.267 -8.681 -27.194 1.00 85.75 387 PHE A CA 1
ATOM 3091 C C . PHE A 1 387 ? 18.288 -9.759 -26.706 1.00 85.75 387 PHE A C 1
ATOM 3093 O O . PHE A 1 387 ? 18.708 -10.864 -26.372 1.00 85.75 387 PHE A O 1
ATOM 3100 N N . LEU A 1 388 ? 16.977 -9.488 -26.716 1.00 83.31 388 LEU A N 1
ATOM 3101 C CA . LEU A 1 388 ? 15.967 -10.495 -26.369 1.00 83.31 388 LEU A CA 1
ATOM 3102 C C . LEU A 1 388 ? 16.018 -11.710 -27.300 1.00 83.31 388 LEU A C 1
ATOM 3104 O O . LEU A 1 388 ? 15.936 -12.835 -26.817 1.00 83.31 388 LEU A O 1
ATOM 3108 N N . PHE A 1 389 ? 16.180 -11.507 -28.612 1.00 81.44 389 PHE A N 1
ATOM 3109 C CA . PHE A 1 389 ? 16.313 -12.614 -29.567 1.00 81.44 389 PHE A CA 1
ATOM 3110 C C . PHE A 1 389 ? 17.516 -13.502 -29.256 1.00 81.44 389 PHE A C 1
ATOM 3112 O O . PHE A 1 389 ? 17.385 -14.725 -29.245 1.00 81.44 389 PHE A O 1
ATOM 3119 N N . GLU A 1 390 ? 18.663 -12.889 -28.971 1.00 84.31 390 GLU A N 1
ATOM 3120 C CA . GLU A 1 390 ? 19.889 -13.603 -28.618 1.00 84.31 390 GLU A CA 1
ATOM 3121 C C . GLU A 1 390 ? 19.719 -14.400 -27.319 1.00 84.31 390 GLU A C 1
ATOM 3123 O O . GLU A 1 390 ? 20.023 -15.592 -27.286 1.00 84.31 390 GLU A O 1
ATOM 3128 N N . GLN A 1 391 ? 19.171 -13.776 -26.271 1.00 83.62 391 GLN A N 1
ATOM 3129 C CA . GLN A 1 391 ? 18.967 -14.424 -24.971 1.00 83.62 391 GLN A CA 1
ATOM 3130 C C . GLN A 1 391 ? 17.945 -15.563 -25.024 1.00 83.62 391 GLN A C 1
ATOM 3132 O O . GLN A 1 391 ? 18.118 -16.585 -24.365 1.00 83.62 391 GLN A O 1
ATOM 3137 N N . LEU A 1 392 ? 16.887 -15.404 -25.818 1.00 80.81 392 LEU A N 1
ATOM 3138 C CA . LEU A 1 392 ? 15.824 -16.400 -25.957 1.00 80.81 392 LEU A CA 1
ATOM 3139 C C . LEU A 1 392 ? 16.127 -17.451 -27.036 1.00 80.81 392 LEU A C 1
ATOM 3141 O O . LEU A 1 392 ? 15.293 -18.319 -27.281 1.00 80.81 392 LEU A O 1
ATOM 3145 N N . GLN A 1 393 ? 17.294 -17.375 -27.689 1.00 79.12 393 GLN A N 1
ATOM 3146 C CA . GLN A 1 393 ? 17.694 -18.242 -28.807 1.00 79.12 393 GLN A CA 1
ATOM 3147 C C . GLN A 1 393 ? 16.658 -18.276 -29.946 1.00 79.12 393 GLN A C 1
ATOM 3149 O O . GLN A 1 393 ? 16.485 -19.277 -30.643 1.00 79.12 393 GLN A O 1
ATOM 3154 N N . LEU A 1 394 ? 15.949 -17.164 -30.143 1.00 73.75 394 LEU A N 1
ATOM 3155 C CA . LEU A 1 394 ? 14.919 -17.030 -31.162 1.00 73.75 394 LEU A CA 1
ATOM 3156 C C . LEU A 1 394 ? 15.566 -16.606 -32.487 1.00 73.75 394 LEU A C 1
ATOM 3158 O O . LEU A 1 394 ? 16.378 -15.682 -32.545 1.00 73.75 394 LEU A O 1
ATOM 3162 N N . THR A 1 395 ? 15.190 -17.256 -33.588 1.00 69.06 395 THR A N 1
ATOM 3163 C CA . THR A 1 395 ? 15.693 -16.879 -34.916 1.00 69.06 395 THR A CA 1
ATOM 3164 C C . THR A 1 395 ? 14.981 -15.620 -35.420 1.00 69.06 395 THR A C 1
ATOM 3166 O O . THR A 1 395 ? 13.755 -15.518 -35.366 1.00 69.06 395 THR A O 1
ATOM 3169 N N . ARG A 1 396 ? 15.738 -14.656 -35.971 1.00 58.72 396 ARG A N 1
ATOM 3170 C CA . ARG A 1 396 ? 15.182 -13.414 -36.559 1.00 58.72 396 ARG A CA 1
ATOM 3171 C C . ARG A 1 396 ? 14.114 -13.671 -37.633 1.00 58.72 396 ARG A C 1
ATOM 3173 O O . ARG A 1 396 ? 13.221 -12.846 -37.811 1.00 58.72 396 ARG A O 1
ATOM 3180 N N . SER A 1 397 ? 14.187 -14.807 -38.332 1.00 58.97 397 SER A N 1
ATOM 3181 C CA . SER A 1 397 ? 13.209 -15.221 -39.348 1.00 58.97 397 SER A CA 1
ATOM 3182 C C . SER A 1 397 ? 11.807 -15.445 -38.776 1.00 58.97 397 SER A C 1
ATOM 3184 O O . SER A 1 397 ? 10.824 -15.197 -39.467 1.00 58.97 397 SER A O 1
ATOM 3186 N N . TRP A 1 398 ? 11.694 -15.860 -37.512 1.00 59.09 398 TRP A N 1
ATOM 3187 C CA . TRP A 1 398 ? 10.407 -16.119 -36.869 1.00 59.09 398 TRP A CA 1
ATOM 3188 C C . TRP A 1 398 ? 9.605 -14.828 -36.645 1.00 59.09 398 TRP A C 1
ATOM 3190 O O . TRP A 1 398 ? 8.395 -14.812 -36.825 1.00 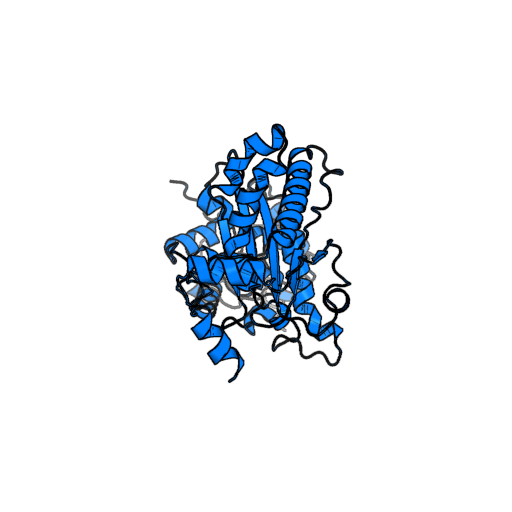59.09 398 TRP A O 1
ATOM 3200 N N . TRP A 1 399 ? 10.275 -13.716 -36.329 1.00 54.91 399 TRP A N 1
ATOM 3201 C CA . TRP A 1 399 ? 9.615 -12.431 -36.062 1.00 54.91 399 TRP A CA 1
ATOM 3202 C C . TRP A 1 399 ? 9.227 -11.660 -37.324 1.00 54.91 399 TRP A C 1
ATOM 3204 O O . TRP A 1 399 ? 8.143 -11.089 -37.378 1.00 54.91 399 TRP A O 1
ATOM 3214 N N . LEU A 1 400 ? 10.073 -11.694 -38.359 1.00 53.69 400 LEU A N 1
ATOM 3215 C CA . LEU A 1 400 ? 9.753 -11.119 -39.673 1.00 53.69 400 LEU A CA 1
ATOM 3216 C C . LEU A 1 400 ? 8.480 -11.736 -40.271 1.00 53.69 400 LEU A C 1
ATOM 3218 O O . LEU A 1 400 ? 7.683 -11.021 -40.868 1.00 53.69 400 LEU A O 1
ATOM 3222 N N . ASN A 1 401 ? 8.260 -13.034 -40.049 1.00 50.97 401 ASN A N 1
ATOM 3223 C CA . ASN A 1 401 ? 7.039 -13.714 -40.476 1.00 50.97 401 ASN A CA 1
ATOM 3224 C C . ASN A 1 401 ? 5.819 -13.366 -39.604 1.00 50.97 401 ASN A C 1
ATOM 3226 O O . ASN A 1 401 ? 4.709 -13.324 -40.121 1.00 50.97 401 ASN A O 1
ATOM 3230 N N . SER A 1 402 ? 6.011 -13.078 -38.313 1.00 50.25 402 SER A N 1
ATOM 3231 C CA . SER A 1 402 ? 4.928 -12.712 -37.385 1.00 50.25 402 SER A CA 1
ATOM 3232 C C . SER A 1 402 ? 4.495 -11.244 -37.460 1.00 50.25 402 SER A C 1
ATOM 3234 O O . SER A 1 402 ? 3.423 -10.921 -36.974 1.00 50.25 402 SER A O 1
ATOM 3236 N N . LEU A 1 403 ? 5.313 -10.353 -38.033 1.00 45.09 403 LEU A N 1
ATOM 3237 C CA . LEU A 1 403 ? 4.957 -8.949 -38.306 1.00 45.09 403 LEU A CA 1
ATOM 3238 C C . LEU A 1 403 ? 4.205 -8.746 -39.630 1.00 45.09 403 LEU A C 1
ATOM 3240 O O . LEU A 1 403 ? 3.676 -7.664 -39.873 1.00 45.09 403 LEU A O 1
ATOM 3244 N N . LEU A 1 404 ? 4.238 -9.750 -40.509 1.00 38.56 404 LEU A N 1
ATOM 3245 C CA . LEU A 1 404 ? 3.533 -9.765 -41.794 1.00 38.56 404 LEU A CA 1
ATOM 3246 C C . LEU A 1 404 ? 2.129 -10.399 -41.694 1.00 38.56 404 LEU A C 1
ATOM 3248 O O . LEU A 1 404 ? 1.438 -10.498 -42.708 1.00 38.56 404 LEU A O 1
ATOM 3252 N N . LEU A 1 405 ? 1.727 -10.812 -40.489 1.00 33.22 405 LEU A N 1
ATOM 3253 C CA . LEU A 1 405 ? 0.376 -11.215 -40.086 1.00 33.22 405 LEU A CA 1
ATOM 3254 C C . LEU A 1 405 ? -0.206 -10.136 -39.171 1.00 33.22 405 LEU A C 1
ATOM 3256 O O . LEU A 1 405 ? -1.440 -9.938 -39.234 1.00 33.22 405 LEU A O 1
#

Radius of gyration: 25.94 Å; chains: 1; bounding box: 72×39×82 Å

pLDDT: mean 71.57, std 16.18, range [20.77, 95.12]